Protein AF-0000000065787456 (afdb_homodimer)

Solvent-accessible surface area (backbone atoms only — not comparable to full-atom values): 35125 Å² total; per-residue (Å²): 119,86,38,55,55,49,68,81,55,37,24,44,29,59,50,56,32,54,66,38,69,35,31,20,26,42,33,36,57,48,64,54,69,32,67,54,55,48,67,69,24,33,57,51,35,62,67,38,38,53,44,80,48,91,72,40,25,68,54,75,55,85,57,56,54,42,74,77,42,27,59,56,98,49,17,27,66,43,47,56,30,34,38,41,28,60,48,81,68,70,71,81,63,89,45,67,80,47,63,50,39,37,54,33,64,38,36,51,50,28,41,22,32,26,61,47,56,64,49,67,64,73,43,22,64,60,19,68,59,53,44,56,24,46,21,41,52,10,30,54,25,44,45,45,32,47,74,77,46,64,63,51,44,75,50,44,27,38,50,30,49,30,87,48,58,55,55,76,91,53,61,33,78,73,34,24,82,69,47,93,53,24,22,30,21,66,68,47,49,57,51,49,53,55,51,48,52,53,32,55,73,66,26,40,20,23,8,11,30,37,39,35,37,35,35,57,41,63,55,35,37,41,17,57,55,25,65,12,40,63,19,50,48,42,24,47,53,39,39,39,76,60,36,28,18,34,24,33,39,43,9,57,60,26,9,48,30,35,19,78,78,50,24,37,31,31,38,58,44,96,92,37,83,37,59,77,53,59,50,52,13,20,40,30,53,23,14,20,62,39,45,52,34,34,38,34,37,9,22,35,30,30,47,65,26,57,50,80,40,48,13,29,30,52,70,40,43,70,45,72,46,61,43,81,74,73,58,37,35,37,53,41,57,49,40,30,52,40,51,36,14,44,50,31,36,49,52,41,21,31,51,51,46,37,43,71,75,56,58,52,69,55,28,73,68,82,120,83,39,54,54,48,69,83,55,37,23,43,30,58,49,57,32,57,66,39,69,33,31,19,24,43,33,36,56,48,64,52,70,31,69,56,54,49,68,69,25,33,58,50,35,63,67,38,39,53,44,80,48,91,73,41,24,69,54,76,55,86,56,56,56,40,75,78,41,28,59,58,97,50,17,27,65,42,46,55,31,33,38,38,28,60,48,82,68,70,70,80,64,88,47,69,83,46,61,49,40,36,55,30,63,39,36,50,51,27,41,22,32,27,62,47,56,63,48,66,63,72,44,22,66,58,18,67,59,54,45,57,24,46,21,42,52,11,29,54,26,45,44,45,33,47,74,77,46,65,62,50,43,73,50,44,27,37,49,29,48,30,87,48,58,54,57,75,92,53,60,32,81,75,34,25,83,70,46,94,52,24,23,32,22,66,68,45,50,56,52,48,52,56,52,49,52,52,32,56,74,66,27,40,20,23,8,10,29,37,39,34,36,35,35,56,41,63,55,33,37,40,19,57,54,24,66,12,42,59,19,51,49,41,25,47,53,40,39,39,75,59,36,28,18,35,26,33,38,42,9,58,58,27,9,48,28,35,20,77,79,49,23,37,31,32,38,58,47,98,92,37,83,38,60,77,50,59,51,53,14,20,40,31,51,24,14,20,62,39,45,53,33,34,39,35,38,11,21,36,30,28,47,66,26,56,50,79,40,48,12,29,30,51,68,40,43,69,47,72,47,61,44,80,73,72,57,37,35,36,51,40,56,49,40,29,50,40,51,36,14,46,50,32,37,50,52,39,20,31,50,52,46,36,42,70,75,56,58,53,68,55,29,71,68,79

Radius of gyration: 24.85 Å; Cα contacts (8 Å, |Δi|>4): 1981; chains: 2; bounding box: 71×67×64 Å

Secondary structure (DSSP, 8-state):
--B-EE-SSSEEEEEE-TTSSEEEEEEE-PPTT-B--HHHHHHHHHHHSS-SSTTS--------EEE-SSEETTEE-SSPEEEEEE---------TTTTTBPPTTSTHHHHHHHHS---TTTTGGGSGGGHHHHHHHHHHHHHHHHHH-TT-EEEEEEEEETTEE--GGG--GGGTTSSTT--S-HHHHHHHHHHHHHHHHHT--B-EEEEEEEESPPTT-B-SSBS-HHHHHHHHHHTSTTEEEEEETTGGGGGG-BTTTT---EEEETTEEEES--TTTTEETTEE-SS-EEEEEEEPPPS--SS-EEEEBTT--EEEE---S---S-THHHHHHHHHHHHHHHHHHHHHHHHHHTSS------/--B-EE-SSSEEEEEE-TTSSEEEEEEE-PPTT-B--HHHHHHHHHHHSS-SSTTS--------EEE-SSEETTEE-SSPEEEEEE---------TTTTTBPPTTSTHHHHHHHHS---TTTTGGGSGGGHHHHHHHHHHHHHHHHHH-TT-EEEEEEEEETTEE--GGG--GGGTTSSTT--S-HHHHHHHHHHHHHHHHHT--B-EEEEEEEESPPTT-B-SSBS-HHHHHHHHHHTSTTEEEEEETTGGGGGG-BTTTT---EEEETTEEEES--TTTTEETTEE-SS-EEEEEEEPPPS--SS-EEEEBTT--EEEE---S---S-THHHHHHHHHHHHHHHHHHHHHHHHHHTSS------

Foldseek 3Di:
DVDQWDFDQFIWGKDWWQLDFKIAIKTANQDWPQFDDQVLLQVLLVQQDACPDPQAFNDDFSQRKDWDDQDDPRIGHNGIIIIMGGGDPNPQPCLVQPPFWDQPPDCQVVCCVVPVDFDSRQTIPLHLSRLSNLSSSLSSLVSSCCVLQVQKDKFKFWQDKAPQGADCVQFACVVLVVALRSHRHPVSRVVVVVVSVVCVVVFAAIKTKMKMKMAQQDWFFFDQPPRQLQVQLQVLLCPRRQWDDKAKQLGPVVVVDDCVRQVQDWDADPVGIDTPDPSRQQGDSSIGPNGMRMMMIMGGIDSATQDKDWTATNVGHIDIDHRDGRHNSYSSRSCRSSSRSSSSSSSSSRSVVCCVPPVDDDDDDD/DVDQWDFDQFIWGKDWWQLDFKIAIKTANQDWPQFDDQVLLQVLLVQQDACPDPQAFNDDFSQRKDWDDQDDPRIGHNGIIIIMGGGDPNPQPCLVQPPFWDQPPDCQVVCCVVPVDFDSRQTIPLHLSRLSNLSSSLSSLVSSCCVQQVQKDKFKFWQDKAPQGADCVQFACVVLVVALRSHRHPVSRVVVVVVSVVCVVVFAAIKTKMKMKMAQQAWFFFDQPPRQLQVQLQVLLCPRRQWDDKAKQLGPVVVVDDCVRQVQDWDADPVGIDTPDPSRQQGDSSIGPNGMRMMMIMGGIDSATQDKDWTATNVGHIDIDHRDGRHNSYSSSSCRSSSRSSSSSSSSSRSVVCCVPPVDDDDDDD

Structure (mmCIF, N/CA/C/O backbone):
data_AF-0000000065787456-model_v1
#
loop_
_entity.id
_entity.type
_entity.pdbx_description
1 polymer 'Chorismate synthase'
#
loop_
_atom_site.group_PDB
_atom_site.id
_atom_site.type_symbol
_atom_site.label_atom_id
_atom_site.label_alt_id
_atom_site.label_comp_id
_atom_site.label_asym_id
_atom_site.label_entity_id
_atom_site.label_seq_id
_atom_site.pdbx_PDB_ins_code
_atom_site.Cartn_x
_atom_site.Cartn_y
_atom_site.Cartn_z
_atom_site.occupancy
_atom_site.B_iso_or_equiv
_atom_site.auth_seq_id
_atom_site.auth_comp_id
_atom_site.auth_asym_id
_atom_site.auth_atom_id
_atom_site.pdbx_PDB_model_num
ATOM 1 N N . MET A 1 1 ? -16.906 -0.702 -12.898 1 76.69 1 M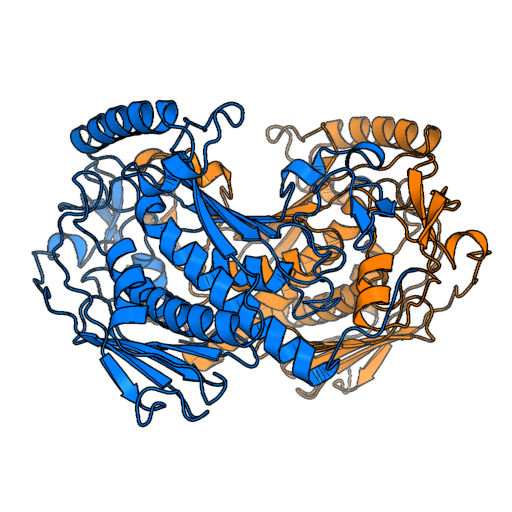ET A N 1
ATOM 2 C CA . MET A 1 1 ? -15.883 -0.342 -11.914 1 76.69 1 MET A CA 1
ATOM 3 C C . MET A 1 1 ? -15.172 0.942 -12.32 1 76.69 1 MET A C 1
ATOM 5 O O . MET A 1 1 ? -14.992 1.21 -13.508 1 76.69 1 MET A O 1
ATOM 9 N N . SER A 1 2 ? -14.859 1.646 -11.32 1 82.31 2 SER A N 1
ATOM 10 C CA . SER A 1 2 ? -14.25 2.934 -11.633 1 82.31 2 SER A CA 1
ATOM 11 C C . SER A 1 2 ? -12.938 2.758 -12.383 1 82.31 2 SER A C 1
ATOM 13 O O . SER A 1 2 ? -12.602 3.553 -13.266 1 82.31 2 SER A O 1
ATOM 15 N N . MET A 1 3 ? -12.156 1.778 -12.016 1 90.88 3 MET A N 1
ATOM 16 C CA . MET A 1 3 ? -10.906 1.421 -12.68 1 90.88 3 MET A CA 1
ATOM 17 C C . MET A 1 3 ? -10.781 -0.092 -12.828 1 90.88 3 MET A C 1
ATOM 19 O O . MET A 1 3 ? -11.234 -0.843 -11.961 1 90.88 3 MET A O 1
ATOM 23 N N . ASN A 1 4 ? -10.156 -0.539 -13.922 1 94.06 4 ASN A N 1
ATOM 24 C CA . ASN A 1 4 ? -10.078 -1.977 -14.156 1 94.06 4 ASN A CA 1
ATOM 25 C C . ASN A 1 4 ? -8.664 -2.404 -14.539 1 94.06 4 ASN A C 1
ATOM 27 O O . ASN A 1 4 ? -8.469 -3.469 -15.133 1 94.06 4 ASN A O 1
ATOM 31 N N . SER A 1 5 ? -7.707 -1.579 -14.312 1 95.88 5 SER A N 1
ATOM 32 C CA . SER A 1 5 ? -6.34 -1.87 -14.727 1 95.88 5 SER A CA 1
ATOM 33 C C . SER A 1 5 ? -5.34 -1.494 -13.633 1 95.88 5 SER A C 1
ATOM 35 O O . SER A 1 5 ? -5.629 -0.651 -12.781 1 95.88 5 SER A O 1
ATOM 37 N N . PHE A 1 6 ? -4.227 -2.125 -13.625 1 96.31 6 PHE A N 1
ATOM 38 C CA . PHE A 1 6 ? -3.061 -1.675 -12.875 1 96.31 6 PHE A CA 1
ATOM 39 C C . PHE A 1 6 ? -1.821 -1.661 -13.766 1 96.31 6 PHE A C 1
ATOM 41 O O . PHE A 1 6 ? -1.797 -2.311 -14.812 1 96.31 6 PHE A O 1
ATOM 48 N N . GLY A 1 7 ? -0.816 -0.875 -13.297 1 96.56 7 GLY A N 1
ATOM 49 C CA . GLY A 1 7 ? 0.403 -0.733 -14.078 1 96.56 7 GLY A CA 1
ATOM 50 C C . GLY A 1 7 ? 0.452 0.553 -14.883 1 96.56 7 GLY A C 1
ATOM 51 O O . GLY A 1 7 ? -0.579 1.193 -15.102 1 96.56 7 GLY A O 1
ATOM 52 N N . HIS A 1 8 ? 1.637 0.949 -15.352 1 96 8 HIS A N 1
ATOM 53 C CA . HIS A 1 8 ? 1.837 2.18 -16.109 1 96 8 HIS A CA 1
ATOM 54 C C . HIS A 1 8 ? 2.086 1.886 -17.578 1 96 8 HIS A C 1
ATOM 56 O O . HIS A 1 8 ? 1.308 2.301 -18.438 1 96 8 HIS A O 1
ATOM 62 N N . LEU A 1 9 ? 3.156 1.175 -17.891 1 96.75 9 LEU A N 1
ATOM 63 C CA . LEU A 1 9 ? 3.475 0.748 -19.25 1 96.75 9 LEU A CA 1
ATOM 64 C C . LEU A 1 9 ? 3.025 -0.69 -19.484 1 96.75 9 LEU A C 1
ATOM 66 O O . LEU A 1 9 ? 2.307 -0.969 -20.453 1 96.75 9 LEU A O 1
ATOM 70 N N . PHE A 1 10 ? 3.543 -1.582 -18.656 1 98.19 10 PHE A N 1
ATOM 71 C CA . PHE A 1 10 ? 2.941 -2.91 -18.625 1 98.19 10 PHE A CA 1
ATOM 72 C C . PHE A 1 10 ? 1.624 -2.891 -17.859 1 98.19 10 PHE A C 1
ATOM 74 O O . PHE A 1 10 ? 1.601 -3.113 -16.641 1 98.19 10 PHE A O 1
ATOM 81 N N . ARG A 1 11 ? 0.573 -2.74 -18.5 1 98.06 11 ARG A N 1
ATOM 82 C CA . ARG A 1 11 ? -0.737 -2.494 -17.906 1 98.06 11 ARG A CA 1
ATOM 83 C C . ARG A 1 11 ? -1.63 -3.727 -18.031 1 98.06 11 ARG A C 1
ATOM 85 O O . ARG A 1 11 ? -1.854 -4.234 -19.125 1 98.06 11 ARG A O 1
ATOM 92 N N . VAL A 1 12 ? -2.141 -4.215 -16.922 1 98.56 12 VAL A N 1
ATOM 93 C CA . VAL A 1 12 ? -2.984 -5.402 -16.875 1 98.56 12 VAL A CA 1
ATOM 94 C C . VAL A 1 12 ? -4.43 -5 -16.578 1 98.56 12 VAL A C 1
ATOM 96 O O . VAL A 1 12 ? -4.711 -4.387 -15.547 1 98.56 12 VAL A O 1
ATOM 99 N N . THR A 1 13 ? -5.32 -5.242 -17.484 1 97.94 13 THR A N 1
ATOM 100 C CA . THR A 1 13 ? -6.758 -5.051 -17.344 1 97.94 13 THR A CA 1
ATOM 101 C C . THR A 1 13 ? -7.469 -6.395 -17.203 1 97.94 13 THR A C 1
ATOM 103 O O . THR A 1 13 ? -7.426 -7.215 -18.125 1 97.94 13 THR A O 1
ATOM 106 N N . THR A 1 14 ? -8.102 -6.66 -16.078 1 97.31 14 THR A N 1
ATOM 107 C CA . THR A 1 14 ? -8.758 -7.949 -15.898 1 97.31 14 THR A CA 1
ATOM 108 C C . THR A 1 14 ? -10.258 -7.836 -16.156 1 97.31 14 THR A C 1
ATOM 110 O O . THR A 1 14 ? -10.812 -6.734 -16.141 1 97.31 14 THR A O 1
ATOM 113 N N . TRP A 1 15 ? -10.859 -8.906 -16.5 1 95.94 15 TRP A N 1
ATOM 114 C CA . TRP A 1 15 ? -12.297 -8.961 -16.781 1 95.94 15 TRP A CA 1
ATOM 115 C C . TRP A 1 15 ? -12.875 -10.32 -16.406 1 95.94 15 TRP A C 1
ATOM 117 O O . TRP A 1 15 ? -12.133 -11.273 -16.188 1 95.94 15 TRP A O 1
ATOM 127 N N . GLY A 1 16 ? -14.195 -10.344 -16.297 1 93.38 16 GLY A N 1
ATOM 128 C CA . GLY A 1 16 ? -14.906 -11.586 -16.031 1 93.38 16 GLY A CA 1
ATOM 129 C C . GLY A 1 16 ? -15.273 -11.758 -14.57 1 93.38 16 GLY A C 1
ATOM 130 O O . GLY A 1 16 ? -14.711 -11.094 -13.695 1 93.38 16 GLY A O 1
ATOM 131 N N . GLU A 1 17 ? -16.219 -12.617 -14.312 1 91.25 17 GLU A N 1
ATOM 132 C CA . GLU A 1 17 ? -16.7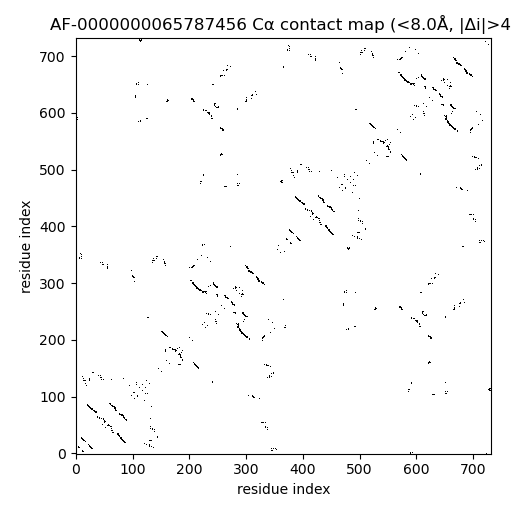5 -12.914 -12.984 1 91.25 17 GLU A CA 1
ATOM 133 C C . GLU A 1 17 ? -16.531 -14.383 -12.625 1 91.25 17 GLU A C 1
ATOM 135 O O . GLU A 1 17 ? -16.359 -15.227 -13.508 1 91.25 17 GLU A O 1
ATOM 140 N N . SER A 1 18 ? -16.562 -14.695 -11.391 1 87.62 18 SER A N 1
ATOM 141 C CA . SER A 1 18 ? -16.281 -16.031 -10.891 1 87.62 18 SER A CA 1
ATOM 142 C C . SER A 1 18 ? -17.203 -17.078 -11.516 1 87.62 18 SER A C 1
ATOM 144 O O . SER A 1 18 ? -16.781 -18.188 -11.836 1 87.62 18 SER A O 1
ATOM 146 N N . HIS A 1 19 ? -18.438 -16.719 -11.641 1 86.56 19 HIS A N 1
ATOM 147 C CA . HIS A 1 19 ? -19.406 -17.672 -12.172 1 86.56 19 HIS A CA 1
ATOM 148 C C . HIS A 1 19 ? -19.875 -17.266 -13.562 1 86.56 19 HIS A C 1
ATOM 150 O O . HIS A 1 19 ? -20.938 -17.672 -14.016 1 86.56 19 HIS A O 1
ATOM 156 N N . GLY A 1 20 ? -19.141 -16.438 -14.195 1 88.69 20 GLY A N 1
ATOM 157 C CA . GLY A 1 20 ? -19.375 -16.141 -15.594 1 88.69 20 GLY A CA 1
ATOM 158 C C . GLY A 1 20 ? -18.828 -17.188 -16.531 1 88.69 20 GLY A C 1
ATOM 159 O O . GLY A 1 20 ? -18.359 -18.234 -16.094 1 88.69 20 GLY A O 1
ATOM 160 N N . THR A 1 21 ? -18.906 -16.891 -17.797 1 91.81 21 THR A N 1
ATOM 161 C CA . THR A 1 21 ? -18.469 -17.844 -18.812 1 91.81 21 THR A CA 1
ATOM 162 C C . THR A 1 21 ? -16.953 -17.984 -18.812 1 91.81 21 THR A C 1
ATOM 164 O O . THR A 1 21 ? -16.438 -19.094 -19 1 91.81 21 THR A O 1
ATOM 167 N N . ALA A 1 22 ? -16.297 -16.906 -18.641 1 95.31 22 ALA A N 1
ATOM 168 C CA . ALA A 1 22 ? -14.844 -16.859 -18.656 1 95.31 22 ALA A CA 1
ATOM 169 C C . ALA A 1 22 ? -14.32 -15.641 -17.906 1 95.31 22 ALA A C 1
ATOM 171 O O . ALA A 1 22 ? -15.102 -14.766 -17.516 1 95.31 22 ALA A O 1
ATOM 172 N N . LEU A 1 23 ? -13.109 -15.664 -17.578 1 96.25 23 LEU A N 1
ATOM 173 C CA . LEU A 1 23 ? -12.383 -14.5 -17.078 1 96.25 23 LEU A CA 1
ATOM 174 C C . LEU A 1 23 ? -11 -14.406 -17.719 1 96.25 23 LEU A C 1
ATOM 176 O O . LEU A 1 23 ? -10.57 -15.328 -18.406 1 96.25 23 LEU A O 1
ATOM 180 N N . GLY A 1 24 ? -10.398 -13.25 -17.578 1 97.56 24 GLY A N 1
ATOM 181 C CA . GLY A 1 24 ? -9.094 -13.109 -18.203 1 97.56 24 GLY A CA 1
ATOM 182 C C . GLY A 1 24 ? -8.469 -11.742 -17.969 1 97.56 24 GLY A C 1
ATOM 183 O O . GLY A 1 24 ? -8.867 -11.023 -17.047 1 97.56 24 GLY A O 1
ATOM 184 N N . ALA A 1 25 ? -7.379 -11.516 -18.688 1 98.5 25 ALA A N 1
ATOM 185 C CA . ALA A 1 25 ? -6.625 -10.266 -18.625 1 98.5 25 ALA A CA 1
ATOM 186 C C . ALA A 1 25 ? -6.242 -9.781 -20.016 1 98.5 25 ALA A C 1
ATOM 188 O O . ALA A 1 25 ? -5.875 -10.586 -20.891 1 98.5 25 ALA A O 1
ATOM 189 N N . THR A 1 26 ? -6.449 -8.516 -20.281 1 98.5 26 THR A N 1
ATOM 190 C CA . THR A 1 26 ? -5.824 -7.816 -21.406 1 98.5 26 THR A CA 1
ATOM 191 C C . THR A 1 26 ? -4.547 -7.109 -20.953 1 98.5 26 THR A C 1
ATOM 193 O O . THR A 1 26 ? -4.582 -6.262 -20.062 1 98.5 26 THR A O 1
ATOM 196 N N . VAL A 1 27 ? -3.455 -7.441 -21.578 1 98.69 27 VAL A N 1
ATOM 197 C CA . VAL A 1 27 ? -2.166 -6.891 -21.172 1 98.69 27 VAL A CA 1
ATOM 198 C C . VAL A 1 27 ? -1.634 -5.969 -22.266 1 98.69 27 VAL A C 1
ATOM 200 O O . VAL A 1 27 ? -1.444 -6.395 -23.406 1 98.69 27 VAL A O 1
ATOM 203 N N . ASP A 1 28 ? -1.411 -4.738 -21.906 1 98.12 28 ASP A N 1
ATOM 204 C CA . ASP A 1 28 ? -0.779 -3.756 -22.781 1 98.12 28 ASP A CA 1
ATOM 205 C C . ASP A 1 28 ? 0.684 -3.543 -22.391 1 98.12 28 ASP A C 1
ATOM 207 O O . ASP A 1 28 ? 1.045 -3.641 -21.219 1 98.12 28 ASP A O 1
ATOM 211 N N . GLY A 1 29 ? 1.495 -3.309 -23.391 1 97.38 29 GLY A N 1
ATOM 212 C CA . GLY A 1 29 ? 2.844 -2.834 -23.125 1 97.38 29 GLY A CA 1
ATOM 213 C C . GLY A 1 29 ? 3.861 -3.953 -23.031 1 97.38 29 GLY A C 1
ATOM 214 O O . GLY A 1 29 ? 5.039 -3.705 -22.766 1 97.38 29 GLY A O 1
ATOM 215 N N . CYS A 1 30 ? 3.4 -5.188 -23.188 1 97.75 30 CYS A N 1
ATOM 216 C CA . CYS A 1 30 ? 4.371 -6.273 -23.25 1 97.75 30 CYS A CA 1
ATOM 217 C C . CYS A 1 30 ? 5.328 -6.094 -24.422 1 97.75 30 CYS A C 1
ATOM 219 O O . CYS A 1 30 ? 4.898 -5.844 -25.547 1 97.75 30 CYS A O 1
ATOM 221 N N . PRO A 1 31 ? 6.586 -6.262 -24.172 1 97.56 31 PRO A N 1
ATOM 222 C CA . PRO A 1 31 ? 7.543 -6.129 -25.281 1 97.56 31 PRO A CA 1
ATOM 223 C C . PRO A 1 31 ? 7.328 -7.168 -26.375 1 97.56 31 PRO A C 1
ATOM 225 O O . PRO A 1 31 ? 6.871 -8.281 -26.094 1 97.56 31 PRO A O 1
ATOM 228 N N . PRO A 1 32 ? 7.637 -6.785 -27.656 1 97.5 32 PRO A N 1
ATOM 229 C CA . PRO A 1 32 ? 7.613 -7.789 -28.719 1 97.5 32 PRO A CA 1
ATOM 230 C C . PRO A 1 32 ? 8.773 -8.781 -28.625 1 97.5 32 PRO A C 1
ATOM 232 O O . PRO A 1 32 ? 9.781 -8.492 -27.969 1 97.5 32 PRO A O 1
ATOM 235 N N . GLY A 1 33 ? 8.586 -9.953 -29.219 1 97.94 33 GLY A N 1
ATOM 236 C CA . GLY A 1 33 ? 9.672 -10.906 -29.344 1 97.94 33 GLY A CA 1
ATOM 237 C C . GLY A 1 33 ? 9.82 -11.805 -28.125 1 97.94 33 GLY A C 1
ATOM 238 O O . GLY A 1 33 ? 10.781 -12.578 -28.047 1 97.94 33 GLY A O 1
ATOM 239 N N . VAL A 1 34 ? 8.945 -11.719 -27.188 1 98 34 VAL A N 1
ATOM 240 C CA . VAL A 1 34 ? 8.969 -12.594 -26.016 1 98 34 VAL A CA 1
ATOM 241 C C . VAL A 1 34 ? 8.398 -13.961 -26.391 1 98 34 VAL A C 1
ATOM 243 O O . VAL A 1 34 ? 7.242 -14.07 -26.812 1 98 34 VAL A O 1
ATOM 246 N N . ALA A 1 35 ? 9.188 -14.992 -26.266 1 97.81 35 ALA A N 1
ATOM 247 C CA . ALA A 1 35 ? 8.695 -16.344 -26.5 1 97.81 35 ALA A CA 1
ATOM 248 C C . ALA A 1 35 ? 7.66 -16.75 -25.453 1 97.81 35 ALA A C 1
ATOM 250 O O . ALA A 1 35 ? 7.93 -16.703 -24.25 1 97.81 35 ALA A O 1
ATOM 251 N N . ILE A 1 36 ? 6.453 -17.141 -25.922 1 97.75 36 ILE A N 1
ATOM 252 C CA . ILE A 1 36 ? 5.383 -17.438 -24.984 1 97.75 36 ILE A CA 1
ATOM 253 C C . ILE A 1 36 ? 4.398 -18.422 -25.625 1 97.75 36 ILE A C 1
ATOM 255 O O . ILE A 1 36 ? 4.176 -18.375 -26.828 1 97.75 36 ILE A O 1
ATOM 259 N N . ASP A 1 37 ? 3.949 -19.328 -24.922 1 97.12 37 ASP A N 1
ATOM 260 C CA . ASP A 1 37 ? 2.824 -20.203 -25.25 1 97.12 37 ASP A CA 1
ATOM 261 C C . ASP A 1 37 ? 1.981 -20.5 -24.016 1 97.12 37 ASP A C 1
ATOM 263 O O . ASP A 1 37 ? 2.305 -20.062 -22.906 1 97.12 37 ASP A O 1
ATOM 267 N N . ALA A 1 38 ? 0.914 -21.141 -24.203 1 97.62 38 ALA A N 1
ATOM 268 C CA . ALA A 1 38 ? -0.019 -21.422 -23.109 1 97.62 38 ALA A CA 1
ATOM 269 C C . ALA A 1 38 ? 0.655 -22.234 -22 1 97.62 38 ALA A C 1
ATOM 271 O O . ALA A 1 38 ? 0.365 -22.031 -20.828 1 97.62 38 ALA A O 1
ATOM 272 N N . GLY A 1 39 ? 1.51 -23.125 -22.375 1 97.5 39 GLY A N 1
ATOM 273 C CA . GLY A 1 39 ? 2.182 -23.984 -21.406 1 97.5 39 GLY A CA 1
ATOM 274 C C . GLY A 1 39 ? 3.035 -23.203 -20.406 1 97.5 39 GLY A C 1
ATOM 275 O O . GLY A 1 39 ? 3.098 -23.547 -19.234 1 97.5 39 GLY A O 1
ATOM 276 N N . LYS A 1 40 ? 3.703 -22.188 -20.859 1 97.06 40 LYS A N 1
ATOM 277 C CA . LYS A 1 40 ? 4.566 -21.359 -20.016 1 97.06 40 LYS A CA 1
ATOM 278 C C . LYS A 1 40 ? 3.756 -20.609 -18.969 1 97.06 40 LYS A C 1
ATOM 280 O O . LYS A 1 40 ? 4.266 -20.281 -17.891 1 97.06 40 LYS A O 1
ATOM 285 N N . ILE A 1 41 ? 2.562 -20.297 -19.312 1 98.12 41 ILE A N 1
ATOM 286 C CA . ILE A 1 41 ? 1.674 -19.609 -18.375 1 98.12 41 ILE A CA 1
ATOM 287 C C . ILE A 1 41 ? 0.957 -20.625 -17.5 1 98.12 41 ILE A C 1
ATOM 289 O O . ILE A 1 41 ? 0.813 -20.406 -16.297 1 98.12 41 ILE A O 1
ATOM 293 N N . GLN A 1 42 ? 0.569 -21.766 -18.094 1 97.44 42 GLN A N 1
ATOM 294 C CA . GLN A 1 42 ? -0.238 -22.781 -17.438 1 97.44 42 GLN A CA 1
ATOM 295 C C . GLN A 1 42 ? 0.448 -23.297 -16.172 1 97.44 42 GLN A C 1
ATOM 297 O O . GLN A 1 42 ? -0.218 -23.609 -15.18 1 97.44 42 GLN A O 1
ATOM 302 N N . HIS A 1 43 ? 1.73 -23.375 -16.266 1 94.88 43 HIS A N 1
ATOM 303 C CA . HIS A 1 43 ? 2.51 -23.828 -15.125 1 94.88 43 HIS A CA 1
ATOM 304 C C . HIS A 1 43 ? 2.197 -23.016 -13.875 1 94.88 43 HIS A C 1
ATOM 306 O O . HIS A 1 43 ? 2.043 -23.562 -12.781 1 94.88 43 HIS A O 1
ATOM 312 N N . TRP A 1 44 ? 2.117 -21.734 -13.938 1 96.94 44 TRP A N 1
ATOM 313 C CA . TRP A 1 44 ? 1.84 -20.844 -12.812 1 96.94 44 TRP A CA 1
ATOM 314 C C . TRP A 1 44 ? 0.383 -20.953 -12.375 1 96.94 44 TRP A C 1
ATOM 316 O O . TRP A 1 44 ? 0.083 -20.922 -11.18 1 96.94 44 TRP A O 1
ATOM 326 N N . LEU A 1 45 ? -0.488 -21.094 -13.336 1 97.5 45 LEU A N 1
ATOM 327 C CA . LEU A 1 45 ? -1.9 -21.281 -13.023 1 97.5 45 LEU A CA 1
ATOM 328 C C . LEU A 1 45 ? -2.123 -22.578 -12.25 1 97.5 45 LEU A C 1
ATOM 330 O O . LEU A 1 45 ? -2.971 -22.625 -11.359 1 97.5 45 LEU A O 1
ATOM 334 N N . ASP A 1 46 ? -1.362 -23.594 -12.609 1 95.62 46 ASP A N 1
ATOM 335 C CA . ASP A 1 46 ? -1.47 -24.891 -11.922 1 95.62 46 ASP A CA 1
ATOM 336 C C . ASP A 1 46 ? -1.06 -24.766 -10.461 1 95.62 46 ASP A C 1
ATOM 338 O O . ASP A 1 46 ? -1.583 -25.484 -9.602 1 95.62 46 ASP A O 1
ATOM 342 N N . LYS A 1 47 ? -0.164 -23.875 -10.188 1 94.44 47 LYS A N 1
ATOM 343 C CA . LYS A 1 47 ? 0.262 -23.641 -8.812 1 94.44 47 LYS A CA 1
ATOM 344 C C . LYS A 1 47 ? -0.828 -22.922 -8.008 1 94.44 47 LYS A C 1
ATOM 346 O O . LYS A 1 47 ? -0.94 -23.125 -6.797 1 94.44 47 LYS A O 1
ATOM 351 N N . ARG A 1 48 ? -1.638 -22.172 -8.633 1 94.5 48 ARG A N 1
ATOM 352 C CA . ARG A 1 48 ? -2.65 -21.359 -7.969 1 94.5 48 ARG A CA 1
ATOM 353 C C . ARG A 1 48 ? -3.961 -22.109 -7.824 1 94.5 48 ARG A C 1
ATOM 355 O O . ARG A 1 48 ? -4.738 -21.859 -6.902 1 94.5 48 ARG A O 1
ATOM 362 N N . LYS A 1 49 ? -4.254 -23 -8.766 1 89.31 49 LYS A N 1
ATOM 363 C CA . LYS A 1 49 ? -5.582 -23.578 -8.898 1 89.31 49 LYS A CA 1
ATOM 364 C C . LYS A 1 49 ? -5.957 -24.391 -7.66 1 89.31 49 LYS A C 1
ATOM 366 O O . LYS A 1 49 ? -5.082 -24.891 -6.953 1 89.31 49 LYS A O 1
ATOM 371 N N . PRO A 1 50 ? -7.195 -24.453 -7.414 1 81.69 50 PRO A N 1
ATOM 372 C CA . PRO A 1 50 ? -7.652 -25.219 -6.258 1 81.69 50 PRO A CA 1
ATOM 373 C C . PRO A 1 50 ? -7.496 -26.734 -6.449 1 81.69 50 PRO A C 1
ATOM 375 O O . PRO A 1 50 ? -7.195 -27.188 -7.555 1 81.69 50 PRO A O 1
ATOM 378 N N . GLY A 1 51 ? -7.594 -27.469 -5.426 1 77.94 51 GLY A N 1
ATOM 379 C CA . GLY A 1 51 ? -7.672 -28.922 -5.469 1 77.94 51 GLY A CA 1
ATOM 380 C C . GLY A 1 51 ? -6.312 -29.594 -5.59 1 77.94 51 GLY A C 1
ATOM 381 O O . GLY A 1 51 ? -6.215 -30.734 -6.059 1 77.94 51 GLY A O 1
ATOM 382 N N . GLN A 1 52 ? -5.297 -28.844 -5.262 1 79.44 52 GLN A N 1
ATOM 383 C CA . GLN A 1 52 ? -3.949 -29.391 -5.395 1 79.44 52 GLN A CA 1
ATOM 384 C C . GLN A 1 52 ? -3.633 -30.359 -4.254 1 79.44 52 GLN A C 1
ATOM 386 O O . GLN A 1 52 ? -2.781 -31.234 -4.395 1 79.44 52 GLN A O 1
ATOM 391 N N . ASN A 1 53 ? -4.246 -30.062 -3.146 1 81.69 53 ASN A N 1
ATOM 392 C CA . ASN A 1 53 ? -4.07 -30.891 -1.955 1 81.69 53 ASN A CA 1
ATOM 393 C C . ASN A 1 53 ? -5.281 -30.797 -1.028 1 81.69 53 ASN A C 1
ATOM 395 O O . ASN A 1 53 ? -6.246 -30.094 -1.326 1 81.69 53 ASN A O 1
ATOM 399 N N . LYS A 1 54 ? -5.281 -31.547 -0.01 1 82.56 54 LYS A N 1
ATOM 400 C CA . LYS A 1 54 ? -6.449 -31.656 0.858 1 82.56 54 LYS A CA 1
ATOM 401 C C . LYS A 1 54 ? -6.633 -30.406 1.693 1 82.56 54 LYS A C 1
ATOM 403 O O . LYS A 1 54 ? -7.621 -30.266 2.416 1 82.56 54 LYS A O 1
ATOM 408 N N . TYR A 1 55 ? -5.719 -29.469 1.62 1 85.75 55 TYR A N 1
ATOM 409 C CA . TYR A 1 55 ? -5.75 -28.312 2.51 1 85.75 55 TYR A CA 1
ATOM 410 C C . TYR A 1 55 ? -6.375 -27.109 1.818 1 85.75 55 TYR A C 1
ATOM 412 O O . TYR A 1 55 ? -6.559 -26.062 2.436 1 85.75 55 TYR A O 1
ATOM 420 N N . THR A 1 56 ? -6.68 -27.25 0.55 1 83.81 56 THR A N 1
ATOM 421 C CA . THR A 1 56 ? -7.371 -26.203 -0.204 1 83.81 56 THR A CA 1
ATOM 422 C C . THR A 1 56 ? -8.727 -26.703 -0.701 1 83.81 56 THR A C 1
ATOM 424 O O . THR A 1 56 ? -9.016 -27.906 -0.616 1 83.81 56 THR A O 1
ATOM 427 N N . THR A 1 57 ? -9.508 -25.75 -1.136 1 76.31 57 THR A N 1
ATOM 428 C CA . THR A 1 57 ? -10.828 -26.125 -1.64 1 76.31 57 THR A CA 1
ATOM 429 C C . THR A 1 57 ? -10.719 -27.219 -2.693 1 76.31 57 THR A C 1
ATOM 431 O O . THR A 1 57 ? -9.758 -27.25 -3.461 1 76.31 57 THR A O 1
ATOM 434 N N . GLN A 1 58 ? -11.703 -28.062 -2.789 1 73.38 58 GLN A N 1
ATOM 435 C CA . GLN A 1 58 ? -11.672 -29.266 -3.617 1 73.38 58 GLN A CA 1
ATOM 436 C C . GLN A 1 58 ? -12.32 -29.016 -4.973 1 73.38 58 GLN A C 1
ATOM 438 O O . GLN A 1 58 ? -12.461 -29.938 -5.781 1 73.38 58 GLN A O 1
ATOM 443 N N . ARG A 1 59 ? -12.656 -27.766 -5.16 1 73.25 59 ARG A N 1
ATOM 444 C CA . ARG A 1 59 ? -13.172 -27.422 -6.48 1 73.25 59 ARG A CA 1
ATOM 445 C C . ARG A 1 59 ? -12.172 -27.797 -7.57 1 73.25 59 ARG A C 1
ATOM 447 O O . ARG A 1 59 ? -10.961 -27.703 -7.371 1 73.25 59 ARG A O 1
ATOM 454 N N . ARG A 1 60 ? -12.75 -28.375 -8.648 1 71.62 60 ARG A N 1
ATOM 455 C CA . ARG A 1 60 ? -11.891 -28.766 -9.758 1 71.62 60 ARG A CA 1
ATOM 456 C C . ARG A 1 60 ? -12.078 -27.844 -10.953 1 71.62 60 ARG A C 1
ATOM 458 O O . ARG A 1 60 ? -13.109 -27.891 -11.625 1 71.62 60 ARG A O 1
ATOM 465 N N . GLU A 1 61 ? -11.203 -26.906 -11 1 78.62 61 GLU A N 1
ATOM 466 C CA . GLU A 1 61 ? -11.117 -26.016 -12.156 1 78.62 61 GLU A CA 1
ATOM 467 C C . GLU A 1 61 ? -9.805 -26.219 -12.914 1 78.62 61 GLU A C 1
ATOM 469 O O . GLU A 1 61 ? -8.727 -26.141 -12.32 1 78.62 61 GLU A O 1
ATOM 474 N N . ALA A 1 62 ? -9.945 -26.516 -14.25 1 81.44 62 ALA A N 1
ATOM 475 C CA . ALA A 1 62 ? -8.734 -26.766 -15.023 1 81.44 62 ALA A CA 1
ATOM 476 C C . ALA A 1 62 ? -7.875 -25.516 -15.141 1 81.44 62 ALA A C 1
ATOM 478 O O . ALA A 1 62 ? -6.645 -25.594 -15.133 1 81.44 62 ALA A O 1
ATOM 479 N N . ASP A 1 63 ? -8.508 -24.344 -15.086 1 91 63 ASP A N 1
ATOM 480 C CA . ASP A 1 63 ? -7.855 -23.062 -15.273 1 91 63 ASP A CA 1
ATOM 481 C C . ASP A 1 63 ? -6.918 -23.094 -16.484 1 91 63 ASP A C 1
ATOM 483 O O . ASP A 1 63 ? -5.75 -22.703 -16.375 1 91 63 ASP A O 1
ATOM 487 N N . GLU A 1 64 ? -7.438 -23.609 -17.562 1 94.88 64 GLU A N 1
ATOM 488 C CA . GLU A 1 64 ? -6.66 -23.641 -18.797 1 94.88 64 GLU A CA 1
ATOM 489 C C . GLU A 1 64 ? -6.625 -22.266 -19.453 1 94.88 64 GLU A C 1
ATOM 491 O O . GLU A 1 64 ? -7.672 -21.688 -19.766 1 94.88 64 GLU A O 1
ATOM 496 N N . VAL A 1 65 ? -5.43 -21.781 -19.75 1 97.88 65 VAL A N 1
ATOM 497 C CA . VAL A 1 65 ? -5.293 -20.438 -20.297 1 97.88 65 VAL A CA 1
ATOM 498 C C . VAL A 1 65 ? -5.223 -20.516 -21.828 1 97.88 65 VAL A C 1
ATOM 500 O O . VAL A 1 65 ? -4.625 -21.438 -22.375 1 97.88 65 VAL A O 1
ATOM 503 N N . LYS A 1 66 ? -5.859 -19.609 -22.5 1 98 66 LYS A N 1
ATOM 504 C CA . LYS A 1 66 ? -5.766 -19.391 -23.938 1 98 66 LYS A CA 1
ATOM 505 C C . LYS A 1 66 ? -5.207 -18 -24.234 1 98 66 LYS A C 1
ATOM 507 O O . LYS A 1 66 ? -5.582 -17.016 -23.594 1 98 66 LYS A O 1
ATOM 512 N N . ILE A 1 67 ? -4.273 -17.969 -25.109 1 98.31 67 ILE A N 1
ATOM 513 C CA . ILE A 1 67 ? -3.793 -16.703 -25.625 1 98.31 67 ILE A CA 1
ATOM 514 C C . ILE A 1 67 ? -4.562 -16.344 -26.906 1 98.31 67 ILE A C 1
ATOM 516 O O . ILE A 1 67 ? -4.457 -17.047 -27.922 1 98.31 67 ILE A O 1
ATOM 520 N N . LEU A 1 68 ? -5.273 -15.242 -26.891 1 98.31 68 LEU A N 1
ATOM 521 C CA . LEU A 1 68 ? -6.219 -14.953 -27.969 1 98.31 68 LEU A CA 1
ATOM 522 C C . LEU A 1 68 ? -5.645 -13.922 -28.938 1 98.31 68 LEU A C 1
ATOM 524 O O . LEU A 1 68 ? -6.152 -13.766 -30.047 1 98.31 68 LEU A O 1
ATOM 528 N N . SER A 1 69 ? -4.645 -13.164 -28.562 1 98.25 69 SER A N 1
ATOM 529 C CA . SER A 1 69 ? -4.047 -12.117 -29.391 1 98.25 69 SER A CA 1
ATOM 530 C C . SER A 1 69 ? -2.629 -11.789 -28.922 1 98.25 69 SER A C 1
ATOM 532 O O . SER A 1 69 ? -2.174 -12.297 -27.906 1 98.25 69 SER A O 1
ATOM 534 N N . GLY A 1 70 ? -1.939 -11.031 -29.688 1 98.12 70 GLY A N 1
ATOM 535 C CA . GLY A 1 70 ? -0.686 -10.414 -29.281 1 98.12 70 GLY A CA 1
ATOM 536 C C . GLY A 1 70 ? 0.521 -11.297 -29.531 1 98.12 70 GLY A C 1
ATOM 537 O O . GLY A 1 70 ? 1.643 -10.945 -29.156 1 98.12 70 GLY A O 1
ATOM 538 N N . THR A 1 71 ? 0.242 -12.484 -30.109 1 97.88 71 THR A N 1
ATOM 539 C CA . THR A 1 71 ? 1.352 -13.375 -30.422 1 97.88 71 THR A CA 1
ATOM 540 C C . THR A 1 71 ? 1.295 -13.82 -31.875 1 97.88 71 THR A C 1
ATOM 542 O O . THR A 1 71 ? 0.222 -13.836 -32.5 1 97.88 71 THR A O 1
ATOM 545 N N . PHE A 1 72 ? 2.406 -14.055 -32.469 1 97.69 72 PHE A N 1
ATOM 546 C CA . PHE A 1 72 ? 2.586 -14.594 -33.812 1 97.69 72 PHE A CA 1
ATOM 547 C C . PHE A 1 72 ? 3.828 -15.477 -33.875 1 97.69 72 PHE A C 1
ATOM 549 O O . PHE A 1 72 ? 4.914 -15.062 -33.5 1 97.69 72 PHE A O 1
ATOM 556 N N . GLU A 1 73 ? 3.623 -16.719 -34.312 1 97.31 73 GLU A N 1
ATOM 557 C CA . GLU A 1 73 ? 4.703 -17.688 -34.438 1 97.31 73 GLU A CA 1
ATOM 558 C C . GLU A 1 73 ? 5.422 -17.906 -33.125 1 97.31 73 GLU A C 1
ATOM 560 O O . GLU A 1 73 ? 6.652 -17.938 -33.062 1 97.31 73 GLU A O 1
ATOM 565 N N . GLY A 1 74 ? 4.691 -17.734 -32.031 1 96.75 74 GLY A N 1
ATOM 566 C CA . GLY A 1 74 ? 5.176 -18.172 -30.734 1 96.75 74 GLY A CA 1
ATOM 567 C C . GLY A 1 74 ? 5.84 -17.062 -29.938 1 96.75 74 GLY A C 1
ATOM 568 O O . GLY A 1 74 ? 6.402 -17.312 -28.875 1 96.75 74 GLY A O 1
ATOM 569 N N . VAL A 1 75 ? 5.754 -15.828 -30.5 1 98.06 75 VAL A N 1
ATOM 570 C CA . VAL A 1 75 ? 6.352 -14.711 -29.781 1 98.06 75 VAL A CA 1
ATOM 571 C C . VAL A 1 75 ? 5.359 -13.555 -29.703 1 98.06 75 VAL A C 1
ATOM 573 O O . VAL A 1 75 ? 4.465 -13.438 -30.547 1 98.06 75 VAL A O 1
ATOM 576 N N . THR A 1 76 ? 5.469 -12.711 -28.703 1 98.25 76 THR A N 1
ATOM 577 C CA . THR A 1 76 ? 4.625 -11.523 -28.594 1 98.25 76 THR A CA 1
ATOM 578 C C . THR A 1 76 ? 4.914 -10.555 -29.75 1 98.25 76 THR A C 1
ATOM 580 O O . THR A 1 76 ? 6.059 -10.414 -30.172 1 98.25 76 THR A O 1
ATOM 583 N N . THR A 1 77 ? 3.957 -9.758 -30.172 1 98.12 77 THR A N 1
ATOM 584 C CA . THR A 1 77 ? 4.082 -8.859 -31.312 1 98.12 77 THR A CA 1
ATOM 585 C C . THR A 1 77 ? 4.281 -7.418 -30.859 1 98.12 77 THR A C 1
ATOM 587 O O . THR A 1 77 ? 4.574 -6.539 -31.672 1 98.12 77 THR A O 1
ATOM 590 N N . GLY A 1 78 ? 4.059 -7.203 -29.594 1 96.75 78 GLY A N 1
ATOM 591 C CA . GLY A 1 78 ? 4.109 -5.84 -29.078 1 96.75 78 GLY A CA 1
ATOM 592 C C . GLY A 1 78 ? 2.744 -5.191 -28.984 1 96.75 78 GLY A C 1
ATOM 593 O O . GLY A 1 78 ? 2.627 -4.051 -28.516 1 96.75 78 GLY A O 1
ATOM 594 N N . THR A 1 79 ? 1.765 -5.883 -29.438 1 96.75 79 THR A N 1
ATOM 595 C CA . THR A 1 79 ? 0.382 -5.43 -29.344 1 96.75 79 THR A CA 1
ATOM 596 C C . THR A 1 79 ? -0.327 -6.086 -28.156 1 96.75 79 THR A C 1
ATOM 598 O O . THR A 1 79 ? 0.232 -6.973 -27.516 1 96.75 79 THR A O 1
ATOM 601 N N . PRO A 1 80 ? -1.456 -5.641 -27.797 1 98 80 PRO A N 1
ATOM 602 C CA . PRO A 1 80 ? -2.141 -6.176 -26.609 1 98 80 PRO A CA 1
ATOM 603 C C . PRO A 1 80 ? -2.262 -7.695 -26.641 1 98 80 PRO A C 1
ATOM 605 O O . PRO A 1 80 ? -2.613 -8.273 -27.672 1 98 80 PRO A O 1
ATOM 608 N N . VAL A 1 81 ? -1.929 -8.32 -25.516 1 98.56 81 VAL A N 1
ATOM 609 C CA . VAL A 1 81 ? -2.074 -9.758 -25.344 1 98.56 81 VAL A CA 1
ATOM 610 C C . VAL A 1 81 ? -3.336 -10.062 -24.547 1 98.56 81 VAL A C 1
ATOM 612 O O . VAL A 1 81 ? -3.49 -9.578 -23.422 1 98.56 81 VAL A O 1
ATOM 615 N N . GLN A 1 82 ? -4.215 -10.812 -25.141 1 98.56 82 GLN A N 1
ATOM 616 C CA . GLN A 1 82 ? -5.438 -11.227 -24.453 1 98.56 82 GLN A CA 1
ATOM 617 C C . GLN A 1 82 ? -5.305 -12.648 -23.906 1 98.56 82 GLN A C 1
ATOM 619 O O . GLN A 1 82 ? -5.031 -13.586 -24.656 1 98.56 82 GLN A O 1
ATOM 624 N N . LEU A 1 83 ? -5.461 -12.758 -22.656 1 98.69 83 LEU A N 1
ATOM 625 C CA . LEU A 1 83 ? -5.449 -14.047 -21.953 1 98.69 83 LEU A CA 1
ATOM 626 C C . LEU A 1 83 ? -6.84 -14.398 -21.438 1 98.69 83 LEU A C 1
ATOM 628 O O . LEU A 1 83 ? -7.496 -13.578 -20.797 1 98.69 83 LEU A O 1
ATOM 632 N N . MET A 1 84 ? -7.262 -15.609 -21.703 1 98.38 84 MET A N 1
ATOM 633 C CA . MET A 1 84 ? -8.609 -16 -21.297 1 98.38 84 MET A CA 1
ATOM 634 C C . MET A 1 84 ? -8.594 -17.359 -20.609 1 98.38 84 MET A C 1
ATOM 636 O O . MET A 1 84 ? -7.855 -18.266 -21.016 1 98.38 84 MET A O 1
ATOM 640 N N . ILE A 1 85 ? -9.312 -17.516 -19.578 1 96.94 85 ILE A N 1
ATOM 641 C CA . ILE A 1 85 ? -9.562 -18.75 -18.859 1 96.94 85 ILE A CA 1
ATOM 642 C C . ILE A 1 85 ? -11.062 -19.016 -18.797 1 96.94 85 ILE A C 1
ATOM 644 O O . ILE A 1 85 ? -11.812 -18.25 -18.203 1 96.94 85 ILE A O 1
ATOM 648 N N . GLU A 1 86 ? -11.508 -20.078 -19.375 1 94.56 86 GLU A N 1
ATOM 649 C CA . GLU A 1 86 ? -12.922 -20.422 -19.344 1 94.56 86 GLU A CA 1
ATOM 650 C C . GLU A 1 86 ? -13.32 -21.016 -17.984 1 94.56 86 GLU A C 1
ATOM 652 O O . GLU A 1 86 ? -12.562 -21.781 -17.391 1 94.56 86 GLU A O 1
ATOM 657 N N . ASN A 1 87 ? -14.477 -20.578 -17.5 1 89.62 87 ASN A N 1
ATOM 658 C CA . ASN A 1 87 ? -15.031 -21.188 -16.297 1 89.62 87 ASN A CA 1
ATOM 659 C C . ASN A 1 87 ? -15.789 -22.469 -16.609 1 89.62 87 ASN A C 1
ATOM 661 O O . ASN A 1 87 ? -16.797 -22.438 -17.312 1 89.62 87 ASN A O 1
ATOM 665 N N . THR A 1 88 ? -15.359 -23.625 -16.172 1 82.31 88 THR A N 1
ATOM 666 C CA . THR A 1 88 ? -15.984 -24.875 -16.562 1 82.31 88 THR A CA 1
ATOM 667 C C . THR A 1 88 ? -16.781 -25.469 -15.406 1 82.31 88 THR A C 1
ATOM 669 O O . THR A 1 88 ? -17.609 -26.375 -15.609 1 82.31 88 THR A O 1
ATOM 672 N N . ASP A 1 89 ? -16.625 -25.219 -14.219 1 70.69 89 ASP A N 1
ATOM 673 C CA . ASP A 1 89 ? -17.359 -25.75 -13.078 1 70.69 89 ASP A CA 1
ATOM 674 C C . ASP A 1 89 ? -18.344 -24.719 -12.531 1 70.69 89 ASP A C 1
ATOM 676 O O . ASP A 1 89 ? -18.109 -24.109 -11.484 1 70.69 89 ASP A O 1
ATOM 680 N N . GLN A 1 90 ? -19.328 -24.406 -13.391 1 60.19 90 GLN A N 1
ATOM 681 C CA . GLN A 1 90 ? -20.281 -23.391 -12.93 1 60.19 90 GLN A CA 1
ATOM 682 C C . GLN A 1 90 ? -21.438 -24.047 -12.172 1 60.19 90 GLN A C 1
ATOM 684 O O . GLN A 1 90 ? -22.5 -24.297 -12.742 1 60.19 90 GLN A O 1
ATOM 689 N N . ARG A 1 91 ? -21.062 -25.016 -11.266 1 57.38 91 ARG A N 1
ATOM 690 C CA . ARG A 1 91 ? -22.219 -25.562 -10.562 1 57.38 91 ARG A CA 1
ATOM 691 C C . ARG A 1 91 ? -22.766 -24.578 -9.547 1 57.38 91 ARG A C 1
ATOM 693 O O . ARG A 1 91 ? -22.031 -24.125 -8.656 1 57.38 91 ARG A O 1
ATOM 700 N N . SER A 1 92 ? -23.734 -23.875 -9.977 1 56.31 92 SER A N 1
ATOM 701 C CA . SER A 1 92 ? -24.438 -22.969 -9.062 1 56.31 92 SER A CA 1
ATOM 702 C C . SER A 1 92 ? -25.078 -23.734 -7.91 1 56.31 92 SER A C 1
ATOM 704 O O . SER A 1 92 ? -26.047 -24.469 -8.109 1 56.31 92 SER A O 1
ATOM 706 N N . LYS A 1 93 ? -24.219 -24.328 -6.984 1 57.5 93 LYS A N 1
ATOM 707 C CA . LYS A 1 93 ? -24.875 -24.906 -5.812 1 57.5 93 LYS A CA 1
ATOM 708 C C . LYS A 1 93 ? -25.844 -23.891 -5.18 1 57.5 93 LYS A C 1
ATOM 710 O O . LYS A 1 93 ? -25.797 -22.703 -5.492 1 57.5 93 LYS A O 1
ATOM 715 N N . ASP A 1 94 ? -26.594 -24.5 -4.262 1 59.19 94 ASP A N 1
ATOM 716 C CA . ASP A 1 94 ? -27.703 -23.906 -3.539 1 59.19 94 ASP A CA 1
ATOM 717 C C . ASP A 1 94 ? -27.234 -22.734 -2.684 1 59.19 94 ASP A C 1
ATOM 719 O O . ASP A 1 94 ? -26.719 -22.922 -1.584 1 59.19 94 ASP A O 1
ATOM 723 N N . TYR A 1 95 ? -26.969 -21.625 -3.441 1 69 95 TYR A N 1
ATOM 724 C CA . TYR A 1 95 ? -26.703 -20.375 -2.725 1 69 95 TYR A CA 1
ATOM 725 C C . TYR A 1 95 ? -28 -19.75 -2.219 1 69 95 TYR A C 1
ATOM 727 O O . TYR A 1 95 ? -28.031 -18.562 -1.864 1 69 95 TYR A O 1
ATOM 735 N N . GLY A 1 96 ? -28.969 -20.578 -2.264 1 69.25 96 GLY A N 1
ATOM 736 C CA . GLY A 1 96 ? -30.281 -20.062 -1.893 1 69.25 96 GLY A CA 1
ATOM 737 C C . GLY A 1 96 ? -30.312 -19.453 -0.504 1 69.25 96 GLY A C 1
ATOM 738 O O . GLY A 1 96 ? -30.922 -18.406 -0.296 1 69.25 96 GLY A O 1
ATOM 739 N N . ASP A 1 97 ? -29.578 -20.031 0.396 1 75.38 97 ASP A N 1
ATOM 740 C CA . ASP A 1 97 ? -29.656 -19.562 1.781 1 75.38 97 ASP A CA 1
ATOM 741 C C . ASP A 1 97 ? -28.938 -18.234 1.96 1 75.38 97 ASP A C 1
ATOM 743 O O . ASP A 1 97 ? -29.25 -17.469 2.869 1 75.38 97 ASP A O 1
ATOM 747 N N . ILE A 1 98 ? -28 -17.938 0.998 1 82.25 98 ILE A N 1
ATOM 748 C CA . ILE A 1 98 ? -27.203 -16.734 1.228 1 82.25 98 ILE A CA 1
ATOM 749 C C . ILE A 1 98 ? -27.641 -15.633 0.277 1 82.25 98 ILE A C 1
ATOM 751 O O . ILE A 1 98 ? -27.234 -14.484 0.416 1 82.25 98 ILE A O 1
ATOM 755 N N . LYS A 1 99 ? -28.5 -15.906 -0.534 1 86.5 99 LYS A N 1
ATOM 756 C CA . LYS A 1 99 ? -28.984 -14.945 -1.529 1 86.5 99 LYS A CA 1
ATOM 757 C C . LYS A 1 99 ? -29.516 -13.68 -0.864 1 86.5 99 LYS A C 1
ATOM 759 O O . LYS A 1 99 ? -29.266 -12.57 -1.348 1 86.5 99 LYS A O 1
ATOM 764 N N . ASP A 1 100 ? -30.156 -13.859 0.274 1 92.12 100 ASP A N 1
ATOM 765 C CA . ASP A 1 100 ? -30.797 -12.711 0.889 1 92.12 100 ASP A CA 1
ATOM 766 C C . ASP A 1 100 ? -30.047 -12.266 2.143 1 92.12 100 ASP A C 1
ATOM 768 O O . ASP A 1 100 ? -30.5 -11.367 2.857 1 92.12 100 ASP A O 1
ATOM 772 N N . LYS A 1 101 ? -28.922 -12.867 2.406 1 94.81 101 LYS A N 1
ATOM 773 C CA . LYS A 1 101 ? -28.156 -12.57 3.605 1 94.81 101 LYS A CA 1
ATOM 774 C C . LYS A 1 101 ? -26.766 -12.039 3.246 1 94.81 101 LYS A C 1
ATOM 776 O O . LYS A 1 101 ? -26.234 -12.359 2.186 1 94.81 101 LYS A O 1
ATOM 781 N N . PHE A 1 102 ? -26.25 -11.234 4.078 1 95.25 102 PHE A N 1
ATOM 782 C CA . PHE A 1 102 ? -24.906 -10.719 3.879 1 95.25 102 PHE A CA 1
ATOM 783 C C . PHE A 1 102 ? -23.906 -11.469 4.742 1 95.25 102 PHE A C 1
ATOM 785 O O . PHE A 1 102 ? -24.078 -11.57 5.961 1 95.25 102 PHE A O 1
ATOM 792 N N . ARG A 1 103 ? -22.953 -12.047 4.145 1 93.75 103 ARG A N 1
ATOM 793 C CA . ARG A 1 103 ? -21.906 -12.719 4.918 1 93.75 103 ARG A CA 1
ATOM 794 C C . ARG A 1 103 ? -21.016 -11.703 5.633 1 93.75 103 ARG A C 1
ATOM 796 O O . ARG A 1 103 ? -20.406 -10.852 4.992 1 93.75 103 ARG A O 1
ATOM 803 N N . PRO A 1 104 ? -20.844 -11.773 7 1 95.31 104 PRO A N 1
ATOM 804 C CA . PRO A 1 104 ? -19.953 -10.859 7.711 1 95.31 104 PRO A CA 1
ATOM 805 C C . PRO A 1 104 ? -18.5 -10.984 7.266 1 95.31 104 PRO A C 1
ATOM 807 O O . PRO A 1 104 ? -17.984 -12.102 7.117 1 95.31 104 PRO A O 1
ATOM 810 N N . GLY A 1 105 ? -17.875 -9.82 7.062 1 94.69 105 GLY A N 1
ATOM 811 C CA . GLY A 1 105 ? -16.484 -9.836 6.633 1 94.69 105 GLY A CA 1
ATOM 812 C C . GLY A 1 105 ? -16.312 -10.008 5.133 1 94.69 105 GLY A C 1
ATOM 813 O O . GLY A 1 105 ? -15.203 -9.93 4.609 1 94.69 105 GLY A O 1
ATOM 814 N N . HIS A 1 106 ? -17.375 -10.305 4.469 1 93.75 106 HIS A N 1
ATOM 815 C CA . HIS A 1 106 ? -17.375 -10.477 3.021 1 93.75 106 HIS A CA 1
ATOM 816 C C . HIS A 1 106 ? -17.812 -9.203 2.309 1 93.75 106 HIS A C 1
ATOM 818 O O . HIS A 1 106 ? -18.422 -8.32 2.918 1 93.75 106 HIS A O 1
ATOM 824 N N . ALA A 1 107 ? -17.516 -9.117 1.045 1 94.44 107 ALA A N 1
ATOM 825 C CA . ALA A 1 107 ? -17.797 -7.934 0.24 1 94.44 107 ALA A CA 1
ATOM 826 C C . ALA A 1 107 ? -19.297 -7.82 -0.061 1 94.44 107 ALA A C 1
ATOM 828 O O . ALA A 1 107 ? -19.75 -6.793 -0.566 1 94.44 107 ALA A O 1
ATOM 829 N N . ASP A 1 108 ? -20.141 -8.742 0.301 1 93.81 108 ASP A N 1
ATOM 830 C CA . ASP A 1 108 ? -21.547 -8.828 -0.078 1 93.81 108 ASP A CA 1
ATOM 831 C C . ASP A 1 108 ? -22.281 -7.516 0.21 1 93.81 108 ASP A C 1
ATOM 833 O O . ASP A 1 108 ? -22.922 -6.949 -0.675 1 93.81 108 ASP A O 1
ATOM 837 N N . ILE A 1 109 ? -22.141 -7.09 1.359 1 96.06 109 ILE A N 1
ATOM 838 C CA . ILE A 1 109 ? -22.969 -5.984 1.815 1 96.06 109 ILE A CA 1
ATOM 839 C C . ILE A 1 109 ? -22.531 -4.688 1.141 1 96.06 109 ILE A C 1
ATOM 841 O O . ILE A 1 109 ? -23.359 -3.887 0.714 1 96.06 109 ILE A O 1
ATOM 845 N N . THR A 1 110 ? -21.234 -4.48 1.043 1 96.75 110 THR A N 1
ATOM 846 C CA . THR A 1 110 ? -20.75 -3.24 0.445 1 96.75 110 THR A CA 1
ATOM 847 C C . THR A 1 110 ? -21.062 -3.205 -1.05 1 96.75 110 THR A C 1
ATOM 849 O O . THR A 1 110 ? -21.406 -2.154 -1.596 1 96.75 110 THR A O 1
ATOM 852 N N . TYR A 1 111 ? -20.953 -4.371 -1.723 1 95.5 111 TYR A N 1
ATOM 853 C CA . TYR A 1 111 ? -21.297 -4.453 -3.137 1 95.5 111 TYR A CA 1
ATOM 854 C C . TYR A 1 111 ? -22.781 -4.121 -3.355 1 95.5 111 TYR A C 1
ATOM 856 O O . TYR A 1 111 ? -23.125 -3.383 -4.281 1 95.5 111 TYR A O 1
ATOM 864 N N . PHE A 1 112 ? -23.625 -4.699 -2.502 1 96.12 112 PHE A N 1
ATOM 865 C CA . PHE A 1 112 ? -25.062 -4.449 -2.621 1 96.12 112 PHE A CA 1
ATOM 866 C C . PHE A 1 112 ? -25.375 -2.98 -2.371 1 96.12 112 PHE A C 1
ATOM 868 O O . PHE A 1 112 ? -26.094 -2.355 -3.148 1 96.12 112 PHE A O 1
ATOM 875 N N . GLN A 1 113 ? -24.797 -2.467 -1.317 1 96.25 113 GLN A N 1
ATOM 876 C CA . GLN A 1 113 ? -25.062 -1.071 -0.984 1 96.25 113 GLN A CA 1
ATOM 877 C C . GLN A 1 113 ? -24.641 -0.145 -2.121 1 96.25 113 GLN A C 1
ATOM 879 O O . GLN A 1 113 ? -25.391 0.754 -2.508 1 96.25 113 GLN A O 1
ATOM 884 N N . LYS A 1 114 ? -23.5 -0.349 -2.654 1 96.44 114 LYS A N 1
ATOM 885 C CA . LYS A 1 114 ? -22.953 0.537 -3.68 1 96.44 114 LYS A CA 1
ATOM 886 C C . LYS A 1 114 ? -23.703 0.368 -5.004 1 96.44 114 LYS A C 1
ATOM 888 O O . LYS A 1 114 ? -24.156 1.349 -5.594 1 96.44 114 LYS A O 1
ATOM 893 N N . TYR A 1 115 ? -23.859 -0.9 -5.461 1 95.62 115 TYR A N 1
ATOM 894 C CA . TYR A 1 115 ? -24.25 -1.142 -6.844 1 95.62 115 TYR A CA 1
ATOM 895 C C . TYR A 1 115 ? -25.719 -1.546 -6.922 1 95.62 115 TYR A C 1
ATOM 897 O O . TYR A 1 115 ? -26.312 -1.535 -8 1 95.62 115 TYR A O 1
ATOM 905 N N . GLY A 1 116 ? -26.312 -1.985 -5.875 1 94.5 116 GLY A N 1
ATOM 906 C CA . GLY A 1 116 ? -27.688 -2.443 -5.867 1 94.5 116 GLY A CA 1
ATOM 907 C C . GLY A 1 116 ? -27.859 -3.842 -6.43 1 94.5 116 GLY A C 1
ATOM 908 O O . GLY A 1 116 ? -28.922 -4.441 -6.309 1 94.5 116 GLY A O 1
ATOM 909 N N . VAL A 1 117 ? -26.844 -4.281 -7.102 1 91.44 117 VAL A N 1
ATOM 910 C CA . VAL A 1 117 ? -26.797 -5.637 -7.637 1 91.44 117 VAL A CA 1
ATOM 911 C C . VAL A 1 117 ? -25.578 -6.367 -7.09 1 91.44 117 VAL A C 1
ATOM 913 O O . VAL A 1 117 ? -24.5 -5.781 -6.957 1 91.44 117 VAL A O 1
ATOM 916 N N . ARG A 1 118 ? -25.812 -7.539 -6.645 1 89.12 118 ARG A N 1
ATOM 917 C CA . ARG A 1 118 ? -24.75 -8.398 -6.105 1 89.12 118 ARG A CA 1
ATOM 918 C C . ARG A 1 118 ? -24.875 -9.82 -6.656 1 89.12 118 ARG A C 1
ATOM 920 O O . ARG A 1 118 ? -25.969 -10.406 -6.641 1 89.12 118 ARG A O 1
ATOM 927 N N . ASP A 1 119 ? -23.781 -10.32 -7.227 1 87.88 119 ASP A N 1
ATOM 928 C CA . ASP A 1 119 ? -23.734 -11.719 -7.633 1 87.88 119 ASP A CA 1
ATOM 929 C C . ASP A 1 119 ? -23.438 -12.625 -6.441 1 87.88 119 ASP A C 1
ATOM 931 O O . ASP A 1 119 ? -22.266 -12.859 -6.105 1 87.88 119 ASP A O 1
ATOM 935 N N . TYR A 1 120 ? -24.469 -13.109 -5.859 1 83.62 120 TYR A N 1
ATOM 936 C CA . TYR A 1 120 ? -24.328 -13.867 -4.621 1 83.62 120 TYR A CA 1
ATOM 937 C C . TYR A 1 120 ? -23.703 -15.227 -4.879 1 83.62 120 TYR A C 1
ATOM 939 O O . TYR A 1 120 ? -23.312 -15.93 -3.941 1 83.62 120 TYR A O 1
ATOM 947 N N . ARG A 1 121 ? -23.656 -15.469 -6.262 1 78.31 121 ARG A N 1
ATOM 948 C CA . ARG A 1 121 ? -23.031 -16.734 -6.625 1 78.31 121 ARG A CA 1
ATOM 949 C C . ARG A 1 121 ? -21.516 -16.641 -6.516 1 78.31 121 ARG A C 1
ATOM 951 O O . ARG A 1 121 ? -20.844 -16.141 -7.426 1 78.31 121 ARG A O 1
ATOM 958 N N . GLY A 1 122 ? -20.891 -16.719 -5.402 1 76.25 122 GLY A N 1
ATOM 959 C CA . GLY A 1 122 ? -19.453 -16.75 -5.238 1 76.25 122 GLY A CA 1
ATOM 960 C C . GLY A 1 122 ? -18.844 -15.359 -5.109 1 76.25 122 GLY A C 1
ATOM 961 O O . GLY A 1 122 ? -17.609 -15.219 -5.055 1 76.25 122 GLY A O 1
ATOM 962 N N . GLY A 1 123 ? -19.547 -14.203 -5.359 1 83.31 123 GLY A N 1
ATOM 963 C CA . GLY A 1 123 ? -19.031 -12.867 -5.109 1 83.31 123 GLY A CA 1
ATOM 964 C C . GLY A 1 123 ? -18.766 -12.086 -6.383 1 83.31 123 GLY A C 1
ATOM 965 O O . GLY A 1 123 ? -18.359 -10.914 -6.328 1 83.31 123 GLY A O 1
ATOM 966 N N . GLY A 1 124 ? -18.953 -12.758 -7.57 1 87.12 124 GLY A N 1
ATOM 967 C CA . GLY A 1 124 ? -18.75 -12.047 -8.828 1 87.12 124 GLY A CA 1
ATOM 968 C C . GLY A 1 124 ? -17.312 -11.57 -9.008 1 87.12 124 GLY A C 1
ATOM 969 O O . GLY A 1 124 ? -16.375 -12.359 -8.914 1 87.12 124 GLY A O 1
ATOM 970 N N . ARG A 1 125 ? -17.234 -10.219 -9.172 1 90.94 125 ARG A N 1
ATOM 971 C CA . ARG A 1 125 ? -15.945 -9.586 -9.43 1 90.94 125 ARG A CA 1
ATOM 972 C C . ARG A 1 125 ? -15.086 -9.562 -8.172 1 90.94 125 ARG A C 1
ATOM 974 O O . ARG A 1 125 ? -13.859 -9.477 -8.25 1 90.94 125 ARG A O 1
ATOM 981 N N . SER A 1 126 ? -15.742 -9.664 -7.031 1 88.62 126 SER A N 1
ATOM 982 C CA . SER A 1 126 ? -15.008 -9.602 -5.77 1 88.62 126 SER A CA 1
ATOM 983 C C . SER A 1 126 ? -14.391 -10.945 -5.422 1 88.62 126 SER A C 1
ATOM 985 O O . SER A 1 126 ? -13.625 -11.055 -4.457 1 88.62 126 SER A O 1
ATOM 987 N N . SER A 1 127 ? -14.672 -11.953 -6.203 1 89.94 127 SER A N 1
ATOM 988 C CA . SER A 1 127 ? -14.156 -13.297 -5.961 1 89.94 127 SER A CA 1
ATOM 989 C C . SER A 1 127 ? -12.656 -13.367 -6.199 1 89.94 127 SER A C 1
ATOM 991 O O . SER A 1 127 ? -12.141 -12.781 -7.156 1 89.94 127 SER A O 1
ATOM 993 N N . ALA A 1 128 ? -12.047 -14.195 -5.348 1 91.25 128 ALA A N 1
ATOM 994 C CA . ALA A 1 128 ? -10.617 -14.414 -5.52 1 91.25 128 ALA A CA 1
ATOM 995 C C . ALA A 1 128 ? -10.328 -15.18 -6.809 1 91.25 128 ALA A C 1
ATOM 997 O O . ALA A 1 128 ? -9.18 -15.281 -7.234 1 91.25 128 ALA A O 1
ATOM 998 N N . ARG A 1 129 ? -11.375 -15.664 -7.473 1 90.56 129 ARG A N 1
ATOM 999 C CA . ARG A 1 129 ? -11.219 -16.297 -8.781 1 90.56 129 ARG A CA 1
ATOM 1000 C C . ARG A 1 129 ? -10.547 -15.352 -9.766 1 90.56 129 ARG A C 1
ATOM 1002 O O . ARG A 1 129 ? -9.789 -15.789 -10.641 1 90.56 129 ARG A O 1
ATOM 1009 N N . GLU A 1 130 ? -10.812 -14.117 -9.555 1 94.06 130 GLU A N 1
ATOM 1010 C CA . GLU A 1 130 ? -10.266 -13.094 -10.43 1 94.06 130 GLU A CA 1
ATOM 1011 C C . GLU A 1 130 ? -8.734 -13.156 -10.477 1 94.06 130 GLU A C 1
ATOM 1013 O O . GLU A 1 130 ? -8.117 -12.781 -11.469 1 94.06 130 GLU A O 1
ATOM 1018 N N . THR A 1 131 ? -8.078 -13.711 -9.445 1 96.56 131 THR A N 1
ATOM 1019 C CA . THR A 1 131 ? -6.621 -13.719 -9.352 1 96.56 131 THR A CA 1
ATOM 1020 C C . THR A 1 131 ? -6.016 -14.68 -10.367 1 96.56 131 THR A C 1
ATOM 1022 O O . THR A 1 131 ? -4.816 -14.609 -10.656 1 96.56 131 THR A O 1
ATOM 1025 N N . ALA A 1 132 ? -6.832 -15.578 -10.898 1 97 132 ALA A N 1
ATOM 1026 C CA . ALA A 1 132 ? -6.34 -16.422 -11.984 1 97 132 ALA A CA 1
ATOM 1027 C C . ALA A 1 132 ? -5.848 -15.57 -13.156 1 97 132 ALA A C 1
ATOM 1029 O O . ALA A 1 132 ? -4.824 -15.883 -13.766 1 97 132 ALA A O 1
ATOM 1030 N N . ALA A 1 133 ? -6.594 -14.531 -13.422 1 97.94 133 ALA A N 1
ATOM 1031 C CA . ALA A 1 133 ? -6.207 -13.617 -14.484 1 97.94 133 ALA A CA 1
ATOM 1032 C C . ALA A 1 133 ? -4.875 -12.938 -14.172 1 97.94 133 ALA A C 1
ATOM 1034 O O . ALA A 1 133 ? -4.035 -12.758 -15.055 1 97.94 133 ALA A O 1
ATOM 1035 N N . ARG A 1 134 ? -4.66 -12.594 -12.938 1 98.25 134 ARG A N 1
ATOM 1036 C CA . ARG A 1 134 ? -3.42 -11.953 -12.516 1 98.25 134 ARG A CA 1
ATOM 1037 C C . ARG A 1 134 ? -2.24 -12.914 -12.648 1 98.25 134 ARG A C 1
ATOM 1039 O O . ARG A 1 134 ? -1.154 -12.508 -13.07 1 98.25 134 ARG A O 1
ATOM 1046 N N . VAL A 1 135 ? -2.49 -14.102 -12.219 1 98.69 135 VAL A N 1
ATOM 1047 C CA . VAL A 1 135 ? -1.439 -15.109 -12.297 1 98.69 135 VAL A CA 1
ATOM 1048 C C . VAL A 1 135 ? -1.062 -15.359 -13.758 1 98.69 135 VAL A C 1
ATOM 1050 O O . VAL A 1 135 ? 0.115 -15.523 -14.078 1 98.69 135 VAL A O 1
ATOM 1053 N N . ALA A 1 136 ? -2.068 -15.359 -14.641 1 98.75 136 ALA A N 1
ATOM 1054 C CA . ALA A 1 136 ? -1.788 -15.484 -16.078 1 98.75 136 ALA A CA 1
ATOM 1055 C C . ALA A 1 136 ? -0.932 -14.32 -16.562 1 98.75 136 ALA A C 1
ATOM 1057 O O . ALA A 1 136 ? 0.082 -14.531 -17.234 1 98.75 136 ALA A O 1
ATOM 1058 N N . ALA A 1 137 ? -1.337 -13.125 -16.234 1 98.81 137 ALA A N 1
ATOM 1059 C CA . ALA A 1 137 ? -0.562 -11.945 -16.609 1 98.81 137 ALA A CA 1
ATOM 1060 C C . ALA A 1 137 ? 0.848 -12.008 -16.031 1 98.81 137 ALA A C 1
ATOM 1062 O O . ALA A 1 137 ? 1.813 -11.609 -16.688 1 98.81 137 ALA A O 1
ATOM 1063 N N . GLY A 1 138 ? 0.967 -12.5 -14.805 1 98.81 138 GLY A N 1
ATOM 1064 C CA . GLY A 1 138 ? 2.264 -12.672 -14.172 1 98.81 138 GLY A CA 1
ATOM 1065 C C . GLY A 1 138 ? 3.164 -13.641 -14.906 1 98.81 138 GLY A C 1
ATOM 1066 O O . GLY A 1 138 ? 4.383 -13.469 -14.93 1 98.81 138 GLY A O 1
ATOM 1067 N N . GLY A 1 139 ? 2.541 -14.719 -15.422 1 98.62 139 GLY A N 1
ATOM 1068 C CA . GLY A 1 139 ? 3.311 -15.641 -16.25 1 98.62 139 GLY A CA 1
ATOM 1069 C C . GLY A 1 139 ? 3.922 -14.984 -17.469 1 98.62 139 GLY A C 1
ATOM 1070 O O . GLY A 1 139 ? 5.09 -15.219 -17.781 1 98.62 139 GLY A O 1
ATOM 1071 N N . LEU A 1 140 ? 3.107 -14.195 -18.156 1 98.69 140 LEU A N 1
ATOM 1072 C CA . LEU A 1 140 ? 3.596 -13.43 -19.297 1 98.69 140 LEU A CA 1
ATOM 1073 C C . LEU A 1 140 ? 4.711 -12.477 -18.859 1 98.69 140 LEU A C 1
ATOM 1075 O O . LEU A 1 140 ? 5.746 -12.391 -19.531 1 98.69 140 LEU A O 1
ATOM 1079 N N . ALA A 1 141 ? 4.52 -11.773 -17.766 1 98.81 141 ALA A N 1
ATOM 1080 C CA . ALA A 1 141 ? 5.508 -10.828 -17.25 1 98.81 141 ALA A CA 1
ATOM 1081 C C . ALA A 1 141 ? 6.84 -11.523 -16.969 1 98.81 141 ALA A C 1
ATOM 1083 O O . ALA A 1 141 ? 7.902 -10.992 -17.297 1 98.81 141 ALA A O 1
ATOM 1084 N N . ARG A 1 142 ? 6.777 -12.719 -16.375 1 98.56 142 ARG A N 1
ATOM 1085 C CA . ARG A 1 142 ? 7.992 -13.453 -16.047 1 98.56 142 ARG A CA 1
ATOM 1086 C C . ARG A 1 142 ? 8.789 -13.789 -17.297 1 98.56 142 ARG A C 1
ATOM 1088 O O . ARG A 1 142 ? 10.023 -13.695 -17.297 1 98.56 142 ARG A O 1
ATOM 1095 N N . GLU A 1 143 ? 8.109 -14.195 -18.328 1 98.25 143 GLU A N 1
ATOM 1096 C CA . GLU A 1 143 ? 8.805 -14.492 -19.578 1 98.25 143 GLU A CA 1
ATOM 1097 C C . GLU A 1 143 ? 9.438 -13.242 -20.172 1 98.25 143 GLU A C 1
ATOM 1099 O O . GLU A 1 143 ? 10.531 -13.297 -20.734 1 98.25 143 GLU A O 1
ATOM 1104 N N . ALA A 1 144 ? 8.719 -12.148 -20.094 1 98.5 144 ALA A N 1
ATOM 1105 C CA . ALA A 1 144 ? 9.273 -10.891 -20.578 1 98.5 144 ALA A CA 1
ATOM 1106 C C . ALA A 1 144 ? 10.492 -10.477 -19.75 1 98.5 144 ALA A C 1
ATOM 1108 O O . ALA A 1 144 ? 11.492 -10.016 -20.312 1 98.5 144 ALA A O 1
ATOM 1109 N N . ILE A 1 145 ? 10.414 -10.609 -18.438 1 98.5 145 ILE A N 1
ATOM 1110 C CA . ILE A 1 145 ? 11.523 -10.273 -17.562 1 98.5 145 ILE A CA 1
ATOM 1111 C C . ILE A 1 145 ? 12.75 -11.109 -17.922 1 98.5 145 ILE A C 1
ATOM 1113 O O . ILE A 1 145 ? 13.867 -10.594 -17.984 1 98.5 145 ILE A O 1
ATOM 1117 N N . LYS A 1 146 ? 12.539 -12.398 -18.156 1 96.94 146 LYS A N 1
ATOM 1118 C CA . LYS A 1 146 ? 13.641 -13.289 -18.531 1 96.94 146 LYS A CA 1
ATOM 1119 C C . LYS A 1 146 ? 14.391 -12.75 -19.75 1 96.94 146 LYS A C 1
ATOM 1121 O O . LYS A 1 146 ? 15.609 -12.898 -19.844 1 96.94 146 LYS A O 1
ATOM 1126 N N . SER A 1 147 ? 13.703 -12.141 -20.594 1 93.75 147 SER A N 1
ATOM 1127 C CA . SER A 1 147 ? 14.289 -11.633 -21.828 1 93.75 147 SER A CA 1
ATOM 1128 C C . SER A 1 147 ? 15.062 -10.344 -21.578 1 93.75 147 SER A C 1
ATOM 1130 O O . SER A 1 147 ? 16.078 -10.086 -22.234 1 93.75 147 SER A O 1
ATOM 1132 N N . ILE A 1 148 ? 14.664 -9.539 -20.641 1 92.75 148 ILE A N 1
ATOM 1133 C CA . ILE A 1 148 ? 15.219 -8.195 -20.469 1 92.75 148 ILE A CA 1
ATOM 1134 C C . ILE A 1 148 ? 16.188 -8.188 -19.281 1 92.75 148 ILE A C 1
ATOM 1136 O O . ILE A 1 148 ? 17.156 -7.418 -19.281 1 92.75 148 ILE A O 1
ATOM 1140 N N . ALA A 1 149 ? 15.898 -8.992 -18.312 1 94 149 ALA A N 1
ATOM 1141 C CA . ALA A 1 149 ? 16.688 -9.086 -17.094 1 94 149 ALA A CA 1
ATOM 1142 C C . ALA A 1 149 ? 16.766 -10.523 -16.594 1 94 149 ALA A C 1
ATOM 1144 O O . ALA A 1 149 ? 16.219 -10.836 -15.531 1 94 149 ALA A O 1
ATOM 1145 N N . PRO A 1 150 ? 17.5 -11.398 -17.219 1 93.62 150 PRO A N 1
ATOM 1146 C CA . PRO A 1 150 ? 17.484 -12.836 -16.953 1 93.62 150 PRO A CA 1
ATOM 1147 C C . PRO A 1 150 ? 17.969 -13.172 -15.539 1 93.62 150 PRO A C 1
ATOM 1149 O O . PRO A 1 150 ? 17.688 -14.258 -15.023 1 93.62 150 PRO A O 1
ATOM 1152 N N . GLY A 1 151 ? 18.484 -12.367 -14.773 1 95.12 151 GLY A N 1
ATOM 1153 C CA . GLY A 1 151 ? 19.016 -12.68 -13.453 1 95.12 151 GLY A CA 1
ATOM 1154 C C . GLY A 1 151 ? 17.984 -12.547 -12.352 1 95.12 151 GLY A C 1
ATOM 1155 O O . GLY A 1 151 ? 18.203 -12.984 -11.219 1 95.12 151 GLY A O 1
ATOM 1156 N N . ILE A 1 152 ? 16.766 -12.141 -12.688 1 98.19 152 ILE A N 1
ATOM 1157 C CA . ILE A 1 152 ? 15.758 -11.891 -11.68 1 98.19 152 ILE A CA 1
ATOM 1158 C C . ILE A 1 152 ? 15 -13.18 -11.367 1 98.19 152 ILE A C 1
ATOM 1160 O O . ILE A 1 152 ? 14.57 -13.891 -12.273 1 98.19 152 ILE A O 1
ATOM 1164 N N . ASP A 1 153 ? 14.93 -13.531 -10.117 1 98.19 153 ASP A N 1
ATOM 1165 C CA . ASP A 1 153 ? 14.18 -14.672 -9.609 1 98.19 153 ASP A CA 1
ATOM 1166 C C . ASP A 1 153 ? 13.172 -14.242 -8.547 1 98.19 153 ASP A C 1
ATOM 1168 O O . ASP A 1 153 ? 13.523 -13.531 -7.602 1 98.19 153 ASP A O 1
ATOM 1172 N N . ILE A 1 154 ? 11.93 -14.633 -8.719 1 98.69 154 ILE A N 1
ATOM 1173 C CA . ILE A 1 154 ? 10.867 -14.266 -7.785 1 98.69 154 ILE A CA 1
ATOM 1174 C C . ILE A 1 154 ? 10.336 -15.523 -7.094 1 98.69 154 ILE A C 1
ATOM 1176 O O . ILE A 1 154 ? 9.961 -16.5 -7.754 1 98.69 154 ILE A O 1
ATOM 1180 N N . LYS A 1 155 ? 10.281 -15.477 -5.762 1 98.69 155 LYS A N 1
ATOM 1181 C CA . LYS A 1 155 ? 9.797 -16.609 -4.977 1 98.69 155 LYS A CA 1
ATOM 1182 C C . LYS A 1 155 ? 8.945 -16.141 -3.803 1 98.69 155 LYS A C 1
ATOM 1184 O O . LYS A 1 155 ? 9.305 -15.195 -3.1 1 98.69 155 LYS A O 1
ATOM 1189 N N . GLY A 1 156 ? 7.812 -16.75 -3.691 1 98.81 156 GLY A N 1
ATOM 1190 C CA . GLY A 1 156 ? 6.941 -16.5 -2.557 1 98.81 156 GLY A CA 1
ATOM 1191 C C . GLY A 1 156 ? 6.82 -17.672 -1.616 1 98.81 156 GLY A C 1
ATOM 1192 O O . GLY A 1 156 ? 7.012 -18.828 -2.027 1 98.81 156 GLY A O 1
ATOM 1193 N N . TYR A 1 157 ? 6.539 -17.438 -0.373 1 98.88 157 TYR A N 1
ATOM 1194 C CA . TYR A 1 157 ? 6.344 -18.484 0.629 1 98.88 157 TYR A CA 1
ATOM 1195 C C . TYR A 1 157 ? 5.555 -17.953 1.819 1 98.88 157 TYR A C 1
ATOM 1197 O O . TYR A 1 157 ? 5.43 -16.734 1.999 1 98.88 157 TYR A O 1
ATOM 1205 N N . MET A 1 158 ? 4.988 -18.844 2.545 1 98.69 158 MET A N 1
ATOM 1206 C CA . MET A 1 158 ? 4.215 -18.469 3.723 1 98.69 158 MET A CA 1
ATOM 1207 C C . MET A 1 158 ? 5.086 -18.484 4.973 1 98.69 158 MET A C 1
ATOM 1209 O O . MET A 1 158 ? 5.891 -19.391 5.168 1 98.69 158 MET A O 1
ATOM 1213 N N . THR A 1 159 ? 4.945 -17.422 5.797 1 98.75 159 THR A N 1
ATOM 1214 C CA . THR A 1 159 ? 5.785 -17.312 6.98 1 98.75 159 THR A CA 1
ATOM 1215 C C . THR A 1 159 ? 4.953 -17.438 8.25 1 98.75 159 THR A C 1
ATOM 1217 O O . THR A 1 159 ? 5.496 -17.547 9.352 1 98.75 159 THR A O 1
ATOM 1220 N N . ARG A 1 160 ? 3.646 -17.438 8.117 1 98.56 160 ARG A N 1
ATOM 1221 C CA . ARG A 1 160 ? 2.768 -17.531 9.273 1 98.56 160 ARG A CA 1
ATOM 1222 C C . ARG A 1 160 ? 1.404 -18.094 8.883 1 98.56 160 ARG A C 1
ATOM 1224 O O . ARG A 1 160 ? 0.878 -17.766 7.816 1 98.56 160 ARG A O 1
ATOM 1231 N N . MET A 1 161 ? 0.817 -18.906 9.742 1 98.31 161 MET A N 1
ATOM 1232 C CA . MET A 1 161 ? -0.578 -19.328 9.727 1 98.31 161 MET A CA 1
ATOM 1233 C C . MET A 1 161 ? -1.199 -19.219 11.109 1 98.31 161 MET A C 1
ATOM 1235 O O . MET A 1 161 ? -0.861 -19.984 12.016 1 98.31 161 MET A O 1
ATOM 1239 N N . GLY A 1 162 ? -2.074 -18.219 11.258 1 97.94 162 GLY A N 1
ATOM 1240 C CA . GLY A 1 162 ? -2.594 -17.953 12.594 1 97.94 162 GLY A CA 1
ATOM 1241 C C . GLY A 1 162 ? -1.513 -17.594 13.594 1 97.94 162 GLY A C 1
ATOM 1242 O O . GLY A 1 162 ? -0.688 -16.719 13.344 1 97.94 162 GLY A O 1
ATOM 1243 N N . ALA A 1 163 ? -1.538 -18.234 14.688 1 96.62 163 ALA A N 1
ATOM 1244 C CA . ALA A 1 163 ? -0.59 -17.953 15.766 1 96.62 163 ALA A CA 1
ATOM 1245 C C . ALA A 1 163 ? 0.758 -18.625 15.492 1 96.62 163 ALA A C 1
ATOM 1247 O O . ALA A 1 163 ? 1.726 -18.391 16.219 1 96.62 163 ALA A O 1
ATOM 1248 N N . HIS A 1 164 ? 0.917 -19.359 14.422 1 97.94 164 HIS A N 1
ATOM 1249 C CA . HIS A 1 164 ? 2.094 -20.203 14.195 1 97.94 164 HIS A CA 1
ATOM 1250 C C . HIS A 1 164 ? 3.014 -19.578 13.148 1 97.94 164 HIS A C 1
ATOM 1252 O O . HIS A 1 164 ? 2.738 -19.641 11.953 1 97.94 164 HIS A O 1
ATOM 1258 N N . GLU A 1 165 ? 4.086 -19.094 13.562 1 98.06 165 GLU A N 1
ATOM 1259 C CA . GLU A 1 165 ? 5.094 -18.5 12.688 1 98.06 165 GLU A CA 1
ATOM 1260 C C . GLU A 1 165 ? 6.242 -19.469 12.422 1 98.06 165 GLU A C 1
ATOM 1262 O O . GLU A 1 165 ? 6.492 -20.375 13.227 1 98.06 165 GLU A O 1
ATOM 1267 N N . ILE A 1 166 ? 6.914 -19.312 11.375 1 98.62 166 I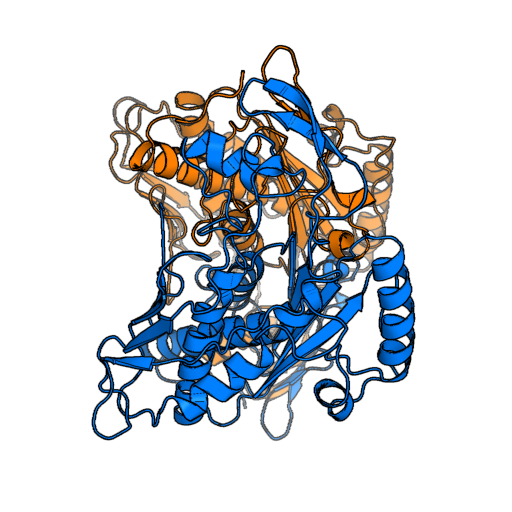LE A N 1
ATOM 1268 C CA . ILE A 1 166 ? 8.07 -20.156 11.086 1 98.62 166 ILE A CA 1
ATOM 1269 C C . ILE A 1 166 ? 9.219 -19.797 12.016 1 98.62 166 ILE A C 1
ATOM 1271 O O . ILE A 1 166 ? 9.242 -18.703 12.594 1 98.62 166 ILE A O 1
ATOM 1275 N N . ASP A 1 167 ? 10.117 -20.734 12.219 1 98.5 167 ASP A N 1
ATOM 1276 C CA . ASP A 1 167 ? 11.438 -20.453 12.766 1 98.5 167 ASP A CA 1
ATOM 1277 C C . ASP A 1 167 ? 12.445 -20.156 11.648 1 98.5 167 ASP A C 1
ATOM 1279 O O . ASP A 1 167 ? 12.867 -21.062 10.938 1 98.5 167 ASP A O 1
ATOM 1283 N N . ARG A 1 168 ? 12.805 -18.953 11.5 1 97.5 168 ARG A N 1
ATOM 1284 C CA . ARG A 1 168 ? 13.648 -18.516 10.383 1 97.5 168 ARG A CA 1
ATOM 1285 C C . ARG A 1 168 ? 15.016 -19.188 10.438 1 97.5 168 ARG A C 1
ATOM 1287 O O . ARG A 1 168 ? 15.734 -19.219 9.438 1 97.5 168 ARG A O 1
ATOM 1294 N N . SER A 1 169 ? 15.422 -19.672 11.586 1 98.19 169 SER A N 1
ATOM 1295 C CA . SER A 1 169 ? 16.688 -20.406 11.68 1 98.19 169 SER A CA 1
ATOM 1296 C C . SER A 1 169 ? 16.609 -21.734 10.922 1 98.19 169 SER A C 1
ATOM 1298 O O . SER A 1 169 ? 17.641 -22.344 10.633 1 98.19 169 SER A O 1
ATOM 1300 N N . ARG A 1 170 ? 15.438 -22.188 10.578 1 98.38 170 ARG A N 1
ATOM 1301 C CA . ARG A 1 170 ? 15.234 -23.438 9.867 1 98.38 170 ARG A CA 1
ATOM 1302 C C . ARG A 1 170 ? 14.914 -23.188 8.391 1 98.38 170 ARG A C 1
ATOM 1304 O O . ARG A 1 170 ? 14.477 -24.094 7.684 1 98.38 170 ARG A O 1
ATOM 1311 N N . PHE A 1 171 ? 15.125 -22.031 7.977 1 98.38 171 PHE A N 1
ATOM 1312 C CA . PHE A 1 171 ? 14.773 -21.609 6.621 1 98.38 171 PHE A CA 1
ATOM 1313 C C . PHE A 1 171 ? 15.516 -22.453 5.59 1 98.38 171 PHE A C 1
ATOM 1315 O O . PHE A 1 171 ? 16.75 -22.516 5.598 1 98.38 171 PHE A O 1
ATOM 1322 N N . ASP A 1 172 ? 14.773 -23.094 4.68 1 98.38 172 ASP A N 1
ATOM 1323 C CA . ASP A 1 172 ? 15.289 -23.891 3.57 1 98.38 172 ASP A CA 1
ATOM 1324 C C . ASP A 1 172 ? 14.5 -23.625 2.291 1 98.38 172 ASP A C 1
ATOM 1326 O O . ASP A 1 172 ? 13.336 -24.016 2.182 1 98.38 172 ASP A O 1
ATOM 1330 N N . TRP A 1 173 ? 15.195 -23.094 1.268 1 97.56 173 TRP A N 1
ATOM 1331 C CA . TRP A 1 173 ? 14.562 -22.719 0.006 1 97.56 173 TRP A CA 1
ATOM 1332 C C . TRP A 1 173 ? 13.945 -23.938 -0.673 1 97.56 173 TRP A C 1
ATOM 1334 O O . TRP A 1 173 ? 12.898 -23.828 -1.322 1 97.56 173 TRP A O 1
ATOM 1344 N N . ASP A 1 174 ? 14.523 -25.047 -0.505 1 97.56 174 ASP A N 1
ATOM 1345 C CA . ASP A 1 174 ? 14.078 -26.25 -1.191 1 97.56 174 ASP A CA 1
ATOM 1346 C C . ASP A 1 174 ? 12.766 -26.766 -0.61 1 97.56 174 ASP A C 1
ATOM 1348 O O . ASP A 1 174 ? 12.023 -27.484 -1.279 1 97.56 174 ASP A O 1
ATOM 1352 N N . GLN A 1 175 ? 12.461 -26.375 0.596 1 97.75 175 GLN A N 1
ATOM 1353 C CA . GLN A 1 175 ? 11.258 -26.844 1.269 1 97.75 175 GLN A CA 1
ATOM 1354 C C . GLN A 1 175 ? 10.016 -26.141 0.73 1 97.75 175 GLN A C 1
ATOM 1356 O O . GLN A 1 175 ? 8.906 -26.672 0.852 1 97.75 175 GLN A O 1
ATOM 1361 N N . ILE A 1 176 ? 10.172 -25 0.144 1 98 176 ILE A N 1
ATOM 1362 C CA . ILE A 1 176 ? 9.055 -24.156 -0.277 1 98 176 ILE A CA 1
ATOM 1363 C C . ILE A 1 176 ? 8.195 -24.922 -1.283 1 98 176 ILE A C 1
ATOM 1365 O O . ILE A 1 176 ? 6.965 -24.906 -1.195 1 98 176 ILE A O 1
ATOM 1369 N N . ASP A 1 177 ? 8.82 -25.672 -2.215 1 95.38 177 ASP A N 1
ATOM 1370 C CA . ASP A 1 177 ? 8.078 -26.406 -3.24 1 95.38 177 ASP A CA 1
ATOM 1371 C C . ASP A 1 177 ? 7.809 -27.844 -2.803 1 95.38 177 ASP A C 1
ATOM 1373 O O . ASP A 1 177 ? 7.18 -28.609 -3.533 1 95.38 177 ASP A O 1
ATOM 1377 N N . ALA A 1 178 ? 8.234 -28.234 -1.595 1 96 178 ALA A N 1
ATOM 1378 C CA . ALA A 1 178 ? 8.203 -29.641 -1.199 1 96 178 ALA A CA 1
ATOM 1379 C C . ALA A 1 178 ? 7.062 -29.906 -0.224 1 96 178 ALA A C 1
ATOM 1381 O O . ALA A 1 178 ? 6.93 -31.016 0.3 1 96 178 ALA A O 1
ATOM 1382 N N . ASN A 1 179 ? 6.273 -28.953 0.106 1 96.12 179 ASN A N 1
ATOM 1383 C CA . ASN A 1 179 ? 5.148 -29.125 1.015 1 96.12 179 ASN A CA 1
ATOM 1384 C C . ASN A 1 179 ? 3.932 -28.328 0.562 1 96.12 179 ASN A C 1
ATOM 1386 O O . ASN A 1 179 ? 4.043 -27.453 -0.299 1 96.12 179 ASN A O 1
ATOM 1390 N N . PRO A 1 180 ? 2.795 -28.562 1.092 1 95.38 180 PRO A N 1
ATOM 1391 C CA . PRO A 1 180 ? 1.562 -27.969 0.577 1 95.38 180 PRO A CA 1
ATOM 1392 C C . PRO A 1 180 ? 1.367 -26.531 1.039 1 95.38 180 PRO A C 1
ATOM 1394 O O . PRO A 1 180 ? 0.382 -25.891 0.668 1 95.38 180 PRO A O 1
ATOM 1397 N N . PHE A 1 181 ? 2.234 -25.938 1.84 1 97.31 181 PHE A N 1
ATOM 1398 C CA . PHE A 1 181 ? 2.006 -24.641 2.441 1 97.31 181 PHE A CA 1
ATOM 1399 C C . PHE A 1 181 ? 3.029 -23.625 1.945 1 97.31 181 PHE A C 1
ATOM 1401 O O . PHE A 1 181 ? 3.092 -22.5 2.445 1 97.31 181 PHE A O 1
ATOM 1408 N N . TRP A 1 182 ? 3.852 -24 0.997 1 97.88 182 TRP A N 1
ATOM 1409 C CA . TRP A 1 182 ? 4.898 -23.141 0.457 1 97.88 182 TRP A CA 1
ATOM 1410 C C . TRP A 1 182 ? 5.816 -22.641 1.567 1 97.88 182 TRP A C 1
ATOM 1412 O O . TRP A 1 182 ? 6.207 -21.469 1.572 1 97.88 182 TRP A O 1
ATOM 1422 N N . THR A 1 183 ? 6.012 -23.328 2.643 1 98.62 183 THR A N 1
ATOM 1423 C CA . THR A 1 183 ? 6.805 -22.781 3.744 1 98.62 183 THR A CA 1
ATOM 1424 C C . THR A 1 183 ? 8.242 -23.297 3.68 1 98.62 183 THR A C 1
ATOM 1426 O O . THR A 1 183 ? 8.484 -24.438 3.299 1 98.62 183 THR A O 1
ATOM 1429 N N . PRO A 1 184 ? 9.18 -22.453 3.953 1 98.75 184 PRO A N 1
ATOM 1430 C CA . PRO A 1 184 ? 10.586 -22.859 3.947 1 98.75 184 PRO A CA 1
ATOM 1431 C C . PRO A 1 184 ? 10.992 -23.625 5.211 1 98.75 184 PRO A C 1
ATOM 1433 O O . PRO A 1 184 ? 12.148 -24.016 5.359 1 98.75 184 PRO A O 1
ATOM 1436 N N . ASP A 1 185 ? 10.102 -23.781 6.176 1 98.69 185 ASP A N 1
ATOM 1437 C CA . ASP A 1 185 ? 10.32 -24.484 7.441 1 98.69 185 ASP A CA 1
ATOM 1438 C C . ASP A 1 185 ? 9.539 -25.781 7.488 1 98.69 185 ASP A C 1
ATOM 1440 O O . ASP A 1 185 ? 8.336 -25.781 7.766 1 98.69 185 ASP A O 1
ATOM 1444 N N . ALA A 1 186 ? 10.227 -26.859 7.352 1 98.12 186 ALA A N 1
ATOM 1445 C CA . ALA A 1 186 ? 9.594 -28.172 7.262 1 98.12 186 ALA A CA 1
ATOM 1446 C C . ALA A 1 186 ? 8.805 -28.484 8.531 1 98.12 186 ALA A C 1
ATOM 1448 O O . ALA A 1 186 ? 7.758 -29.141 8.477 1 98.12 186 ALA A O 1
ATOM 1449 N N . GLN A 1 187 ? 9.344 -28.141 9.664 1 98.31 187 GLN A N 1
ATOM 1450 C CA . GLN A 1 187 ? 8.641 -28.375 10.922 1 98.31 187 GLN A CA 1
ATOM 1451 C C . GLN A 1 187 ? 7.344 -27.578 10.984 1 98.31 187 GLN A C 1
ATOM 1453 O O . GLN A 1 187 ? 6.32 -28.078 11.461 1 98.31 187 GLN A O 1
ATOM 1458 N N . ALA A 1 188 ? 7.41 -26.344 10.562 1 98.38 188 ALA A N 1
ATOM 1459 C CA . ALA A 1 188 ? 6.195 -25.547 10.492 1 98.38 188 ALA A CA 1
ATOM 1460 C C . ALA A 1 188 ? 5.152 -26.203 9.594 1 98.38 188 ALA A C 1
ATOM 1462 O O . ALA A 1 188 ? 3.959 -26.188 9.906 1 98.38 188 ALA A O 1
ATOM 1463 N N . ALA A 1 189 ? 5.594 -26.766 8.453 1 97.88 189 ALA A N 1
ATOM 1464 C CA . ALA A 1 189 ? 4.672 -27.438 7.535 1 97.88 189 ALA A CA 1
ATOM 1465 C C . ALA A 1 189 ? 3.883 -28.531 8.25 1 97.88 189 ALA A C 1
ATOM 1467 O O . ALA A 1 189 ? 2.664 -28.641 8.078 1 97.88 189 ALA A O 1
ATOM 1468 N N . ASP A 1 190 ? 4.559 -29.312 9.047 1 97.62 190 ASP A N 1
ATOM 1469 C CA . ASP A 1 190 ? 3.91 -30.391 9.789 1 97.62 190 ASP A CA 1
ATOM 1470 C C . ASP A 1 190 ? 2.928 -29.828 10.82 1 97.62 190 ASP A C 1
ATOM 1472 O O . ASP A 1 190 ? 1.811 -30.328 10.953 1 97.62 190 ASP A O 1
ATOM 1476 N N . GLU A 1 191 ? 3.369 -28.812 11.492 1 97.88 191 GLU A N 1
ATOM 1477 C CA . GLU A 1 191 ? 2.533 -28.188 12.508 1 97.88 191 GLU A CA 1
ATOM 1478 C C . GLU A 1 191 ? 1.286 -27.562 11.891 1 97.88 191 GLU A C 1
ATOM 1480 O O . GLU A 1 191 ? 0.187 -27.703 12.438 1 97.88 191 GLU A O 1
ATOM 1485 N N . TRP A 1 192 ? 1.478 -26.875 10.773 1 97.94 192 TRP A N 1
ATOM 1486 C CA . TRP A 1 192 ? 0.364 -26.203 10.109 1 97.94 192 TRP A CA 1
ATOM 1487 C C . TRP A 1 192 ? -0.635 -27.234 9.562 1 97.94 192 TRP A C 1
ATOM 1489 O O . TRP A 1 192 ? -1.843 -26.984 9.562 1 97.94 192 TRP A O 1
ATOM 1499 N N . ALA A 1 193 ? -0.148 -28.375 9.055 1 96.81 193 ALA A N 1
ATOM 1500 C CA . ALA A 1 193 ? -1.022 -29.453 8.578 1 96.81 193 ALA A CA 1
ATOM 1501 C C . ALA A 1 193 ? -1.972 -29.922 9.68 1 96.81 193 ALA A C 1
ATOM 1503 O O . ALA A 1 193 ? -3.18 -30.031 9.461 1 96.81 193 ALA A O 1
ATOM 1504 N N . SER A 1 194 ? -1.419 -30.172 10.828 1 96.88 194 SER A N 1
ATOM 1505 C CA . SER A 1 194 ? -2.221 -30.594 11.969 1 96.88 194 SER A CA 1
ATOM 1506 C C . SER A 1 194 ? -3.199 -29.5 12.398 1 96.88 194 SER A C 1
ATOM 1508 O O . SER A 1 194 ? -4.363 -29.797 12.688 1 96.88 194 SER A O 1
ATOM 1510 N N . TYR A 1 195 ? -2.695 -28.328 12.453 1 96.94 195 TYR A N 1
ATOM 1511 C CA . TYR A 1 195 ? -3.508 -27.172 12.844 1 96.94 195 TYR A CA 1
ATOM 1512 C C . TYR A 1 195 ? -4.695 -27 11.906 1 96.94 195 TYR A C 1
ATOM 1514 O O . TYR A 1 195 ? -5.832 -26.844 12.359 1 96.94 195 TYR A O 1
ATOM 1522 N N . LEU A 1 196 ? -4.453 -27.078 10.633 1 94.94 196 LEU A N 1
ATOM 1523 C CA . LEU A 1 196 ? -5.488 -26.875 9.625 1 94.94 196 LEU A CA 1
ATOM 1524 C C . LEU A 1 196 ? -6.508 -28.016 9.656 1 94.94 196 LEU A C 1
ATOM 1526 O O . LEU A 1 196 ? -7.691 -27.797 9.391 1 94.94 196 LEU A O 1
ATOM 1530 N N . ASP A 1 197 ? -6.098 -29.203 9.93 1 94.38 197 ASP A N 1
ATOM 1531 C CA . ASP A 1 197 ? -7.02 -30.328 10.078 1 94.38 197 ASP A CA 1
ATOM 1532 C C . ASP A 1 197 ? -8.031 -30.062 11.195 1 94.38 197 ASP A C 1
ATOM 1534 O O . ASP A 1 197 ? -9.219 -30.359 11.047 1 94.38 197 ASP A O 1
ATOM 1538 N N . GLY A 1 198 ? -7.5 -29.562 12.25 1 93.75 198 GLY A N 1
ATOM 1539 C CA . GLY A 1 198 ? -8.375 -29.188 13.344 1 93.75 198 GLY A CA 1
ATOM 1540 C C . GLY A 1 198 ? -9.375 -28.109 12.969 1 93.75 198 GLY A C 1
ATOM 1541 O O . GLY A 1 198 ? -10.547 -28.172 13.352 1 93.75 198 GLY A O 1
ATOM 1542 N N . LEU A 1 199 ? -8.891 -27.125 12.273 1 92.31 199 LEU A N 1
ATOM 1543 C CA . LEU A 1 199 ? -9.75 -26.016 11.844 1 92.31 199 LEU A CA 1
ATOM 1544 C C . LEU A 1 199 ? -10.836 -26.516 10.898 1 92.31 199 LEU A C 1
ATOM 1546 O O . LEU A 1 199 ? -11.984 -26.078 10.977 1 92.31 199 LEU A O 1
ATOM 1550 N N . ARG A 1 200 ? -10.445 -27.375 10 1 89.56 200 ARG A N 1
ATOM 1551 C CA . ARG A 1 200 ? -11.406 -27.953 9.078 1 89.56 200 ARG A CA 1
ATOM 1552 C C . ARG A 1 200 ? -12.516 -28.688 9.828 1 89.56 200 ARG A C 1
ATOM 1554 O O . ARG A 1 200 ? -13.695 -28.547 9.492 1 89.56 200 ARG A O 1
ATOM 1561 N N . LYS A 1 201 ? -12.195 -29.406 10.812 1 90.88 201 LYS A N 1
ATOM 1562 C CA . LYS A 1 201 ? -13.156 -30.172 11.602 1 90.88 201 LYS A CA 1
ATOM 1563 C C . LYS A 1 201 ? -14.086 -29.25 12.375 1 90.88 201 LYS A C 1
ATOM 1565 O O . LYS A 1 201 ? -15.273 -29.531 12.531 1 90.88 201 LYS A O 1
ATOM 1570 N N . SER A 1 202 ? -13.562 -28.172 12.805 1 91.31 202 SER A N 1
ATOM 1571 C CA . SER A 1 202 ? -14.367 -27.25 13.594 1 91.31 202 SER A CA 1
ATOM 1572 C C . SER A 1 202 ? -15.141 -26.281 12.703 1 91.31 202 SER A C 1
ATOM 1574 O O . SER A 1 202 ? -15.953 -25.5 13.188 1 91.31 202 SER A O 1
ATOM 1576 N N . GLY A 1 203 ? -14.82 -26.297 11.391 1 91.31 203 GLY A N 1
ATOM 1577 C CA . GLY A 1 203 ? -15.531 -25.469 10.438 1 91.31 203 GLY A CA 1
ATOM 1578 C C . GLY A 1 203 ? -15.094 -24.016 10.477 1 91.31 203 GLY A C 1
ATOM 1579 O O . GLY A 1 203 ? -15.875 -23.109 10.148 1 91.31 203 GLY A O 1
ATOM 1580 N N . SER A 1 204 ? -13.891 -23.781 10.945 1 94 204 SER A N 1
ATOM 1581 C CA . SER A 1 204 ? -13.344 -22.422 11.07 1 94 204 SER A CA 1
ATOM 1582 C C . SER A 1 204 ? -12.336 -22.141 9.969 1 94 204 SER A C 1
ATOM 1584 O O . SER A 1 204 ? -12.211 -22.906 9.016 1 94 204 SER A O 1
ATOM 1586 N N . SER A 1 205 ? -11.781 -20.953 9.906 1 96.06 205 SER A N 1
ATOM 1587 C CA . SER A 1 205 ? -10.742 -20.516 8.977 1 96.06 205 SER A CA 1
ATOM 1588 C C . SER A 1 205 ? -9.664 -19.719 9.703 1 96.06 205 SER A C 1
ATOM 1590 O O . SER A 1 205 ? -9.805 -19.406 10.891 1 96.06 205 SER A O 1
ATOM 1592 N N . VAL A 1 206 ? -8.594 -19.453 8.992 1 97.88 206 VAL A N 1
ATOM 1593 C CA . VAL A 1 206 ? -7.48 -18.75 9.625 1 97.88 206 VAL A CA 1
ATOM 1594 C C . VAL A 1 206 ? -6.746 -17.906 8.594 1 97.88 206 VAL A C 1
ATOM 1596 O O . VAL A 1 206 ? -6.828 -18.156 7.395 1 97.88 206 VAL A O 1
ATOM 1599 N N . GLY A 1 207 ? -6.105 -16.828 9.086 1 98.31 207 GLY A N 1
ATOM 1600 C CA . GLY A 1 207 ? -5.305 -15.977 8.227 1 98.31 207 GLY A CA 1
ATOM 1601 C C . GLY A 1 207 ? -3.881 -16.469 8.047 1 98.31 207 GLY A C 1
ATOM 1602 O O . GLY A 1 207 ? -3.523 -17.547 8.547 1 98.31 207 GLY A O 1
ATOM 1603 N N . ALA A 1 208 ? -3.094 -15.648 7.266 1 98.75 208 ALA A N 1
ATOM 1604 C CA . ALA A 1 208 ? -1.719 -16.047 6.957 1 98.75 208 ALA A CA 1
ATOM 1605 C C . ALA A 1 208 ? -0.882 -14.828 6.562 1 98.75 208 ALA A C 1
ATOM 1607 O O . ALA A 1 208 ? -1.426 -13.766 6.234 1 98.75 208 ALA A O 1
ATOM 1608 N N . VAL A 1 209 ? 0.41 -14.977 6.672 1 98.88 209 VAL A N 1
ATOM 1609 C CA . VAL A 1 209 ? 1.345 -13.984 6.141 1 98.88 209 VAL A CA 1
ATOM 1610 C C . VAL A 1 209 ? 2.18 -14.617 5.027 1 98.88 209 VAL A C 1
ATOM 1612 O O . VAL A 1 209 ? 2.723 -15.711 5.191 1 98.88 209 VAL A O 1
ATOM 1615 N N . ILE A 1 210 ? 2.25 -13.969 3.912 1 98.94 210 ILE A N 1
ATOM 1616 C CA . ILE A 1 210 ? 3.053 -14.383 2.768 1 98.94 210 ILE A CA 1
ATOM 1617 C C . ILE A 1 210 ? 4.215 -13.414 2.57 1 98.94 210 ILE A C 1
ATOM 1619 O O . ILE A 1 210 ? 4.039 -12.195 2.68 1 98.94 210 ILE A O 1
ATOM 1623 N N . GLU A 1 211 ? 5.387 -13.906 2.375 1 98.88 211 GLU A N 1
ATOM 1624 C CA . GLU A 1 211 ? 6.57 -13.141 1.989 1 98.88 211 GLU A CA 1
ATOM 1625 C C . GLU A 1 211 ? 6.988 -13.453 0.555 1 98.88 211 GLU A C 1
ATOM 1627 O O . GLU A 1 211 ? 6.984 -14.609 0.142 1 98.88 211 GLU A O 1
ATOM 1632 N N . VAL A 1 212 ? 7.164 -12.484 -0.254 1 98.94 212 VAL A N 1
ATOM 1633 C CA . VAL A 1 212 ? 7.637 -12.625 -1.628 1 98.94 212 VAL A CA 1
ATOM 1634 C C . VAL A 1 212 ? 8.984 -11.922 -1.787 1 98.94 212 VAL A C 1
ATOM 1636 O O . VAL A 1 212 ? 9.133 -10.758 -1.398 1 98.94 212 VAL A O 1
ATOM 1639 N N . VAL A 1 213 ? 9.953 -12.586 -2.361 1 98.88 213 VAL A N 1
ATOM 1640 C CA . VAL A 1 213 ? 11.305 -12.062 -2.527 1 98.88 213 VAL A CA 1
ATOM 1641 C C . VAL A 1 213 ? 11.688 -12.078 -4.004 1 98.88 213 VAL A C 1
ATOM 1643 O O . VAL A 1 213 ? 11.461 -13.07 -4.703 1 98.88 213 VAL A O 1
ATOM 1646 N N . ALA A 1 214 ? 12.133 -11.016 -4.512 1 98.88 214 ALA A N 1
ATOM 1647 C CA . ALA A 1 214 ? 12.766 -10.945 -5.824 1 98.88 214 ALA A CA 1
ATOM 1648 C C . ALA A 1 214 ? 14.281 -10.797 -5.691 1 98.88 214 ALA A C 1
ATOM 1650 O O . ALA A 1 214 ? 14.766 -9.836 -5.094 1 98.88 214 ALA A O 1
ATOM 1651 N N . ARG A 1 215 ? 15.023 -11.695 -6.223 1 98.5 215 ARG A N 1
ATOM 1652 C CA . ARG A 1 215 ? 16.484 -11.68 -6.23 1 98.5 215 ARG A CA 1
ATOM 1653 C C . ARG A 1 215 ? 17.016 -11.297 -7.602 1 98.5 215 ARG A C 1
ATOM 1655 O O . ARG A 1 215 ? 16.375 -11.562 -8.625 1 98.5 215 ARG A O 1
ATOM 1662 N N . GLY A 1 216 ? 18.188 -10.672 -7.543 1 97.88 216 GLY A N 1
ATOM 1663 C CA . GLY A 1 216 ? 18.844 -10.344 -8.797 1 97.88 216 GLY A CA 1
ATOM 1664 C C . GLY A 1 216 ? 18.281 -9.102 -9.461 1 97.88 216 GLY A C 1
ATOM 1665 O O . GLY A 1 216 ? 18.562 -8.828 -10.625 1 97.88 216 GLY A O 1
ATOM 1666 N N . VAL A 1 217 ? 17.422 -8.352 -8.781 1 98.25 217 VAL A N 1
ATOM 1667 C CA . VAL A 1 217 ? 16.891 -7.109 -9.328 1 98.25 217 VAL A CA 1
ATOM 1668 C C . VAL A 1 217 ? 18 -6.062 -9.406 1 98.25 217 VAL A C 1
ATOM 1670 O O . VAL A 1 217 ? 18.688 -5.801 -8.406 1 98.25 217 VAL A O 1
ATOM 1673 N N . PRO A 1 218 ? 18.188 -5.492 -10.547 1 96.62 218 PRO A N 1
ATOM 1674 C CA . PRO A 1 218 ? 19.234 -4.477 -10.648 1 96.62 218 PRO A CA 1
ATOM 1675 C C . PRO A 1 218 ? 18.938 -3.236 -9.812 1 96.62 218 PRO A C 1
ATOM 1677 O O . PRO A 1 218 ? 17.766 -2.908 -9.578 1 96.62 218 PRO A O 1
ATOM 1680 N N . ALA A 1 219 ? 20 -2.549 -9.352 1 96.94 219 ALA A N 1
ATOM 1681 C CA . ALA A 1 219 ? 19.828 -1.245 -8.719 1 96.94 219 ALA A CA 1
ATOM 1682 C C . ALA A 1 219 ? 19.25 -0.229 -9.695 1 96.94 219 ALA A C 1
ATOM 1684 O O . ALA A 1 219 ? 19.516 -0.297 -10.898 1 96.94 219 ALA A O 1
ATOM 1685 N N . GLY A 1 220 ? 18.438 0.654 -9.188 1 97 220 GLY A N 1
ATOM 1686 C CA . GLY A 1 220 ? 18.047 1.797 -10 1 97 220 GLY A CA 1
ATOM 1687 C C . GLY A 1 220 ? 16.594 1.749 -10.438 1 97 220 GLY A C 1
ATOM 1688 O O . GLY A 1 220 ? 16.047 2.744 -10.922 1 97 220 GLY A O 1
ATOM 1689 N N . LEU A 1 221 ? 15.906 0.589 -10.234 1 97.75 221 LEU A N 1
ATOM 1690 C CA . LEU A 1 221 ? 14.508 0.478 -10.625 1 97.75 221 LEU A CA 1
ATOM 1691 C C . LEU A 1 221 ? 13.609 1.224 -9.641 1 97.75 221 LEU A C 1
ATOM 1693 O O . LEU A 1 221 ? 13.773 1.092 -8.422 1 97.75 221 LEU A O 1
ATOM 1697 N N . GLY A 1 222 ? 12.625 1.95 -10.125 1 97.19 222 GLY A N 1
ATOM 1698 C CA . GLY A 1 222 ? 11.711 2.729 -9.305 1 97.19 222 GLY A CA 1
ATOM 1699 C C . GLY A 1 222 ? 11.773 4.215 -9.586 1 97.19 222 GLY A C 1
ATOM 1700 O O . GLY A 1 222 ? 12.25 4.633 -10.648 1 97.19 222 GLY A O 1
ATOM 1701 N N . ALA A 1 223 ? 11.188 5.016 -8.664 1 94.88 223 ALA A N 1
ATOM 1702 C CA . ALA A 1 223 ? 11.133 6.473 -8.766 1 94.88 223 ALA A CA 1
ATOM 1703 C C . ALA A 1 223 ? 10.992 7.113 -7.391 1 94.88 223 ALA A C 1
ATOM 1705 O O . ALA A 1 223 ? 10.617 6.445 -6.422 1 94.88 223 ALA A O 1
ATOM 1706 N N . PRO A 1 224 ? 11.336 8.336 -7.254 1 90 224 PRO A N 1
ATOM 1707 C CA . PRO A 1 224 ? 11.484 8.945 -5.93 1 90 224 PRO A CA 1
ATOM 1708 C C . PRO A 1 224 ? 10.148 9.203 -5.246 1 90 224 PRO A C 1
ATOM 1710 O O . PRO A 1 224 ? 10.055 9.164 -4.016 1 90 224 PRO A O 1
ATOM 1713 N N . ILE A 1 225 ? 9.102 9.641 -5.84 1 89.75 225 ILE A N 1
ATOM 1714 C CA . ILE A 1 225 ? 7.918 10.125 -5.137 1 89.75 225 ILE A CA 1
ATOM 1715 C C . ILE A 1 225 ? 6.688 9.336 -5.59 1 89.75 225 ILE A C 1
ATOM 1717 O O . ILE A 1 225 ? 5.945 8.805 -4.762 1 89.75 225 ILE A O 1
ATOM 1721 N N . TYR A 1 226 ? 6.5 9.375 -6.844 1 91.31 226 TYR A N 1
ATOM 1722 C CA . TYR A 1 226 ? 5.391 8.609 -7.395 1 91.31 226 TYR A CA 1
ATOM 1723 C C . TYR A 1 226 ? 5.895 7.516 -8.336 1 91.31 226 TYR A C 1
ATOM 1725 O O . TYR A 1 226 ? 6.977 7.637 -8.906 1 91.31 226 TYR A O 1
ATOM 1733 N N . ALA A 1 227 ? 5.191 6.449 -8.383 1 92.56 227 ALA A N 1
ATOM 1734 C CA . ALA A 1 227 ? 5.676 5.23 -9.023 1 92.56 227 ALA A CA 1
ATOM 1735 C C . ALA A 1 227 ? 6.941 4.715 -8.344 1 92.56 227 ALA A C 1
ATOM 1737 O O . ALA A 1 227 ? 7.879 4.273 -9.016 1 92.56 227 ALA A O 1
ATOM 1738 N N . LYS A 1 228 ? 6.98 5.016 -6.977 1 97.62 228 LYS A N 1
ATOM 1739 C CA . LYS A 1 228 ? 7.992 4.305 -6.207 1 97.62 228 LYS A CA 1
ATOM 1740 C C . LYS A 1 228 ? 7.832 2.791 -6.348 1 97.62 228 LYS A C 1
ATOM 1742 O O . LYS A 1 228 ? 6.711 2.283 -6.395 1 97.62 228 LYS A O 1
ATOM 1747 N N . LEU A 1 229 ? 8.984 2.15 -6.367 1 98.56 229 LEU A N 1
ATOM 1748 C CA . LEU A 1 229 ? 8.922 0.697 -6.469 1 98.56 229 LEU A CA 1
ATOM 1749 C C . LEU A 1 229 ? 8.156 0.1 -5.289 1 98.56 229 LEU A C 1
ATOM 1751 O O . LEU A 1 229 ? 7.309 -0.772 -5.473 1 98.56 229 LEU A O 1
ATOM 1755 N N . ASP A 1 230 ? 8.438 0.576 -4.047 1 98.5 230 ASP A N 1
ATOM 1756 C CA . ASP A 1 230 ? 7.762 0.049 -2.867 1 98.5 230 ASP A CA 1
ATOM 1757 C C . ASP A 1 230 ? 6.289 0.461 -2.85 1 98.5 230 ASP A C 1
ATOM 1759 O O . ASP A 1 230 ? 5.434 -0.297 -2.391 1 98.5 230 ASP A O 1
ATOM 1763 N N . THR A 1 231 ? 5.922 1.665 -3.375 1 98.31 231 THR A N 1
ATOM 1764 C CA . THR A 1 231 ? 4.527 2.088 -3.451 1 98.31 231 THR A CA 1
ATOM 1765 C C . THR A 1 231 ? 3.74 1.185 -4.398 1 98.31 231 THR A C 1
ATOM 1767 O O . THR A 1 231 ? 2.656 0.712 -4.051 1 98.31 231 THR A O 1
ATOM 1770 N N . ASP A 1 232 ? 4.305 0.938 -5.57 1 98.5 232 ASP A N 1
ATOM 1771 C CA . ASP A 1 232 ? 3.602 0.121 -6.559 1 98.5 232 ASP A CA 1
ATOM 1772 C C . ASP A 1 232 ? 3.506 -1.332 -6.098 1 98.5 232 ASP A C 1
ATOM 1774 O O . ASP A 1 232 ? 2.498 -2 -6.34 1 98.5 232 ASP A O 1
ATOM 1778 N N . LEU A 1 233 ? 4.523 -1.821 -5.434 1 98.88 233 LEU A N 1
ATOM 1779 C CA . LEU A 1 233 ? 4.457 -3.164 -4.867 1 98.88 233 LEU A CA 1
ATOM 1780 C C . LEU A 1 233 ? 3.396 -3.242 -3.777 1 98.88 233 LEU A C 1
ATOM 1782 O O . LEU A 1 233 ? 2.623 -4.203 -3.727 1 98.88 233 LEU A O 1
ATOM 1786 N N . ALA A 1 234 ? 3.371 -2.262 -2.898 1 98.69 234 ALA A N 1
ATOM 1787 C CA . ALA A 1 234 ? 2.381 -2.236 -1.826 1 98.69 234 ALA A CA 1
ATOM 1788 C C . ALA A 1 234 ? 0.963 -2.207 -2.391 1 98.69 234 ALA A C 1
ATOM 1790 O O . ALA A 1 234 ? 0.086 -2.938 -1.922 1 98.69 234 ALA A O 1
ATOM 1791 N N . ALA A 1 235 ? 0.768 -1.356 -3.385 1 98.44 235 ALA A N 1
ATOM 1792 C CA . ALA A 1 235 ? -0.546 -1.272 -4.02 1 98.44 235 ALA A CA 1
ATOM 1793 C C . ALA A 1 235 ? -0.934 -2.604 -4.656 1 98.44 235 ALA A C 1
ATOM 1795 O O . ALA A 1 235 ? -2.068 -3.062 -4.508 1 98.44 235 ALA A O 1
ATOM 1796 N N . ALA A 1 236 ? 0.023 -3.186 -5.344 1 98.5 236 ALA A N 1
ATOM 1797 C CA . ALA A 1 236 ? -0.226 -4.457 -6.02 1 98.5 236 ALA A CA 1
ATOM 1798 C C . ALA A 1 236 ? -0.638 -5.535 -5.023 1 98.5 236 ALA A C 1
ATOM 1800 O O . ALA A 1 236 ? -1.634 -6.234 -5.23 1 98.5 236 ALA A O 1
ATOM 1801 N N . MET A 1 237 ? 0.058 -5.633 -3.908 1 98.81 237 MET A N 1
ATOM 1802 C CA . MET A 1 237 ? -0.248 -6.664 -2.918 1 98.81 237 MET A CA 1
ATOM 1803 C C . MET A 1 237 ? -1.569 -6.367 -2.217 1 98.81 237 MET A C 1
ATOM 1805 O O . MET A 1 237 ? -2.391 -7.266 -2.023 1 98.81 237 MET A O 1
ATOM 1809 N N . MET A 1 238 ? -1.798 -5.109 -1.859 1 98.62 238 MET A N 1
ATOM 1810 C CA . MET A 1 238 ? -3.018 -4.727 -1.157 1 98.62 238 MET A CA 1
ATOM 1811 C C . MET A 1 238 ? -4.246 -4.969 -2.027 1 98.62 238 MET A C 1
ATOM 1813 O O . MET A 1 238 ? -5.344 -5.199 -1.512 1 98.62 238 MET A O 1
ATOM 1817 N N . SER A 1 239 ? -4.059 -4.934 -3.324 1 97.88 239 SER A N 1
ATOM 1818 C CA . SER A 1 239 ? -5.184 -5.109 -4.238 1 97.88 239 SER A CA 1
ATOM 1819 C C . SER A 1 239 ? -5.648 -6.562 -4.266 1 97.88 239 SER A C 1
ATOM 1821 O O . SER A 1 239 ? -6.734 -6.863 -4.766 1 97.88 239 SER A O 1
ATOM 1823 N N . ILE A 1 240 ? -4.82 -7.477 -3.756 1 97.75 240 ILE A N 1
ATOM 1824 C CA . ILE A 1 240 ? -5.223 -8.883 -3.697 1 97.75 240 ILE A CA 1
ATOM 1825 C C . ILE A 1 240 ? -6.363 -9.047 -2.697 1 97.75 240 ILE A C 1
ATOM 1827 O O . ILE A 1 240 ? -6.348 -8.453 -1.621 1 97.75 240 ILE A O 1
ATOM 1831 N N . ASN A 1 241 ? -7.352 -9.828 -3.025 1 95.19 241 ASN A N 1
ATOM 1832 C CA . ASN A 1 241 ? -8.484 -10.07 -2.143 1 95.19 241 ASN A CA 1
ATOM 1833 C C . ASN A 1 241 ? -8.031 -10.531 -0.759 1 95.19 241 ASN A C 1
ATOM 1835 O O . ASN A 1 241 ? -7.117 -11.344 -0.642 1 95.19 241 ASN A O 1
ATOM 1839 N N . ALA A 1 242 ? -8.641 -9.984 0.25 1 96.69 242 ALA A N 1
ATOM 1840 C CA . ALA A 1 242 ? -8.5 -10.422 1.637 1 96.69 242 ALA A CA 1
ATOM 1841 C C . ALA A 1 242 ? -7.223 -9.859 2.262 1 96.69 242 ALA A C 1
ATOM 1843 O O . ALA A 1 242 ? -6.945 -10.102 3.439 1 96.69 242 ALA A O 1
ATOM 1844 N N . VAL A 1 243 ? -6.371 -9.125 1.533 1 98.5 243 VAL A N 1
ATOM 1845 C CA . VAL A 1 243 ? -5.152 -8.562 2.111 1 98.5 243 VAL A CA 1
ATOM 1846 C C . VAL A 1 243 ? -5.496 -7.344 2.963 1 98.5 243 VAL A C 1
ATOM 1848 O O . VAL A 1 243 ? -6.316 -6.512 2.564 1 98.5 243 VAL A O 1
ATOM 1851 N N . LYS A 1 244 ? -4.812 -7.188 4.152 1 98.75 244 LYS A N 1
ATOM 1852 C CA . LYS A 1 244 ? -5.137 -6.109 5.082 1 98.75 244 LYS A CA 1
ATOM 1853 C C . LYS A 1 244 ? -3.875 -5.379 5.539 1 98.75 244 LYS A C 1
ATOM 1855 O O . LYS A 1 244 ? -3.957 -4.355 6.219 1 98.75 244 LYS A O 1
ATOM 1860 N N . GLY A 1 245 ? -2.713 -5.859 5.207 1 98.81 245 GLY A N 1
ATOM 1861 C CA . GLY A 1 245 ? -1.45 -5.223 5.543 1 98.81 245 GLY A CA 1
ATOM 1862 C C . GLY A 1 245 ? -0.336 -5.559 4.566 1 98.81 245 GLY A C 1
ATOM 1863 O O . GLY A 1 245 ? -0.308 -6.652 4.004 1 98.81 245 GLY A O 1
ATOM 1864 N N . VAL A 1 246 ? 0.578 -4.641 4.332 1 98.94 246 VAL A N 1
ATOM 1865 C CA . VAL A 1 246 ? 1.725 -4.836 3.449 1 98.94 246 VAL A CA 1
ATOM 1866 C C . VAL A 1 246 ? 2.975 -4.23 4.086 1 98.94 246 VAL A C 1
ATOM 1868 O O . VAL A 1 246 ? 2.918 -3.15 4.676 1 98.94 246 VAL A O 1
ATOM 1871 N N . GLU A 1 247 ? 4.098 -4.953 3.959 1 98.88 247 GLU A N 1
ATOM 1872 C CA . GLU A 1 247 ? 5.379 -4.543 4.527 1 98.88 247 GLU A CA 1
ATOM 1873 C C . GLU A 1 247 ? 6.496 -4.641 3.49 1 98.88 247 GLU A C 1
ATOM 1875 O O . GLU A 1 247 ? 6.516 -5.562 2.674 1 98.88 247 GLU A O 1
ATOM 1880 N N . ILE A 1 248 ? 7.371 -3.713 3.488 1 98.88 248 ILE A N 1
ATOM 1881 C CA . ILE A 1 248 ? 8.617 -3.736 2.729 1 98.88 248 ILE A CA 1
ATOM 1882 C C . ILE A 1 248 ? 9.805 -3.85 3.686 1 98.88 248 ILE A C 1
ATOM 1884 O O . ILE A 1 248 ? 9.969 -3.018 4.582 1 98.88 248 ILE A O 1
ATOM 1888 N N . GLY A 1 249 ? 10.703 -4.816 3.521 1 98.5 249 GLY A N 1
ATOM 1889 C CA . GLY A 1 249 ? 11.82 -5 4.434 1 98.5 249 GLY A CA 1
ATOM 1890 C C . GLY A 1 249 ? 11.383 -5.188 5.879 1 98.5 249 GLY A C 1
ATOM 1891 O O . GLY A 1 249 ? 10.578 -6.066 6.18 1 98.5 249 GLY A O 1
ATOM 1892 N N . GLU A 1 250 ? 11.75 -4.285 6.762 1 98.06 250 GLU A N 1
ATOM 1893 C CA . GLU A 1 250 ? 11.398 -4.367 8.172 1 98.06 250 GLU A CA 1
ATOM 1894 C C . GLU A 1 250 ? 9.906 -4.117 8.383 1 98.06 250 GLU A C 1
ATOM 1896 O O . GLU A 1 250 ? 9.352 -4.473 9.422 1 98.06 250 GLU A O 1
ATOM 1901 N N . GLY A 1 251 ? 9.328 -3.457 7.387 1 98.38 251 GLY A N 1
ATOM 1902 C CA . GLY A 1 251 ? 7.895 -3.221 7.477 1 98.38 251 GLY A CA 1
ATOM 1903 C C . GLY A 1 251 ? 7.496 -2.422 8.703 1 98.38 251 GLY A C 1
ATOM 1904 O O . GLY A 1 251 ? 8.086 -1.377 8.984 1 98.38 251 GLY A O 1
ATOM 1905 N N . MET A 1 252 ? 6.469 -2.875 9.391 1 98.44 252 MET A N 1
ATOM 1906 C CA . MET A 1 252 ? 5.957 -2.205 10.578 1 98.44 252 MET A CA 1
ATOM 1907 C C . MET A 1 252 ? 7.008 -2.186 11.688 1 98.44 252 MET A C 1
ATOM 1909 O O . MET A 1 252 ? 7.059 -1.249 12.484 1 98.44 252 MET A O 1
ATOM 1913 N N . SER A 1 253 ? 7.91 -3.133 11.695 1 97.94 253 SER A N 1
ATOM 1914 C CA . SER A 1 253 ? 8.93 -3.238 12.734 1 97.94 253 SER A CA 1
ATOM 1915 C C . SER A 1 253 ? 9.969 -2.127 12.602 1 97.94 253 SER A C 1
ATOM 1917 O O . SER A 1 253 ? 10.742 -1.88 13.531 1 97.94 253 SER A O 1
ATOM 1919 N N . ALA A 1 254 ? 10.039 -1.463 11.438 1 98.06 254 ALA A N 1
ATOM 1920 C CA . ALA A 1 254 ? 10.969 -0.344 11.266 1 98.06 254 ALA A CA 1
ATOM 1921 C C . ALA A 1 254 ? 10.711 0.741 12.312 1 98.06 254 ALA A C 1
ATOM 1923 O O . ALA A 1 254 ? 11.633 1.454 12.711 1 98.06 254 ALA A O 1
ATOM 1924 N N . ALA A 1 255 ? 9.484 0.819 12.773 1 97.88 255 ALA A N 1
ATOM 1925 C CA . ALA A 1 255 ? 9.086 1.825 13.758 1 97.88 255 ALA A CA 1
ATOM 1926 C C . ALA A 1 255 ? 9.812 1.616 15.078 1 97.88 255 ALA A C 1
ATOM 1928 O O . ALA A 1 255 ? 9.945 2.549 15.875 1 97.88 255 ALA A O 1
ATOM 1929 N N . MET A 1 256 ? 10.305 0.411 15.336 1 97.56 256 MET A N 1
ATOM 1930 C CA . MET A 1 256 ? 10.898 0.073 16.625 1 97.56 256 MET A CA 1
ATOM 1931 C C . MET A 1 256 ? 12.414 0.25 16.594 1 97.56 256 MET A C 1
ATOM 1933 O O . MET A 1 256 ? 13.078 0.141 17.625 1 97.56 256 MET A O 1
ATOM 1937 N N . LEU A 1 257 ? 12.953 0.528 15.453 1 97.69 257 LEU A N 1
ATOM 1938 C CA . LEU A 1 257 ? 14.406 0.583 15.297 1 97.69 257 LEU A CA 1
ATOM 1939 C C . LEU A 1 257 ? 14.93 1.991 15.562 1 97.69 257 LEU A C 1
ATOM 1941 O O . LEU A 1 257 ? 14.195 2.971 15.391 1 97.69 257 LEU A O 1
ATOM 1945 N N . THR A 1 258 ? 16.188 2.086 16.031 1 97.38 258 THR A N 1
ATOM 1946 C CA . THR A 1 258 ? 16.922 3.348 16.078 1 97.38 258 THR A CA 1
ATOM 1947 C C . THR A 1 258 ? 17.703 3.57 14.797 1 97.38 258 THR A C 1
ATOM 1949 O O . THR A 1 258 ? 17.812 2.664 13.969 1 97.38 258 THR A O 1
ATOM 1952 N N . GLY A 1 259 ? 18.203 4.781 14.664 1 95.69 259 GLY A N 1
ATOM 1953 C CA . GLY A 1 259 ? 18.969 5.109 13.477 1 95.69 259 GLY A CA 1
ATOM 1954 C C . GLY A 1 259 ? 20.141 4.172 13.242 1 95.69 259 GLY A C 1
ATOM 1955 O O . GLY A 1 259 ? 20.391 3.768 12.109 1 95.69 259 GLY A O 1
ATOM 1956 N N . GLU A 1 260 ? 20.797 3.785 14.32 1 95.25 260 GLU A N 1
ATOM 1957 C CA . GLU A 1 260 ? 21.953 2.891 14.203 1 95.25 260 GLU A CA 1
ATOM 1958 C C . GLU A 1 260 ? 21.516 1.496 13.758 1 95.25 260 GLU A C 1
ATOM 1960 O O . GLU A 1 260 ? 22.141 0.895 12.883 1 95.25 260 GLU A O 1
ATOM 1965 N N . LEU A 1 261 ? 20.438 1.081 14.305 1 96.25 261 LEU A N 1
ATOM 1966 C CA . LEU A 1 261 ? 19.984 -0.282 14.055 1 96.25 261 LEU A CA 1
ATOM 1967 C C . LEU A 1 261 ? 19.391 -0.408 12.664 1 96.25 261 LEU A C 1
ATOM 1969 O O . LEU A 1 261 ? 19.312 -1.509 12.109 1 96.25 261 LEU A O 1
ATOM 1973 N N . ASN A 1 262 ? 18.984 0.717 12.047 1 97.12 262 ASN A N 1
ATOM 1974 C CA . ASN A 1 262 ? 18.328 0.708 10.734 1 97.12 262 ASN A CA 1
ATOM 1975 C C . ASN A 1 262 ? 19.312 1.096 9.625 1 97.12 262 ASN A C 1
ATOM 1977 O O . ASN A 1 262 ? 18.922 1.198 8.461 1 97.12 262 ASN A O 1
ATOM 1981 N N . ALA A 1 263 ? 20.656 1.462 9.773 1 92.94 263 ALA A N 1
ATOM 1982 C CA . ALA A 1 263 ? 21.547 2.217 8.898 1 92.94 263 ALA A CA 1
ATOM 1983 C C . ALA A 1 263 ? 22.062 1.346 7.762 1 92.94 263 ALA A C 1
ATOM 1985 O O . ALA A 1 263 ? 22.656 1.853 6.805 1 92.94 263 ALA A O 1
ATOM 1986 N N . ASP A 1 264 ? 21.625 0.126 7.5 1 96.88 264 ASP A N 1
ATOM 1987 C CA . ASP A 1 264 ? 22.125 -0.693 6.398 1 96.88 264 ASP A CA 1
ATOM 1988 C C . ASP A 1 264 ? 23.453 -0.16 5.879 1 96.88 264 ASP A C 1
ATOM 1990 O O . ASP A 1 264 ? 23.547 0.245 4.719 1 96.88 264 ASP A O 1
ATOM 1994 N N . GLU A 1 265 ? 24.516 -0.226 6.562 1 98.31 265 GLU A N 1
ATOM 1995 C CA . GLU A 1 265 ? 25.812 0.335 6.215 1 98.31 265 GLU A CA 1
ATOM 1996 C C . GLU A 1 265 ? 26.328 -0.231 4.891 1 98.31 265 GLU A C 1
ATOM 1998 O O . GLU A 1 265 ? 25.922 -1.324 4.484 1 98.31 265 GLU A O 1
ATOM 2003 N N . ILE A 1 266 ? 27.172 0.542 4.227 1 98.19 266 ILE A N 1
ATOM 2004 C CA . ILE A 1 266 ? 27.594 0.203 2.869 1 98.19 266 ILE A CA 1
ATOM 2005 C C . ILE A 1 266 ? 29.109 0.051 2.816 1 98.19 266 ILE A C 1
ATOM 2007 O O . ILE A 1 266 ? 29.844 0.848 3.408 1 98.19 266 ILE A O 1
ATOM 2011 N N . SER A 1 267 ? 29.656 -0.906 2.232 1 98.19 267 SER A N 1
ATOM 2012 C CA . SER A 1 267 ? 31.047 -1.109 1.873 1 98.19 267 SER A CA 1
ATOM 2013 C C . SER A 1 267 ? 31.203 -1.431 0.389 1 98.19 267 SER A C 1
ATOM 2015 O O . SER A 1 267 ? 30.219 -1.769 -0.279 1 98.19 267 SER A O 1
ATOM 2017 N N . MET A 1 268 ? 32.344 -1.279 -0.101 1 97.25 268 MET A N 1
ATOM 2018 C CA . MET A 1 268 ? 32.562 -1.57 -1.515 1 97.25 268 MET A CA 1
ATOM 2019 C C . MET A 1 268 ? 33 -3.025 -1.713 1 97.25 268 MET A C 1
ATOM 2021 O O . MET A 1 268 ? 33.969 -3.48 -1.126 1 97.25 268 MET A O 1
ATOM 2025 N N . GLY A 1 269 ? 32.188 -3.711 -2.463 1 94.62 269 GLY A N 1
ATOM 2026 C CA . GLY A 1 269 ? 32.562 -5.074 -2.824 1 94.62 269 GLY A CA 1
ATOM 2027 C C . GLY A 1 269 ? 33.219 -5.176 -4.195 1 94.62 269 GLY A C 1
ATOM 2028 O O . GLY A 1 269 ? 33.375 -4.164 -4.879 1 94.62 269 GLY A O 1
ATOM 2029 N N . ARG A 1 270 ? 33.531 -6.344 -4.609 1 91.88 270 ARG A N 1
ATOM 2030 C CA . ARG A 1 270 ? 34.188 -6.594 -5.891 1 91.88 270 ARG A CA 1
ATOM 2031 C C . ARG A 1 270 ? 33.281 -6.172 -7.051 1 91.88 270 ARG A C 1
ATOM 2033 O O . ARG A 1 270 ? 33.781 -5.66 -8.062 1 91.88 270 ARG A O 1
ATOM 2040 N N . ASP A 1 271 ? 31.969 -6.371 -6.887 1 90.62 271 ASP A N 1
ATOM 2041 C CA . ASP A 1 271 ? 31.031 -6.133 -7.984 1 90.62 271 ASP A CA 1
ATOM 2042 C C . ASP A 1 271 ? 30.203 -4.883 -7.73 1 90.62 271 ASP A C 1
ATOM 2044 O O . ASP A 1 271 ? 29.188 -4.656 -8.406 1 90.62 271 ASP A O 1
ATOM 2048 N N . GLY A 1 272 ? 30.625 -4.07 -6.699 1 93.75 272 GLY A N 1
ATOM 2049 C CA . GLY A 1 272 ? 29.875 -2.867 -6.383 1 93.75 272 GLY A CA 1
ATOM 2050 C C . GLY A 1 272 ? 29.531 -2.752 -4.914 1 93.75 272 GLY A C 1
ATOM 2051 O O . GLY A 1 272 ? 30.094 -3.449 -4.074 1 93.75 272 GLY A O 1
ATOM 2052 N N . PRO A 1 273 ? 28.625 -1.853 -4.602 1 96.75 273 PRO A N 1
ATOM 2053 C CA . PRO A 1 273 ? 28.25 -1.633 -3.203 1 96.75 273 PRO A CA 1
ATOM 2054 C C . PRO A 1 273 ? 27.672 -2.883 -2.545 1 96.75 273 PRO A C 1
ATOM 2056 O O . PRO A 1 273 ? 26.922 -3.625 -3.176 1 96.75 273 PRO A O 1
ATOM 2059 N N . GLN A 1 274 ? 28.125 -3.102 -1.338 1 97.38 274 GLN A N 1
ATOM 2060 C CA . GLN A 1 274 ? 27.594 -4.168 -0.489 1 97.38 274 GLN A CA 1
ATOM 2061 C C . GLN A 1 274 ? 27.031 -3.609 0.811 1 97.38 274 GLN A C 1
ATOM 2063 O O . GLN A 1 274 ? 27.641 -2.748 1.445 1 97.38 274 GLN A O 1
ATOM 2068 N N . TYR A 1 275 ? 25.891 -4.066 1.159 1 98 275 TYR A N 1
ATOM 2069 C CA . TYR A 1 275 ? 25.219 -3.57 2.352 1 98 275 TYR A CA 1
ATOM 2070 C C . TYR A 1 275 ? 25.359 -4.555 3.508 1 98 275 TYR A C 1
ATOM 2072 O O . TYR A 1 275 ? 25.328 -5.77 3.305 1 98 275 TYR A O 1
ATOM 2080 N N . SER A 1 276 ? 25.484 -4.059 4.707 1 97.94 276 SER A N 1
ATOM 2081 C CA . SER A 1 276 ? 25.672 -4.879 5.898 1 97.94 276 SER A CA 1
ATOM 2082 C C . SER A 1 276 ? 24.391 -5.605 6.285 1 97.94 276 SER A C 1
ATOM 2084 O O . SER A 1 276 ? 24.438 -6.641 6.953 1 97.94 276 SER A O 1
ATOM 2086 N N . SER A 1 277 ? 23.25 -5.094 5.949 1 98.06 277 SER A N 1
ATOM 2087 C CA . SER A 1 277 ? 21.906 -5.605 6.227 1 98.06 277 SER A CA 1
ATOM 2088 C C . SER A 1 277 ? 20.906 -5.148 5.168 1 98.06 277 SER A C 1
ATOM 2090 O O . SER A 1 277 ? 21.281 -4.492 4.195 1 98.06 277 SER A O 1
ATOM 2092 N N . ASN A 1 278 ? 19.656 -5.562 5.277 1 98.44 278 ASN A N 1
ATOM 2093 C CA . ASN A 1 278 ? 18.609 -5.195 4.328 1 98.44 278 ASN A CA 1
ATOM 2094 C C . ASN A 1 278 ? 17.312 -4.824 5.043 1 98.44 278 ASN A C 1
ATOM 2096 O O . ASN A 1 278 ? 16.25 -5.359 4.723 1 98.44 278 ASN A O 1
ATOM 2100 N N . HIS A 1 279 ? 17.438 -3.924 5.977 1 98.38 279 HIS A N 1
ATOM 2101 C CA . HIS A 1 279 ? 16.266 -3.457 6.699 1 98.38 279 HIS A CA 1
ATOM 2102 C C . HIS A 1 279 ? 15.281 -2.758 5.766 1 98.38 279 HIS A C 1
ATOM 2104 O O . HIS A 1 279 ? 14.078 -2.773 6.004 1 98.38 279 HIS A O 1
ATOM 2110 N N . ALA A 1 280 ? 15.797 -2.207 4.66 1 98.44 280 ALA A N 1
ATOM 2111 C CA . ALA A 1 280 ? 14.992 -1.422 3.732 1 98.44 280 ALA A CA 1
ATOM 2112 C C . ALA A 1 280 ? 14.25 -2.324 2.75 1 98.44 280 ALA A C 1
ATOM 2114 O O . ALA A 1 280 ? 13.406 -1.856 1.979 1 98.44 280 ALA A O 1
ATOM 2115 N N . GLY A 1 281 ? 14.531 -3.588 2.721 1 98.69 281 GLY A N 1
ATOM 2116 C CA . GLY A 1 281 ? 13.867 -4.516 1.816 1 98.69 281 GLY A CA 1
ATOM 2117 C C . GLY A 1 281 ? 14.242 -4.301 0.362 1 98.69 281 GLY A C 1
ATOM 2118 O O . GLY A 1 281 ? 13.414 -4.473 -0.531 1 98.69 281 GLY A O 1
ATOM 2119 N N . GLY A 1 282 ? 15.461 -3.824 0.143 1 98.75 282 GLY A N 1
ATOM 2120 C CA . GLY A 1 282 ? 16 -3.674 -1.201 1 98.75 282 GLY A CA 1
ATOM 2121 C C . GLY A 1 282 ? 15.57 -2.387 -1.877 1 98.75 282 GLY A C 1
ATOM 2122 O O . GLY A 1 282 ? 15.758 -2.219 -3.082 1 98.75 282 GLY A O 1
ATOM 2123 N N . ILE A 1 283 ? 14.891 -1.479 -1.156 1 98.69 283 ILE A N 1
ATOM 2124 C CA . ILE A 1 283 ? 14.375 -0.262 -1.773 1 98.69 283 ILE A CA 1
ATOM 2125 C C . ILE A 1 283 ? 14.688 0.941 -0.887 1 98.69 283 ILE A C 1
ATOM 2127 O O . ILE A 1 283 ? 14.289 0.982 0.279 1 98.69 283 ILE A O 1
ATOM 2131 N N . LEU A 1 284 ? 15.422 1.884 -1.356 1 97.62 284 LEU A N 1
ATOM 2132 C CA . LEU A 1 284 ? 15.711 3.154 -0.699 1 97.62 284 LEU A CA 1
ATOM 2133 C C . LEU A 1 284 ? 15.203 4.324 -1.538 1 97.62 284 LEU A C 1
ATOM 2135 O O . LEU A 1 284 ? 15.531 4.43 -2.723 1 97.62 284 LEU A O 1
ATOM 2139 N N . GLY A 1 285 ? 14.414 5.184 -0.908 1 95.62 285 GLY A N 1
ATOM 2140 C CA . GLY A 1 285 ? 13.875 6.324 -1.631 1 95.62 285 GLY A CA 1
ATOM 2141 C C . GLY A 1 285 ? 12.984 5.926 -2.795 1 95.62 285 GLY A C 1
ATOM 2142 O O . GLY A 1 285 ? 12.93 6.621 -3.811 1 95.62 285 GLY A O 1
ATOM 2143 N N . GLY A 1 286 ? 12.406 4.676 -2.736 1 97.69 286 GLY A N 1
ATOM 2144 C CA . GLY A 1 286 ? 11.516 4.191 -3.779 1 97.69 286 GLY A CA 1
ATOM 2145 C C . GLY A 1 286 ? 12.25 3.514 -4.922 1 97.69 286 GLY A C 1
ATOM 2146 O O . GLY A 1 286 ? 11.633 3.109 -5.91 1 97.69 286 GLY A O 1
ATOM 2147 N N . ILE A 1 287 ? 13.547 3.416 -4.812 1 98.12 287 ILE A N 1
ATOM 2148 C CA . ILE A 1 287 ? 14.391 2.908 -5.895 1 98.12 287 ILE A CA 1
ATOM 2149 C C . ILE A 1 287 ? 15.188 1.703 -5.406 1 98.12 287 ILE A C 1
ATOM 2151 O O . ILE A 1 287 ? 15.695 1.704 -4.281 1 98.12 287 ILE A O 1
ATOM 2155 N N . SER A 1 288 ? 15.289 0.664 -6.211 1 98.56 288 SER A N 1
ATOM 2156 C CA . SER A 1 288 ? 15.953 -0.575 -5.824 1 98.56 288 SER A CA 1
ATOM 2157 C C . SER A 1 288 ? 17.438 -0.347 -5.574 1 98.56 288 SER A C 1
ATOM 2159 O O . SER A 1 288 ? 18.094 0.414 -6.301 1 98.56 288 SER A O 1
ATOM 2161 N N . THR A 1 289 ? 18.047 -1.038 -4.625 1 98 289 THR A N 1
ATOM 2162 C CA . THR A 1 289 ? 19.453 -0.901 -4.227 1 98 289 THR A CA 1
ATOM 2163 C C . THR A 1 289 ? 20.312 -1.958 -4.91 1 98 289 THR A C 1
ATOM 2165 O O . THR A 1 289 ? 21.547 -1.868 -4.898 1 98 289 THR A O 1
ATOM 2168 N N . GLY A 1 290 ? 19.703 -2.959 -5.484 1 97.44 290 GLY A N 1
ATOM 2169 C CA . GLY A 1 290 ? 20.406 -4.137 -5.969 1 97.44 290 GLY A CA 1
ATOM 2170 C C . GLY A 1 290 ? 20.297 -5.32 -5.027 1 97.44 290 GLY A C 1
ATOM 2171 O O . GLY A 1 290 ? 20.609 -6.449 -5.406 1 97.44 290 GLY A O 1
ATOM 2172 N N . GLN A 1 291 ? 19.922 -5.09 -3.777 1 98.19 291 GLN A N 1
ATOM 2173 C CA . GLN A 1 291 ? 19.672 -6.168 -2.83 1 98.19 291 GLN A CA 1
ATOM 2174 C C . GLN A 1 291 ? 18.359 -6.875 -3.143 1 98.19 291 GLN A C 1
ATOM 2176 O O . GLN A 1 291 ? 17.594 -6.434 -4.012 1 98.19 291 GLN A O 1
ATOM 2181 N N . ASP A 1 292 ? 18.078 -7.965 -2.393 1 98.75 292 ASP A N 1
ATOM 2182 C CA . ASP A 1 292 ? 16.797 -8.641 -2.514 1 98.75 292 ASP A CA 1
ATOM 2183 C C . ASP A 1 292 ? 15.648 -7.699 -2.164 1 98.75 292 ASP A C 1
ATOM 2185 O O . ASP A 1 292 ? 15.703 -6.988 -1.16 1 98.75 292 ASP A O 1
ATOM 2189 N N . ILE A 1 293 ? 14.672 -7.641 -3.088 1 98.94 293 ILE A N 1
ATOM 2190 C CA . ILE A 1 293 ? 13.438 -6.941 -2.754 1 98.94 293 ILE A CA 1
ATOM 2191 C C . ILE A 1 293 ? 12.531 -7.859 -1.935 1 98.94 293 ILE A C 1
ATOM 2193 O O . ILE A 1 293 ? 12.219 -8.969 -2.359 1 98.94 293 ILE A O 1
ATOM 2197 N N . VAL A 1 294 ? 12.125 -7.434 -0.729 1 98.94 294 VAL A N 1
ATOM 2198 C CA . VAL A 1 294 ? 11.352 -8.266 0.187 1 98.94 294 VAL A CA 1
ATOM 2199 C C . VAL A 1 294 ? 10.023 -7.582 0.501 1 98.94 294 VAL A C 1
ATOM 2201 O O . VAL A 1 294 ? 10 -6.469 1.035 1 98.94 294 VAL A O 1
ATOM 2204 N N . VAL A 1 295 ? 8.953 -8.219 0.17 1 98.88 295 VAL A N 1
ATOM 2205 C CA . VAL A 1 295 ? 7.602 -7.73 0.427 1 98.88 295 VAL A CA 1
ATOM 2206 C C . VAL A 1 295 ? 6.812 -8.773 1.215 1 98.88 295 VAL A C 1
ATOM 2208 O O . VAL A 1 295 ? 6.922 -9.977 0.946 1 98.88 295 VAL A O 1
ATOM 2211 N N . ARG A 1 296 ? 6.086 -8.359 2.246 1 98.88 296 ARG A N 1
ATOM 2212 C CA . ARG A 1 296 ? 5.18 -9.234 2.982 1 98.88 296 ARG A CA 1
ATOM 2213 C C . ARG A 1 296 ? 3.764 -8.672 2.992 1 98.88 296 ARG A C 1
ATOM 2215 O O . ARG A 1 296 ? 3.574 -7.457 2.967 1 98.88 296 ARG A O 1
ATOM 2222 N N . PHE A 1 297 ? 2.795 -9.531 2.967 1 98.94 297 PHE A N 1
ATOM 2223 C CA . PHE A 1 297 ? 1.417 -9.086 3.123 1 98.94 297 PHE A CA 1
ATOM 2224 C C . PHE A 1 297 ? 0.618 -10.07 3.967 1 98.94 297 PHE A C 1
ATOM 2226 O O . PHE A 1 297 ? 0.942 -11.258 4.012 1 98.94 297 PHE A O 1
ATOM 2233 N N . ALA A 1 298 ? -0.371 -9.594 4.695 1 98.88 298 ALA A N 1
ATOM 2234 C CA . ALA A 1 298 ? -1.24 -10.398 5.551 1 98.88 298 ALA A CA 1
ATOM 2235 C C . ALA A 1 298 ? -2.605 -10.609 4.906 1 98.88 298 ALA A C 1
ATOM 2237 O O . ALA A 1 298 ? -3.227 -9.656 4.426 1 98.88 298 ALA A O 1
ATOM 2238 N N . VAL A 1 299 ? -3.01 -11.828 4.953 1 98.56 299 VAL A N 1
ATOM 2239 C CA . VAL A 1 299 ? -4.316 -12.227 4.441 1 98.56 299 VAL A CA 1
ATOM 2240 C C . VAL A 1 299 ? -5.242 -12.578 5.602 1 98.56 299 VAL A C 1
ATOM 2242 O O . VAL A 1 299 ? -4.883 -13.383 6.469 1 98.56 299 VAL A O 1
ATOM 2245 N N . LYS A 1 300 ? -6.379 -11.977 5.613 1 98.25 300 LYS A N 1
ATOM 2246 C CA . LYS A 1 300 ? -7.348 -12.273 6.664 1 98.25 300 LYS A CA 1
ATOM 2247 C C . LYS A 1 300 ? -7.969 -13.656 6.457 1 98.25 300 LYS A C 1
ATOM 2249 O O . LYS A 1 300 ? -7.898 -14.219 5.363 1 98.25 300 LYS A O 1
ATOM 2254 N N . PRO A 1 301 ? -8.656 -14.234 7.512 1 97.5 301 PRO A N 1
ATOM 2255 C CA . PRO A 1 301 ? -9.312 -15.531 7.344 1 97.5 301 PRO A CA 1
ATOM 2256 C C . PRO A 1 301 ? -10.492 -15.469 6.379 1 97.5 301 PRO A C 1
ATOM 2258 O O . PRO A 1 301 ? -11.07 -14.398 6.16 1 97.5 301 PRO A O 1
ATOM 2261 N N . THR A 1 302 ? -10.719 -16.578 5.852 1 93.19 302 THR A N 1
ATOM 2262 C CA . THR A 1 302 ? -11.914 -16.703 5.023 1 93.19 302 THR A CA 1
ATOM 2263 C C . THR A 1 302 ? -13.164 -16.312 5.809 1 93.19 302 THR A C 1
ATOM 2265 O O . THR A 1 302 ? -13.344 -16.734 6.953 1 93.19 302 THR A O 1
ATOM 2268 N N . SER A 1 303 ? -13.992 -15.547 5.188 1 90.75 303 SER A N 1
ATOM 2269 C CA . SER A 1 303 ? -15.188 -15.047 5.859 1 90.75 303 SER A CA 1
ATOM 2270 C C . SER A 1 303 ? -16.266 -16.109 5.918 1 90.75 303 SER A C 1
ATOM 2272 O O . SER A 1 303 ? -17.062 -16.156 6.863 1 90.75 303 SER A O 1
ATOM 2274 N N . SER A 1 304 ? -16.391 -16.938 4.902 1 87 304 SER A N 1
ATOM 2275 C CA . SER A 1 304 ? -17.391 -18 4.852 1 87 304 SER A CA 1
ATOM 2276 C C . SER A 1 304 ? -16.953 -19.203 5.676 1 87 304 SER A C 1
ATOM 2278 O O . SER A 1 304 ? -16.031 -19.938 5.281 1 87 304 SER A O 1
ATOM 2280 N N . ILE A 1 305 ? -17.625 -19.391 6.77 1 89.19 305 ILE A N 1
ATOM 2281 C CA . ILE A 1 305 ? -17.234 -20.484 7.652 1 89.19 305 ILE A CA 1
ATOM 2282 C C . ILE A 1 305 ? -18.484 -21.266 8.086 1 89.19 305 ILE A C 1
ATOM 2284 O O . ILE A 1 305 ? -19.609 -20.812 7.871 1 89.19 305 ILE A O 1
ATOM 2288 N N . LEU A 1 306 ? -18.25 -22.375 8.727 1 90.25 306 LEU A N 1
ATOM 2289 C CA . LEU A 1 306 ? -19.312 -23.312 9.086 1 90.25 306 LEU A CA 1
ATOM 2290 C C . LEU A 1 306 ? -19.844 -23.016 10.484 1 90.25 306 LEU A C 1
ATOM 2292 O O . LEU A 1 306 ? -20.719 -23.719 10.984 1 90.25 306 LEU A O 1
ATOM 2296 N N . THR A 1 307 ? -19.375 -22.047 11.125 1 89.38 307 THR A N 1
ATOM 2297 C CA . THR A 1 307 ? -19.891 -21.609 12.422 1 89.38 307 THR A CA 1
ATOM 2298 C C . THR A 1 307 ? -20.891 -20.469 12.242 1 89.38 307 THR A C 1
ATOM 2300 O O . THR A 1 307 ? -20.688 -19.578 11.406 1 89.38 307 THR A O 1
ATOM 2303 N N . THR A 1 308 ? -21.922 -20.547 13.031 1 93.12 308 THR A N 1
ATOM 2304 C CA . THR A 1 308 ? -23 -19.578 12.922 1 93.12 308 THR A CA 1
ATOM 2305 C C . THR A 1 308 ? -22.484 -18.172 13.242 1 93.12 308 THR A C 1
ATOM 2307 O O . THR A 1 308 ? -21.734 -17.984 14.195 1 93.12 308 THR A O 1
ATOM 2310 N N . ARG A 1 309 ? -22.906 -17.203 12.359 1 94.19 309 ARG A N 1
ATOM 2311 C CA . ARG A 1 309 ? -22.625 -15.797 12.586 1 94.19 309 ARG A CA 1
ATOM 2312 C C . ARG A 1 309 ? -23.906 -14.961 12.484 1 94.19 309 ARG A C 1
ATOM 2314 O O . ARG A 1 309 ? -24.812 -15.305 11.719 1 94.19 309 ARG A O 1
ATOM 2321 N N . LYS A 1 310 ? -23.953 -13.891 13.25 1 97.31 310 LYS A N 1
ATOM 2322 C CA . LYS A 1 310 ? -25.078 -12.969 13.164 1 97.31 310 LYS A CA 1
ATOM 2323 C C . LYS A 1 310 ? -24.953 -12.055 11.953 1 97.31 310 LYS A C 1
ATOM 2325 O O . LYS A 1 310 ? -23.844 -11.609 11.617 1 97.31 310 LYS A O 1
ATOM 2330 N N . THR A 1 311 ? -26.031 -11.805 11.266 1 97.69 311 THR A N 1
ATOM 2331 C CA . THR A 1 311 ? -26.062 -10.914 10.109 1 97.69 311 THR A CA 1
ATOM 2332 C C . THR A 1 311 ? -27.469 -10.398 9.852 1 97.69 311 THR A C 1
ATOM 2334 O O . THR A 1 311 ? -28.344 -10.484 10.719 1 97.69 311 THR A O 1
ATOM 2337 N N . ILE A 1 312 ? -27.594 -9.703 8.734 1 97.69 312 ILE A N 1
ATOM 2338 C CA . ILE A 1 312 ? -28.891 -9.164 8.359 1 97.69 312 ILE A CA 1
ATOM 2339 C C . ILE A 1 312 ? -29.234 -9.594 6.93 1 97.69 312 ILE A C 1
ATOM 2341 O O . ILE A 1 312 ? -28.344 -9.984 6.164 1 97.69 312 ILE A O 1
ATOM 2345 N N . THR A 1 313 ? -30.484 -9.586 6.645 1 96.5 313 THR A N 1
ATOM 2346 C CA . THR A 1 313 ? -30.969 -9.828 5.285 1 96.5 313 THR A CA 1
ATOM 2347 C C . THR A 1 313 ? -31 -8.531 4.484 1 96.5 313 THR A C 1
ATOM 2349 O O . THR A 1 313 ? -30.828 -7.449 5.047 1 96.5 313 THR A O 1
ATOM 2352 N N . LYS A 1 314 ? -31.234 -8.648 3.219 1 94.88 314 LYS A N 1
ATOM 2353 C CA . LYS A 1 314 ? -31.406 -7.5 2.34 1 94.88 314 LYS A CA 1
ATOM 2354 C C . LYS A 1 314 ? -32.562 -6.613 2.816 1 94.88 314 LYS A C 1
ATOM 2356 O O . LYS A 1 314 ? -32.531 -5.398 2.615 1 94.88 314 LYS A O 1
ATOM 2361 N N . SER A 1 315 ? -33.531 -7.234 3.463 1 95 315 SER A N 1
ATOM 2362 C CA . SER A 1 315 ? -34.719 -6.504 3.941 1 95 315 SER A CA 1
ATOM 2363 C C . SER A 1 315 ? -34.438 -5.867 5.301 1 95 315 SER A C 1
ATOM 2365 O O . SER A 1 315 ? -35.312 -5.18 5.852 1 95 315 SER A O 1
ATOM 2367 N N . GLY A 1 316 ? -33.25 -6.121 5.891 1 95.5 316 GLY A N 1
ATOM 2368 C CA . GLY A 1 316 ? -32.875 -5.469 7.133 1 95.5 316 GLY A CA 1
ATOM 2369 C C . GLY A 1 316 ? -33.281 -6.258 8.367 1 95.5 316 GLY A C 1
ATOM 2370 O O . GLY A 1 316 ? -33.344 -5.707 9.469 1 95.5 316 GLY A O 1
ATOM 2371 N N . GLU A 1 317 ? -33.594 -7.523 8.188 1 96.81 317 GLU A N 1
ATOM 2372 C CA . GLU A 1 317 ? -33.938 -8.367 9.32 1 96.81 317 GLU A CA 1
ATOM 2373 C C . GLU A 1 317 ? -32.719 -9.055 9.906 1 96.81 317 GLU A C 1
ATOM 2375 O O . GLU A 1 317 ? -31.906 -9.625 9.172 1 96.81 317 GLU A O 1
ATOM 2380 N N . ASP A 1 318 ? -32.688 -8.969 11.234 1 97.75 318 ASP A N 1
ATOM 2381 C CA . ASP A 1 318 ? -31.609 -9.719 11.891 1 97.75 318 ASP A CA 1
ATOM 2382 C C . ASP A 1 318 ? -31.766 -11.219 11.641 1 97.75 318 ASP A C 1
ATOM 2384 O O . ASP A 1 318 ? -32.875 -11.75 11.648 1 97.75 318 ASP A O 1
ATOM 2388 N N . THR A 1 319 ? -30.703 -11.852 11.367 1 96.94 319 THR A N 1
ATOM 2389 C CA . THR A 1 319 ? -30.719 -13.289 11.133 1 96.94 319 THR A CA 1
ATOM 2390 C C . THR A 1 319 ? -29.328 -13.891 11.406 1 96.94 319 THR A C 1
ATOM 2392 O O . THR A 1 319 ? -28.469 -13.234 12 1 96.94 319 THR A O 1
ATOM 2395 N N . GLU A 1 320 ? -29.219 -15.156 11.164 1 96 320 GLU A N 1
ATOM 2396 C CA . GLU A 1 320 ? -27.953 -15.875 11.273 1 96 320 GLU A CA 1
ATOM 2397 C C . GLU A 1 320 ? -27.578 -16.531 9.953 1 96 320 GLU A C 1
ATOM 2399 O O . GLU A 1 320 ? -28.438 -16.719 9.078 1 96 320 GLU A O 1
ATOM 2404 N N . ILE A 1 321 ? -26.266 -16.781 9.836 1 92.56 321 ILE A N 1
ATOM 2405 C CA . ILE A 1 321 ? -25.828 -17.375 8.578 1 92.56 321 ILE A CA 1
ATOM 2406 C C . ILE A 1 321 ? -24.766 -18.438 8.852 1 92.56 321 ILE A C 1
ATOM 2408 O O . ILE A 1 321 ? -23.938 -18.266 9.75 1 92.56 321 ILE A O 1
ATOM 2412 N N . ILE A 1 322 ? -24.844 -19.516 8.203 1 89.38 322 ILE A N 1
ATOM 2413 C CA . ILE A 1 322 ? -23.828 -20.547 8.07 1 89.38 322 ILE A CA 1
ATOM 2414 C C . ILE A 1 322 ? -23.531 -20.781 6.594 1 89.38 322 ILE A C 1
ATOM 2416 O O . ILE A 1 322 ? -24.438 -21 5.789 1 89.38 322 ILE A O 1
ATOM 2420 N N . THR A 1 323 ? -22.328 -20.562 6.25 1 82.81 323 THR A N 1
ATOM 2421 C CA . THR A 1 323 ? -21.984 -20.797 4.852 1 82.81 323 THR A CA 1
ATOM 2422 C C . THR A 1 323 ? -21.453 -22.219 4.656 1 82.81 323 THR A C 1
ATOM 2424 O O . THR A 1 323 ? -20.312 -22.516 5.004 1 82.81 323 THR A O 1
ATOM 2427 N N . LYS A 1 324 ? -22.375 -22.953 4.082 1 77.88 324 LYS A N 1
ATOM 2428 C CA . LYS A 1 324 ? -22.047 -24.359 3.842 1 77.88 324 LYS A CA 1
ATOM 2429 C C . LYS A 1 324 ? -21.219 -24.516 2.566 1 77.88 324 LYS A C 1
ATOM 2431 O O . LYS A 1 324 ? -21.266 -23.656 1.68 1 77.88 324 LYS A O 1
ATOM 2436 N N . GLY A 1 325 ? -20.344 -25.438 2.568 1 71.19 325 GLY A N 1
ATOM 2437 C CA . GLY A 1 325 ? -19.547 -25.703 1.373 1 71.19 325 GLY A CA 1
ATOM 2438 C C . GLY A 1 325 ? -18.078 -25.875 1.657 1 71.19 325 GLY A C 1
ATOM 2439 O O . GLY A 1 325 ? -17.656 -25.906 2.816 1 71.19 325 GLY A O 1
ATOM 2440 N N . ARG A 1 326 ? -17.5 -26.047 0.523 1 66.12 326 ARG A N 1
ATOM 2441 C CA . ARG A 1 326 ? -16.078 -26.359 0.592 1 66.12 326 ARG A CA 1
ATOM 2442 C C . ARG A 1 326 ? -15.234 -25.094 0.469 1 66.12 326 ARG A C 1
ATOM 2444 O O . ARG A 1 326 ? -14.656 -24.828 -0.584 1 66.12 326 ARG A O 1
ATOM 2451 N N . HIS A 1 327 ? -15.141 -24.359 1.56 1 79.12 327 HIS A N 1
ATOM 2452 C CA . HIS A 1 327 ? -14.328 -23.141 1.521 1 79.12 327 HIS A CA 1
ATOM 2453 C C . HIS A 1 327 ? -12.922 -23.406 2.049 1 79.12 327 HIS A C 1
ATOM 2455 O O . HIS A 1 327 ? -12.711 -24.344 2.822 1 79.12 327 HIS A O 1
ATOM 2461 N N . ASP A 1 328 ? -12.039 -22.578 1.509 1 85.25 328 ASP A N 1
ATOM 2462 C CA . ASP A 1 328 ? -10.656 -22.688 1.958 1 85.25 328 ASP A CA 1
ATOM 2463 C C . ASP A 1 328 ? -10.523 -22.312 3.432 1 85.25 328 ASP A C 1
ATOM 2465 O O . ASP A 1 328 ? -10.812 -21.172 3.816 1 85.25 328 ASP A O 1
ATOM 2469 N N . PRO A 1 329 ? -10.094 -23.281 4.199 1 91.5 329 PRO A N 1
ATOM 2470 C CA . PRO A 1 329 ? -9.875 -22.906 5.598 1 91.5 329 PRO A CA 1
ATOM 2471 C C . PRO A 1 329 ? -8.789 -21.844 5.758 1 91.5 329 PRO A C 1
ATOM 2473 O O . PRO A 1 329 ? -8.758 -21.141 6.77 1 91.5 329 PRO A O 1
ATOM 2476 N N . CYS A 1 330 ? -7.887 -21.766 4.789 1 95.5 330 CYS A N 1
ATOM 2477 C CA . CYS A 1 330 ? -6.855 -20.75 4.738 1 95.5 330 CYS A CA 1
ATOM 2478 C C . CYS A 1 330 ? -6.605 -20.297 3.303 1 95.5 330 CYS A C 1
ATOM 2480 O O . CYS A 1 330 ? -5.926 -20.984 2.541 1 95.5 330 CYS A O 1
ATOM 2482 N N . VAL A 1 331 ? -7.066 -19.109 2.973 1 93.69 331 VAL A N 1
ATOM 2483 C CA . VAL A 1 331 ? -6.941 -18.625 1.604 1 93.69 331 VAL A CA 1
ATOM 2484 C C . VAL A 1 33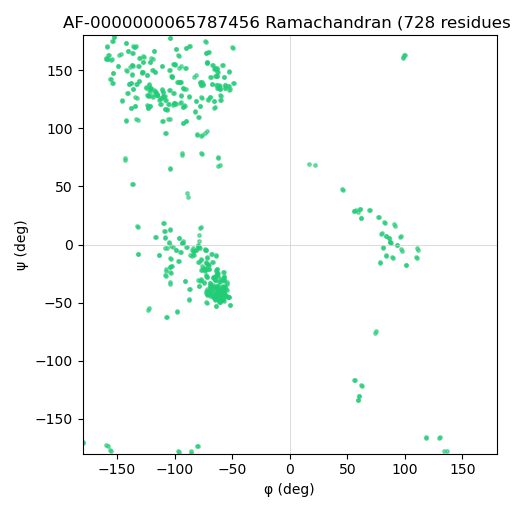1 ? -5.512 -18.156 1.35 1 93.69 331 VAL A C 1
ATOM 2486 O O . VAL A 1 331 ? -5.105 -17.984 0.199 1 93.69 331 VAL A O 1
ATOM 2489 N N . GLY A 1 332 ? -4.723 -18.016 2.414 1 96.25 332 GLY A N 1
ATOM 2490 C CA . GLY A 1 332 ? -3.33 -17.609 2.287 1 96.25 332 GLY A CA 1
ATOM 2491 C C . GLY A 1 332 ? -2.5 -18.578 1.466 1 96.25 332 GLY A C 1
ATOM 2492 O O . GLY A 1 332 ? -1.537 -18.172 0.809 1 96.25 332 GLY A O 1
ATOM 2493 N N . ILE A 1 333 ? -2.844 -19.859 1.472 1 96.69 333 ILE A N 1
ATOM 2494 C CA . ILE A 1 333 ? -2.072 -20.875 0.763 1 96.69 333 ILE A CA 1
ATOM 2495 C C . ILE A 1 333 ? -2.057 -20.562 -0.731 1 96.69 333 ILE A C 1
ATOM 2497 O O . ILE A 1 333 ? -0.988 -20.484 -1.343 1 96.69 333 ILE A O 1
ATOM 2501 N N . ARG A 1 334 ? -3.156 -20.266 -1.316 1 95.5 334 ARG A N 1
ATOM 2502 C CA . ARG A 1 334 ? -3.252 -20.031 -2.754 1 95.5 334 ARG A CA 1
ATOM 2503 C C . ARG A 1 334 ? -2.869 -18.594 -3.105 1 95.5 334 ARG A C 1
ATOM 2505 O O . ARG A 1 334 ? -2.801 -18.234 -4.285 1 95.5 334 ARG A O 1
ATOM 2512 N N . ALA A 1 335 ? -2.633 -17.781 -2.068 1 97.69 335 ALA A N 1
ATOM 2513 C CA . ALA A 1 335 ? -2.236 -16.391 -2.299 1 97.69 335 ALA A CA 1
ATOM 2514 C C . ALA A 1 335 ? -0.755 -16.297 -2.656 1 97.69 335 ALA A C 1
ATOM 2516 O O . ALA A 1 335 ? -0.298 -15.266 -3.166 1 97.69 335 ALA A O 1
ATOM 2517 N N . VAL A 1 336 ? 0.06 -17.312 -2.443 1 98.5 336 VAL A N 1
ATOM 2518 C CA . VAL A 1 336 ? 1.503 -17.281 -2.658 1 98.5 336 VAL A CA 1
ATOM 2519 C C . VAL A 1 336 ? 1.8 -17.062 -4.141 1 98.5 336 VAL A C 1
ATOM 2521 O O . VAL A 1 336 ? 2.453 -16.094 -4.516 1 98.5 336 VAL A O 1
ATOM 2524 N N . PRO A 1 337 ? 1.205 -17.922 -5.055 1 98.19 337 PRO A N 1
ATOM 2525 C CA . PRO A 1 337 ? 1.481 -17.672 -6.469 1 98.19 337 PRO A CA 1
ATOM 2526 C C . PRO A 1 337 ? 0.902 -16.344 -6.957 1 98.19 337 PRO A C 1
ATOM 2528 O O . PRO A 1 337 ? 1.434 -15.742 -7.891 1 98.19 337 PRO A O 1
ATOM 2531 N N . VAL A 1 338 ? -0.194 -15.883 -6.344 1 98.69 338 VAL A N 1
ATOM 2532 C CA . VAL A 1 338 ? -0.782 -14.602 -6.715 1 98.69 338 VAL A CA 1
ATOM 2533 C C . VAL A 1 338 ? 0.19 -13.469 -6.383 1 98.69 338 VAL A C 1
ATOM 2535 O O . VAL A 1 338 ? 0.419 -12.578 -7.207 1 98.69 338 VAL A O 1
ATOM 2538 N N . GLY A 1 339 ? 0.793 -13.5 -5.137 1 98.88 339 GLY A N 1
ATOM 2539 C CA . GLY A 1 339 ? 1.795 -12.516 -4.762 1 98.88 339 GLY A CA 1
ATOM 2540 C C . GLY A 1 339 ? 2.992 -12.5 -5.691 1 98.88 339 GLY A C 1
ATOM 2541 O O . GLY A 1 339 ? 3.484 -11.43 -6.059 1 98.88 339 GLY A O 1
ATOM 2542 N N . GLU A 1 340 ? 3.465 -13.695 -6.09 1 98.88 340 GLU A N 1
ATOM 2543 C CA . GLU A 1 340 ? 4.562 -13.797 -7.051 1 98.88 340 GLU A CA 1
ATOM 2544 C C . GLU A 1 340 ? 4.203 -13.117 -8.367 1 98.88 340 GLU A C 1
ATOM 2546 O O . GLU A 1 340 ? 5.02 -12.398 -8.945 1 98.88 340 GLU A O 1
ATOM 2551 N N . ALA A 1 341 ? 2.998 -13.398 -8.82 1 98.88 341 ALA A N 1
ATOM 2552 C CA . ALA A 1 341 ? 2.535 -12.836 -10.086 1 98.88 341 ALA A CA 1
ATOM 2553 C C . ALA A 1 341 ? 2.494 -11.312 -10.031 1 98.88 341 ALA A C 1
ATOM 2555 O O . ALA A 1 341 ? 2.934 -10.641 -10.961 1 98.88 341 ALA A O 1
ATOM 2556 N N . MET A 1 342 ? 1.948 -10.797 -8.953 1 98.81 342 MET A N 1
ATOM 2557 C CA . MET A 1 342 ? 1.841 -9.352 -8.805 1 98.81 342 MET A CA 1
ATOM 2558 C C . MET A 1 342 ? 3.221 -8.703 -8.781 1 98.81 342 MET A C 1
ATOM 2560 O O . MET A 1 342 ? 3.432 -7.66 -9.406 1 98.81 342 MET A O 1
ATOM 2564 N N . MET A 1 343 ? 4.18 -9.32 -8.078 1 98.94 343 MET A N 1
ATOM 2565 C CA . MET A 1 343 ? 5.539 -8.781 -8.055 1 98.94 343 MET A CA 1
ATOM 2566 C C . MET A 1 343 ? 6.156 -8.805 -9.445 1 98.94 343 MET A C 1
ATOM 2568 O O . MET A 1 343 ? 6.82 -7.848 -9.852 1 98.94 343 MET A O 1
ATOM 2572 N N . ALA A 1 344 ? 5.93 -9.898 -10.156 1 98.88 344 ALA A N 1
ATOM 2573 C CA . ALA A 1 344 ? 6.453 -9.992 -11.516 1 98.88 344 ALA A CA 1
ATOM 2574 C C . ALA A 1 344 ? 5.926 -8.852 -12.383 1 98.88 344 ALA A C 1
ATOM 2576 O O . ALA A 1 344 ? 6.691 -8.211 -13.109 1 98.88 344 ALA A O 1
ATOM 2577 N N . CYS A 1 345 ? 4.637 -8.617 -12.328 1 98.88 345 CYS A N 1
ATOM 2578 C CA . CYS A 1 345 ? 4.023 -7.562 -13.125 1 98.88 345 CYS A CA 1
ATOM 2579 C C . CYS A 1 345 ? 4.609 -6.199 -12.766 1 98.88 345 CYS A C 1
ATOM 2581 O O . CYS A 1 345 ? 4.941 -5.41 -13.656 1 98.88 345 CYS A O 1
ATOM 2583 N N . VAL A 1 346 ? 4.785 -5.922 -11.492 1 98.81 346 VAL A N 1
ATOM 2584 C CA . VAL A 1 346 ? 5.301 -4.633 -11.031 1 98.81 346 VAL A CA 1
ATOM 2585 C C . VAL A 1 346 ? 6.754 -4.473 -11.484 1 98.81 346 VAL A C 1
ATOM 2587 O O . VAL A 1 346 ? 7.145 -3.404 -11.961 1 98.81 346 VAL A O 1
ATOM 2590 N N . LEU A 1 347 ? 7.547 -5.539 -11.305 1 98.81 347 LEU A N 1
ATOM 2591 C CA . LEU A 1 347 ? 8.953 -5.457 -11.672 1 98.81 347 LEU A CA 1
ATOM 2592 C C . LEU A 1 347 ? 9.109 -5.207 -13.172 1 98.81 347 LEU A C 1
ATOM 2594 O O . LEU A 1 347 ? 9.93 -4.387 -13.586 1 98.81 347 LEU A O 1
ATOM 2598 N N . LEU A 1 348 ? 8.344 -5.926 -14 1 98.75 348 LEU A N 1
ATOM 2599 C CA . LEU A 1 348 ? 8.422 -5.684 -15.438 1 98.75 348 LEU A CA 1
ATOM 2600 C C . LEU A 1 348 ? 8.047 -4.242 -15.766 1 98.75 348 LEU A C 1
ATOM 2602 O O . LEU A 1 348 ? 8.711 -3.592 -16.578 1 98.75 348 LEU A O 1
ATOM 2606 N N . ASP A 1 349 ? 6.941 -3.775 -15.18 1 98.56 349 ASP A N 1
ATOM 2607 C CA . ASP A 1 349 ? 6.5 -2.4 -15.391 1 98.56 349 ASP A CA 1
ATOM 2608 C C . ASP A 1 349 ? 7.625 -1.412 -15.094 1 98.56 349 ASP A C 1
ATOM 2610 O O . ASP A 1 349 ? 7.887 -0.504 -15.883 1 98.56 349 ASP A O 1
ATOM 2614 N N . HIS A 1 350 ? 8.336 -1.591 -14.008 1 98.12 350 HIS A N 1
ATOM 2615 C CA . HIS A 1 350 ? 9.383 -0.668 -13.594 1 98.12 350 HIS A CA 1
ATOM 2616 C C . HIS A 1 350 ? 10.633 -0.821 -14.461 1 98.12 350 HIS A C 1
ATOM 2618 O O . HIS A 1 350 ? 11.367 0.147 -14.68 1 98.12 350 HIS A O 1
ATOM 2624 N N . LEU A 1 351 ? 10.898 -2.066 -14.93 1 97.94 351 LEU A N 1
ATOM 2625 C CA . LEU A 1 351 ? 11.969 -2.242 -15.898 1 97.94 351 LEU A CA 1
ATOM 2626 C C . LEU A 1 351 ? 11.711 -1.41 -17.156 1 97.94 351 LEU A C 1
ATOM 2628 O O . LEU A 1 351 ? 12.617 -0.754 -17.672 1 97.94 351 LEU A O 1
ATOM 2632 N N . LEU A 1 352 ? 10.469 -1.427 -17.641 1 97.69 352 LEU A N 1
ATOM 2633 C CA . LEU A 1 352 ? 10.102 -0.682 -18.844 1 97.69 352 LEU A CA 1
ATOM 2634 C C . LEU A 1 352 ? 10.141 0.821 -18.578 1 97.69 352 LEU A C 1
ATOM 2636 O O . LEU A 1 352 ? 10.617 1.589 -19.422 1 97.69 352 LEU A O 1
ATOM 2640 N N . LEU A 1 353 ? 9.594 1.268 -17.422 1 97.25 353 LEU A N 1
ATOM 2641 C CA . LEU A 1 353 ? 9.648 2.678 -17.062 1 97.25 353 LEU A CA 1
ATOM 2642 C C . LEU A 1 353 ? 11.094 3.17 -17 1 97.25 353 LEU A C 1
ATOM 2644 O O . LEU A 1 353 ? 11.398 4.262 -17.484 1 97.25 353 LEU A O 1
ATOM 2648 N N . HIS A 1 354 ? 11.93 2.338 -16.375 1 96.88 354 HIS A N 1
ATOM 2649 C CA . HIS A 1 354 ? 13.344 2.682 -16.266 1 96.88 354 HIS A CA 1
ATOM 2650 C C . HIS A 1 354 ? 13.977 2.82 -17.641 1 96.88 354 HIS A C 1
ATOM 2652 O O . HIS A 1 354 ? 14.688 3.797 -17.922 1 96.88 354 HIS A O 1
ATOM 2658 N N . ARG A 1 355 ? 13.781 1.849 -18.5 1 95.19 355 ARG A N 1
ATOM 2659 C CA . ARG A 1 355 ? 14.289 1.888 -19.859 1 95.19 355 ARG A CA 1
ATOM 2660 C C . ARG A 1 355 ? 13.805 3.133 -20.594 1 95.19 355 ARG A C 1
ATOM 2662 O O . ARG A 1 355 ? 14.555 3.754 -21.344 1 95.19 355 ARG A O 1
ATOM 2669 N N . GLY A 1 356 ? 12.555 3.473 -20.453 1 94.38 356 GLY A N 1
ATOM 2670 C CA . GLY A 1 356 ? 11.969 4.625 -21.109 1 94.38 356 GLY A CA 1
ATOM 2671 C C . GLY A 1 356 ? 12.57 5.941 -20.656 1 94.38 356 GLY A C 1
ATOM 2672 O O . GLY A 1 356 ? 12.906 6.797 -21.484 1 94.38 356 GLY A O 1
ATOM 2673 N N . GLN A 1 357 ? 12.781 6.16 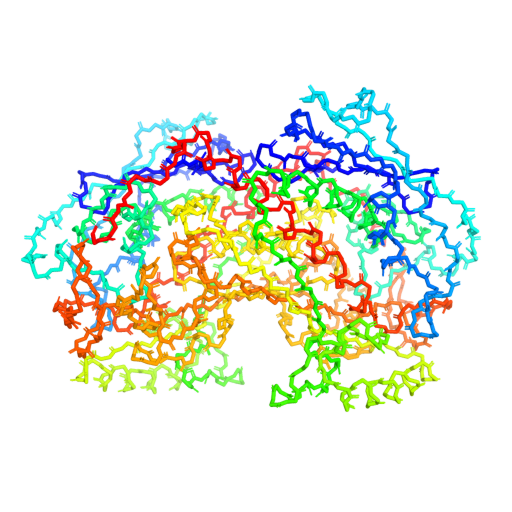-19.422 1 92.25 357 GLN A N 1
ATOM 2674 C CA . GLN A 1 357 ? 13.211 7.449 -18.891 1 92.25 357 GLN A CA 1
ATOM 2675 C C . GLN A 1 357 ? 14.734 7.574 -18.922 1 92.25 357 GLN A C 1
ATOM 2677 O O . GLN A 1 357 ? 15.273 8.602 -19.344 1 92.25 357 GLN A O 1
ATOM 2682 N N . VAL A 1 358 ? 15.383 6.473 -18.422 1 93.06 358 VAL A N 1
ATOM 2683 C CA . VAL A 1 358 ? 16.797 6.578 -18.094 1 93.06 358 VAL A CA 1
ATOM 2684 C C . VAL A 1 358 ? 17.625 5.793 -19.109 1 93.06 358 VAL A C 1
ATOM 2686 O O . VAL A 1 358 ? 18.781 6.129 -19.375 1 93.06 358 VAL A O 1
ATOM 2689 N N . GLY A 1 359 ? 17.031 4.781 -19.719 1 91.88 359 GLY A N 1
ATOM 2690 C CA . GLY A 1 359 ? 17.781 3.861 -20.547 1 91.88 359 GLY A CA 1
ATOM 2691 C C . GLY A 1 359 ? 18.641 2.9 -19.75 1 91.88 359 GLY A C 1
ATOM 2692 O O . GLY A 1 359 ? 18.234 1.77 -19.484 1 91.88 359 GLY A O 1
ATOM 2693 N N . GLN A 1 360 ? 19.719 3.387 -19.25 1 91.69 360 GLN A N 1
ATOM 2694 C CA . GLN A 1 360 ? 20.609 2.672 -18.344 1 91.69 360 GLN A CA 1
ATOM 2695 C C . GLN A 1 360 ? 21.047 3.566 -17.188 1 91.69 360 GLN A C 1
ATOM 2697 O O . GLN A 1 360 ? 21.062 4.793 -17.312 1 91.69 360 GLN A O 1
ATOM 2702 N N . ASN A 1 361 ? 21.344 2.938 -16.156 1 94.19 361 ASN A N 1
ATOM 2703 C CA . ASN A 1 361 ? 21.844 3.693 -15.008 1 94.19 361 ASN A CA 1
ATOM 2704 C C . ASN A 1 361 ? 22.953 4.652 -15.414 1 94.19 361 ASN A C 1
ATOM 2706 O O . ASN A 1 361 ? 23.844 4.297 -16.203 1 94.19 361 ASN A O 1
ATOM 2710 N N . GLN A 1 362 ? 22.859 5.793 -14.828 1 92.75 362 GLN A N 1
ATOM 2711 C CA . GLN A 1 362 ? 23.781 6.836 -15.266 1 92.75 362 GLN A CA 1
ATOM 2712 C C . GLN A 1 362 ? 24.922 7.031 -14.258 1 92.75 362 GLN A C 1
ATOM 2714 O O . GLN A 1 362 ? 25.953 7.598 -14.594 1 92.75 362 GLN A O 1
ATOM 2719 N N . GLY A 1 363 ? 24.594 6.625 -12.984 1 94.06 363 GLY A N 1
ATOM 2720 C CA . GLY A 1 363 ? 25.609 6.801 -11.961 1 94.06 363 GLY A CA 1
ATOM 2721 C C . GLY A 1 363 ? 26.469 5.562 -11.742 1 94.06 363 GLY A C 1
ATOM 2722 O O . GLY A 1 363 ? 25.938 4.461 -11.602 1 94.06 363 GLY A O 1
ATOM 2723 N N . HIS A 1 364 ? 27.797 5.742 -11.789 1 93 364 HIS A N 1
ATOM 2724 C CA . HIS A 1 364 ? 28.734 4.652 -11.555 1 93 364 HIS A CA 1
ATOM 2725 C C . HIS A 1 364 ? 29.562 4.898 -10.289 1 93 364 HIS A C 1
ATOM 2727 O O . HIS A 1 364 ? 30.125 5.98 -10.125 1 93 364 HIS A O 1
ATOM 2733 N N . ILE A 1 365 ? 29.562 3.941 -9.484 1 94.94 365 ILE A N 1
ATOM 2734 C CA . ILE A 1 365 ? 30.344 4.02 -8.258 1 94.94 365 ILE A CA 1
ATOM 2735 C C . ILE A 1 365 ? 31.656 3.242 -8.438 1 94.94 365 ILE A C 1
ATOM 2737 O O . ILE A 1 365 ? 31.641 2.064 -8.797 1 94.94 365 ILE A O 1
ATOM 2741 N N . GLY A 1 366 ? 32.781 3.938 -8.07 1 89.19 366 GLY A N 1
ATOM 2742 C CA . GLY A 1 366 ? 34.125 3.35 -8.273 1 89.19 366 GLY A CA 1
ATOM 2743 C C . GLY A 1 366 ? 34.625 3.486 -9.695 1 89.19 366 GLY A C 1
ATOM 2744 O O . GLY A 1 366 ? 33.844 3.744 -10.617 1 89.19 366 GLY A O 1
ATOM 2745 N N . MET B 1 1 ? 11.266 12.086 -13.57 1 77.12 1 MET B N 1
ATOM 2746 C CA . MET B 1 1 ? 10.602 10.984 -12.867 1 77.12 1 MET B CA 1
ATOM 2747 C C . MET B 1 1 ? 9.578 10.305 -13.781 1 77.12 1 MET B C 1
ATOM 2749 O O . MET B 1 1 ? 8.945 10.961 -14.609 1 77.12 1 MET B O 1
ATOM 2753 N N . SER B 1 2 ? 9.539 9.055 -13.578 1 82.12 2 SER B N 1
ATOM 2754 C CA . SER B 1 2 ? 8.648 8.32 -14.477 1 82.12 2 SER B CA 1
ATOM 2755 C C . SER B 1 2 ? 7.203 8.781 -14.32 1 82.12 2 SER B C 1
ATOM 2757 O O . SER B 1 2 ? 6.457 8.844 -15.297 1 82.12 2 SER B O 1
ATOM 2759 N N . MET B 1 3 ? 6.773 9.055 -13.109 1 90.88 3 MET B N 1
ATOM 2760 C CA . MET B 1 3 ? 5.449 9.578 -12.797 1 90.88 3 MET B CA 1
ATOM 2761 C C . MET B 1 3 ? 5.531 10.68 -11.742 1 90.88 3 MET B C 1
ATOM 2763 O O . MET B 1 3 ? 6.387 10.633 -10.852 1 90.88 3 MET B O 1
ATOM 2767 N N . ASN B 1 4 ? 4.629 11.672 -11.828 1 94.12 4 ASN B N 1
ATOM 2768 C CA . ASN B 1 4 ? 4.695 12.789 -10.898 1 94.12 4 ASN B CA 1
ATOM 2769 C C . ASN B 1 4 ? 3.328 13.086 -10.289 1 94.12 4 ASN B C 1
ATOM 2771 O O . ASN B 1 4 ? 3.107 14.18 -9.75 1 94.12 4 ASN B O 1
ATOM 2775 N N . SER B 1 5 ? 2.414 12.203 -10.414 1 95.88 5 SER B N 1
ATOM 2776 C CA . SER B 1 5 ? 1.054 12.461 -9.953 1 95.88 5 SER B CA 1
ATOM 2777 C C . SER B 1 5 ? 0.479 11.25 -9.219 1 95.88 5 SER B C 1
ATOM 2779 O O . SER B 1 5 ? 0.931 10.125 -9.422 1 95.88 5 SER B O 1
ATOM 2781 N N . PHE B 1 6 ? -0.44 11.469 -8.367 1 96.44 6 PHE B N 1
ATOM 2782 C CA . PHE B 1 6 ? -1.31 10.43 -7.824 1 96.44 6 PHE B CA 1
ATOM 2783 C C . PHE B 1 6 ? -2.771 10.859 -7.898 1 96.44 6 PHE B C 1
ATOM 2785 O O . PHE B 1 6 ? -3.072 12.047 -8.039 1 96.44 6 PHE B O 1
ATOM 2792 N N . GLY B 1 7 ? -3.641 9.82 -7.812 1 96.56 7 GLY B N 1
ATOM 2793 C CA . GLY B 1 7 ? -5.066 10.078 -7.918 1 96.56 7 GLY B CA 1
ATOM 2794 C C . GLY B 1 7 ? -5.629 9.789 -9.297 1 96.56 7 GLY B C 1
ATOM 2795 O O . GLY B 1 7 ? -4.875 9.688 -10.266 1 96.56 7 GLY B O 1
ATOM 2796 N N . HIS B 1 8 ? -6.949 9.664 -9.414 1 96 8 HIS B N 1
ATOM 2797 C CA . HIS B 1 8 ? -7.621 9.352 -10.672 1 96 8 HIS B CA 1
ATOM 2798 C C . HIS B 1 8 ? -8.344 10.57 -11.234 1 96 8 HIS B C 1
ATOM 2800 O O . HIS B 1 8 ? -8.016 11.039 -12.32 1 96 8 HIS B O 1
ATOM 2806 N N . LEU B 1 9 ? -9.312 11.086 -10.508 1 96.69 9 LEU B N 1
ATOM 2807 C CA . LEU B 1 9 ? -10.031 12.297 -10.883 1 96.69 9 LEU B CA 1
ATOM 2808 C C . LEU B 1 9 ? -9.469 13.516 -10.156 1 96.69 9 LEU B C 1
ATOM 2810 O O . LEU B 1 9 ? -9.125 14.516 -10.781 1 96.69 9 LEU B O 1
ATOM 2814 N N . PHE B 1 10 ? -9.484 13.422 -8.836 1 98.19 10 PHE B N 1
ATOM 2815 C CA . PHE B 1 10 ? -8.703 14.398 -8.078 1 98.19 10 PHE B CA 1
ATOM 2816 C C . PHE B 1 10 ? -7.223 14.055 -8.125 1 98.19 10 PHE B C 1
ATOM 2818 O O . PHE B 1 10 ? -6.715 13.344 -7.258 1 98.19 10 PHE B O 1
ATOM 2825 N N . ARG B 1 11 ? -6.531 14.586 -9.008 1 98.06 11 ARG B N 1
ATOM 2826 C CA . ARG B 1 11 ? -5.156 14.211 -9.32 1 98.06 11 ARG B CA 1
ATOM 2827 C C . ARG B 1 11 ? -4.176 15.273 -8.836 1 98.06 11 ARG B C 1
ATOM 2829 O O . ARG B 1 11 ? -4.289 16.453 -9.203 1 98.06 11 ARG B O 1
ATOM 2836 N N . VAL B 1 12 ? -3.215 14.898 -8.023 1 98.56 12 VAL B N 1
ATOM 2837 C CA . VAL B 1 12 ? -2.227 15.812 -7.449 1 98.56 12 VAL B CA 1
ATOM 2838 C C . VAL B 1 12 ? -0.866 15.57 -8.094 1 98.56 12 VAL B C 1
ATOM 2840 O O . VAL B 1 12 ? -0.327 14.461 -8.031 1 98.56 12 VAL B O 1
ATOM 2843 N N . THR B 1 13 ? -0.351 16.531 -8.781 1 98 13 THR B N 1
ATOM 2844 C CA . THR B 1 13 ? 0.987 16.531 -9.367 1 98 13 THR B CA 1
ATOM 2845 C C . THR B 1 13 ? 1.912 17.453 -8.578 1 98 13 THR B C 1
ATOM 2847 O O . THR B 1 13 ? 1.672 18.672 -8.508 1 98 13 THR B O 1
ATOM 2850 N N . THR B 1 14 ? 2.945 16.922 -7.961 1 97.31 14 THR B N 1
ATOM 2851 C CA . THR B 1 14 ? 3.832 17.781 -7.172 1 97.31 14 THR B CA 1
ATOM 2852 C C . THR B 1 14 ? 5.09 18.125 -7.961 1 97.31 14 THR B C 1
ATOM 2854 O O . THR B 1 14 ? 5.426 17.453 -8.938 1 97.31 14 THR B O 1
ATOM 2857 N N . TRP B 1 15 ? 5.691 19.219 -7.633 1 95.88 15 TRP B N 1
ATOM 2858 C CA . TRP B 1 15 ? 6.902 19.703 -8.289 1 95.88 15 TRP B CA 1
ATOM 2859 C C . TRP B 1 15 ? 7.801 20.438 -7.309 1 95.88 15 TRP B C 1
ATOM 2861 O O . TRP B 1 15 ? 7.367 20.797 -6.211 1 95.88 15 TRP B O 1
ATOM 2871 N N . GLY B 1 16 ? 9.055 20.609 -7.723 1 93.31 16 GLY B N 1
ATOM 2872 C CA . GLY B 1 16 ? 10.008 21.375 -6.938 1 93.31 16 GLY B CA 1
ATOM 2873 C C . GLY B 1 16 ? 10.914 20.5 -6.09 1 93.31 16 GLY B C 1
ATOM 2874 O O . GLY B 1 16 ? 10.617 19.328 -5.852 1 93.31 16 GLY B O 1
ATOM 2875 N N . GLU B 1 17 ? 12.016 21.062 -5.652 1 91.19 17 GLU B N 1
ATOM 2876 C CA . GLU B 1 17 ? 13.031 20.391 -4.84 1 91.19 17 GLU B CA 1
ATOM 2877 C C . GLU B 1 17 ? 13.211 21.094 -3.496 1 91.19 17 GLU B C 1
ATOM 2879 O O . GLU B 1 17 ? 12.875 22.266 -3.352 1 91.19 17 GLU B O 1
ATOM 2884 N N . SER B 1 18 ? 13.758 20.422 -2.562 1 87.44 18 SER B N 1
ATOM 2885 C CA . SER B 1 18 ? 13.906 20.922 -1.199 1 87.44 18 SER B CA 1
ATOM 2886 C C . SER B 1 18 ? 14.703 22.219 -1.166 1 87.44 18 SER B C 1
ATOM 2888 O O . SER B 1 18 ? 14.391 23.125 -0.401 1 87.44 18 SER B O 1
ATOM 2890 N N . HIS B 1 19 ? 15.727 22.266 -1.955 1 86.38 19 HIS B N 1
ATOM 2891 C CA . HIS B 1 19 ? 16.578 23.438 -1.945 1 86.38 19 HIS B CA 1
ATOM 2892 C C . HIS B 1 19 ? 16.422 24.25 -3.23 1 86.38 19 HIS B C 1
ATOM 2894 O O . HIS B 1 19 ? 17.312 25.031 -3.596 1 86.38 19 HIS B O 1
ATOM 2900 N N . GLY B 1 20 ? 15.375 24.031 -3.92 1 88.62 20 GLY B N 1
ATOM 2901 C CA . GLY B 1 20 ? 15.031 24.875 -5.055 1 88.62 20 GLY B CA 1
ATOM 2902 C C . GLY B 1 20 ? 14.352 26.172 -4.648 1 88.62 20 GLY B C 1
ATOM 2903 O O . GLY B 1 20 ? 14.266 26.484 -3.459 1 88.62 20 GLY B O 1
ATOM 2904 N N . THR B 1 21 ? 13.914 26.891 -5.637 1 91.75 21 THR B N 1
ATOM 2905 C CA . THR B 1 21 ? 13.297 28.188 -5.398 1 91.75 21 THR B CA 1
ATOM 2906 C C . THR B 1 21 ? 11.938 28.031 -4.719 1 91.75 21 THR B C 1
ATOM 2908 O O . THR B 1 21 ? 11.578 28.828 -3.844 1 91.75 21 THR B O 1
ATOM 2911 N N . ALA B 1 22 ? 11.219 27.062 -5.148 1 95.25 22 ALA B N 1
ATOM 2912 C CA . ALA B 1 22 ? 9.875 26.797 -4.645 1 95.25 22 ALA B CA 1
ATOM 2913 C C . ALA B 1 22 ? 9.469 25.344 -4.891 1 95.25 22 ALA B C 1
ATOM 2915 O O . ALA B 1 22 ? 10.172 24.609 -5.59 1 95.25 22 ALA B O 1
ATOM 2916 N N . LEU B 1 23 ? 8.492 24.922 -4.227 1 96.25 23 LEU B N 1
ATOM 2917 C CA . LEU B 1 23 ? 7.816 23.672 -4.496 1 96.25 23 LEU B CA 1
ATOM 2918 C C . LEU B 1 23 ? 6.305 23.828 -4.426 1 96.25 23 LEU B C 1
ATOM 2920 O O . LEU B 1 23 ? 5.809 24.875 -4.016 1 96.25 23 LEU B O 1
ATOM 2924 N N . GLY B 1 24 ? 5.609 22.844 -4.949 1 97.56 24 GLY B N 1
ATOM 2925 C CA . GLY B 1 24 ? 4.16 22.969 -4.934 1 97.56 24 GLY B CA 1
ATOM 2926 C C . GLY B 1 24 ? 3.449 21.781 -5.547 1 97.56 24 GLY B C 1
ATOM 2927 O O . GLY B 1 24 ? 4.031 20.703 -5.672 1 97.56 24 GLY B O 1
ATOM 2928 N N . ALA B 1 25 ? 2.139 21.969 -5.734 1 98.5 25 ALA B N 1
ATOM 2929 C CA . ALA B 1 25 ? 1.266 20.953 -6.316 1 98.5 25 ALA B CA 1
ATOM 2930 C C . ALA B 1 25 ? 0.323 21.578 -7.348 1 98.5 25 ALA B C 1
ATOM 2932 O O . ALA B 1 25 ? -0.196 22.672 -7.145 1 98.5 25 ALA B O 1
ATOM 2933 N N . THR B 1 26 ? 0.201 20.938 -8.492 1 98.56 26 THR B N 1
ATOM 2934 C CA . THR B 1 26 ? -0.9 21.172 -9.422 1 98.56 26 THR B CA 1
ATOM 2935 C C . THR B 1 26 ? -2.02 20.156 -9.195 1 98.56 26 THR B C 1
ATOM 2937 O O . THR B 1 26 ? -1.8 18.953 -9.289 1 98.56 26 THR B O 1
ATOM 2940 N N . VAL B 1 27 ? -3.191 20.641 -8.914 1 98.69 27 VAL B N 1
ATOM 2941 C CA . VAL B 1 27 ? -4.312 19.766 -8.602 1 98.69 27 VAL B CA 1
ATOM 2942 C C . VAL B 1 27 ? -5.355 19.844 -9.719 1 98.69 27 VAL B C 1
ATOM 2944 O O . VAL B 1 27 ? -5.883 20.922 -10.008 1 98.69 27 VAL B O 1
ATOM 2947 N N . ASP B 1 28 ? -5.629 18.719 -10.305 1 98.12 28 ASP B N 1
ATOM 2948 C CA . ASP B 1 28 ? -6.691 18.578 -11.297 1 98.12 28 ASP B CA 1
ATOM 2949 C C . ASP B 1 28 ? -7.926 17.922 -10.688 1 98.12 28 ASP B C 1
ATOM 2951 O O . ASP B 1 28 ? -7.809 17.078 -9.789 1 98.12 28 ASP B O 1
ATOM 2955 N N . GLY B 1 29 ? -9.078 18.344 -11.148 1 97.38 29 GLY B N 1
ATOM 2956 C CA . GLY B 1 29 ? -10.289 17.609 -10.836 1 97.38 29 GLY B CA 1
ATOM 2957 C C . GLY B 1 29 ? -11 18.125 -9.602 1 97.38 29 GLY B C 1
ATOM 2958 O O . GLY B 1 29 ? -12.016 17.562 -9.188 1 97.38 29 GLY B O 1
ATOM 2959 N N . CYS B 1 30 ? -10.43 19.141 -8.977 1 97.75 30 CYS B N 1
ATOM 2960 C CA . CYS B 1 30 ? -11.148 19.75 -7.863 1 97.75 30 CYS B CA 1
ATOM 2961 C C . CYS B 1 30 ? -12.492 20.312 -8.328 1 97.75 30 CYS B C 1
ATOM 2963 O O . CYS B 1 30 ? -12.562 21.016 -9.328 1 97.75 30 CYS B O 1
ATOM 2965 N N . PRO B 1 31 ? -13.523 20.047 -7.598 1 97.5 31 PRO B N 1
ATOM 2966 C CA . PRO B 1 31 ? -14.828 20.594 -7.988 1 97.5 31 PRO B CA 1
ATOM 2967 C C . PRO B 1 31 ? -14.859 22.125 -7.969 1 97.5 31 PRO B C 1
ATOM 2969 O O . PRO B 1 31 ? -14.156 22.75 -7.172 1 97.5 31 PRO B O 1
ATOM 2972 N N . PRO B 1 32 ? -15.68 22.719 -8.883 1 97.5 32 PRO B N 1
ATOM 2973 C CA . PRO B 1 32 ? -15.883 24.172 -8.797 1 97.5 32 PRO B CA 1
ATOM 2974 C C . PRO B 1 32 ? -16.75 24.578 -7.605 1 97.5 32 PRO B C 1
ATOM 2976 O O . PRO B 1 32 ? -17.469 23.75 -7.055 1 97.5 32 PRO B O 1
ATOM 2979 N N . GLY B 1 33 ? -16.609 25.812 -7.176 1 97.94 33 GLY B N 1
ATOM 2980 C CA . GLY B 1 33 ? -17.484 26.375 -6.168 1 97.94 33 GLY B CA 1
ATOM 2981 C C . GLY B 1 33 ? -17.031 26.094 -4.75 1 97.94 33 GLY B C 1
ATOM 2982 O O . GLY B 1 33 ? -17.734 26.391 -3.787 1 97.94 33 GLY B O 1
ATOM 2983 N N . VAL B 1 34 ? -15.891 25.5 -4.582 1 98 34 VAL B N 1
ATOM 2984 C CA . VAL B 1 34 ? -15.336 25.25 -3.256 1 98 34 VAL B CA 1
ATOM 2985 C C . VAL B 1 34 ? -14.719 26.531 -2.701 1 98 34 VAL B C 1
ATOM 2987 O O . VAL B 1 34 ? -13.805 27.109 -3.301 1 98 34 VAL B O 1
ATOM 2990 N N . ALA B 1 35 ? -15.219 27.016 -1.594 1 97.81 35 ALA B N 1
ATOM 2991 C CA . ALA B 1 35 ? -14.633 28.188 -0.941 1 97.81 35 ALA B CA 1
ATOM 2992 C C . ALA B 1 35 ? -13.227 27.875 -0.422 1 97.81 35 ALA B C 1
ATOM 2994 O O . ALA B 1 35 ? -13.039 26.938 0.356 1 97.81 35 ALA B O 1
ATOM 2995 N N . ILE B 1 36 ? -12.234 28.672 -0.87 1 97.75 36 ILE B N 1
ATOM 2996 C CA . ILE B 1 36 ? -10.859 28.375 -0.491 1 97.75 36 ILE B CA 1
ATOM 2997 C C . ILE B 1 36 ? -10.031 29.656 -0.525 1 97.75 36 ILE B C 1
ATOM 2999 O O . ILE B 1 36 ? -10.273 30.547 -1.351 1 97.75 36 ILE B O 1
ATOM 3003 N N . ASP B 1 37 ? -9.203 29.844 0.382 1 97.12 37 ASP B N 1
ATOM 3004 C CA . ASP B 1 37 ? -8.156 30.859 0.391 1 97.12 37 ASP B CA 1
ATOM 3005 C C . ASP B 1 37 ? -6.875 30.328 1.031 1 97.12 37 ASP B C 1
ATOM 3007 O O . ASP B 1 37 ? -6.836 29.172 1.483 1 97.12 37 ASP B O 1
ATOM 3011 N N . ALA B 1 38 ? -5.859 31.062 0.994 1 97.62 38 ALA B N 1
ATOM 3012 C CA . ALA B 1 38 ? -4.559 30.625 1.491 1 97.62 38 ALA B CA 1
ATOM 3013 C C . ALA B 1 38 ? -4.633 30.25 2.971 1 97.62 38 ALA B C 1
ATOM 3015 O O . ALA B 1 38 ? -3.967 29.312 3.418 1 97.62 38 ALA B O 1
ATOM 3016 N N . GLY B 1 39 ? -5.398 30.984 3.725 1 97.5 39 GLY B N 1
ATOM 3017 C CA . GLY B 1 39 ? -5.516 30.75 5.152 1 97.5 39 GLY B CA 1
ATOM 3018 C C . GLY B 1 39 ? -6.066 29.375 5.488 1 97.5 39 GLY B C 1
ATOM 3019 O O . GLY B 1 39 ? -5.633 28.75 6.453 1 97.5 39 GLY B O 1
ATOM 3020 N N . LYS B 1 40 ? -7.012 28.891 4.738 1 97 40 LYS B N 1
ATOM 3021 C CA . LYS B 1 40 ? -7.637 27.594 4.957 1 97 40 LYS B CA 1
ATOM 3022 C C . LYS B 1 40 ? -6.637 26.453 4.727 1 97 40 LYS B C 1
ATOM 3024 O O . LYS B 1 40 ? -6.777 25.375 5.293 1 97 40 LYS B O 1
ATOM 3029 N N . ILE B 1 41 ? -5.703 26.688 3.879 1 98.12 41 ILE B N 1
ATOM 3030 C CA . ILE B 1 41 ? -4.664 25.703 3.6 1 98.12 41 ILE B CA 1
ATOM 3031 C C . ILE B 1 41 ? -3.514 25.859 4.59 1 98.12 41 ILE B C 1
ATOM 3033 O O . ILE B 1 41 ? -2.975 24.875 5.094 1 98.12 41 ILE B O 1
ATOM 3037 N N . GLN B 1 42 ? -3.193 27.141 4.922 1 97.44 42 GLN B N 1
ATOM 3038 C CA . GLN B 1 42 ? -2.035 27.484 5.738 1 97.44 42 GLN B CA 1
ATOM 3039 C C . GLN B 1 42 ? -2.1 26.797 7.102 1 97.44 42 GLN B C 1
ATOM 3041 O O . GLN B 1 42 ? -1.069 26.406 7.656 1 97.44 42 GLN B O 1
ATOM 3046 N N . HIS B 1 43 ? -3.283 26.703 7.598 1 94.75 43 HIS B N 1
ATOM 3047 C CA . HIS B 1 43 ? -3.473 26.078 8.898 1 94.75 43 HIS B CA 1
ATOM 3048 C C . HIS B 1 43 ? -2.883 24.672 8.922 1 94.75 43 HIS B C 1
ATOM 3050 O O . HIS B 1 43 ? -2.244 24.281 9.898 1 94.75 43 HIS B O 1
ATOM 3056 N N . TRP B 1 44 ? -3.059 23.875 7.934 1 96.94 44 TRP B N 1
ATOM 3057 C CA . TRP B 1 44 ? -2.543 22.516 7.844 1 96.94 44 TRP B CA 1
ATOM 3058 C C . TRP B 1 44 ? -1.032 22.516 7.645 1 96.94 44 TRP B C 1
ATOM 3060 O O . TRP B 1 44 ? -0.325 21.672 8.203 1 96.94 44 TRP B O 1
ATOM 3070 N N . LEU B 1 45 ? -0.57 23.438 6.84 1 97.56 45 LEU B N 1
ATOM 3071 C CA . LEU B 1 45 ? 0.868 23.562 6.629 1 97.56 45 LEU B CA 1
ATOM 3072 C C . LEU B 1 45 ? 1.577 23.922 7.934 1 97.56 45 LEU B C 1
ATOM 3074 O O . LEU B 1 45 ? 2.691 23.453 8.188 1 97.56 45 LEU B O 1
ATOM 3078 N N . ASP B 1 46 ? 0.924 24.734 8.75 1 95.69 46 ASP B N 1
ATOM 3079 C CA . ASP B 1 46 ? 1.493 25.141 10.039 1 95.69 46 ASP B CA 1
ATOM 3080 C C . ASP B 1 46 ? 1.644 23.938 10.969 1 95.69 46 ASP B C 1
ATOM 3082 O O . ASP B 1 46 ? 2.561 23.891 11.789 1 95.69 46 ASP B O 1
ATOM 3086 N N . LYS B 1 47 ? 0.774 22.984 10.82 1 94.5 47 LYS B N 1
ATOM 3087 C CA . LYS B 1 47 ? 0.857 21.766 11.617 1 94.5 47 LYS B CA 1
ATOM 3088 C C . LYS B 1 47 ? 2.025 20.891 11.172 1 94.5 47 LYS B C 1
ATOM 3090 O O . LYS B 1 47 ? 2.607 20.172 11.984 1 94.5 47 LYS B O 1
ATOM 3095 N N . ARG B 1 48 ? 2.408 20.969 9.961 1 94.56 48 ARG B N 1
ATOM 3096 C CA . ARG B 1 48 ? 3.438 20.109 9.383 1 94.56 48 ARG B CA 1
ATOM 3097 C C . ARG B 1 48 ? 4.82 20.734 9.523 1 94.56 48 ARG B C 1
ATOM 3099 O O . ARG B 1 48 ? 5.828 20.016 9.586 1 94.56 48 ARG B O 1
ATOM 3106 N N . LYS B 1 49 ? 4.895 22.047 9.508 1 89.5 49 LYS B N 1
ATOM 3107 C CA . LYS B 1 49 ? 6.156 22.766 9.352 1 89.5 49 LYS B CA 1
ATOM 3108 C C . LYS B 1 49 ? 7.102 22.484 10.516 1 89.5 49 LYS B C 1
ATOM 3110 O O . LYS B 1 49 ? 6.652 22.156 11.617 1 89.5 49 LYS B O 1
ATOM 3115 N N . PRO B 1 50 ? 8.32 22.547 10.25 1 82.06 50 PRO B N 1
ATOM 3116 C CA . PRO B 1 50 ? 9.305 22.312 11.312 1 82.06 50 PRO B CA 1
ATOM 3117 C C . PRO B 1 50 ? 9.344 23.438 12.344 1 82.06 50 PRO B C 1
ATOM 3119 O O . PRO B 1 50 ? 8.734 24.5 12.133 1 82.06 50 PRO B O 1
ATOM 3122 N N . GLY B 1 51 ? 9.938 23.219 13.445 1 78.25 51 GLY B N 1
ATOM 3123 C CA . GLY B 1 51 ? 10.242 24.234 14.438 1 78.25 51 GLY B CA 1
ATOM 3124 C C . GLY B 1 51 ? 9.07 24.547 15.344 1 78.25 51 GLY B C 1
ATOM 3125 O O . GLY B 1 51 ? 9 25.641 15.922 1 78.25 51 GLY B O 1
ATOM 3126 N N . GLN B 1 52 ? 8.133 23.641 15.383 1 79.69 52 GLN B N 1
ATOM 3127 C CA . GLN B 1 52 ? 6.941 23.891 16.188 1 79.69 52 GLN B CA 1
ATOM 3128 C C . GLN B 1 52 ? 7.234 23.672 17.672 1 79.69 52 GLN B C 1
ATOM 3130 O O . GLN B 1 52 ? 6.559 24.234 18.531 1 79.69 52 GLN B O 1
ATOM 3135 N N . ASN B 1 53 ? 8.164 22.781 17.891 1 81.81 53 ASN B N 1
ATOM 3136 C CA . ASN B 1 53 ? 8.578 22.453 19.25 1 81.81 53 ASN B CA 1
ATOM 3137 C C . ASN B 1 53 ? 10.016 21.922 19.297 1 81.81 53 ASN B C 1
ATOM 3139 O O . ASN B 1 53 ? 10.672 21.828 18.25 1 81.81 53 ASN B O 1
ATOM 3143 N N . LYS B 1 54 ? 10.508 21.688 20.438 1 82.56 54 LYS B N 1
ATOM 3144 C CA . LYS B 1 54 ? 11.914 21.328 20.594 1 82.56 54 LYS B CA 1
ATOM 3145 C C . LYS B 1 54 ? 12.18 19.906 20.109 1 82.56 54 LYS B C 1
ATOM 3147 O O . LYS B 1 54 ? 13.328 19.453 20.062 1 82.56 54 LYS B O 1
ATOM 3152 N N . TYR B 1 55 ? 11.148 19.188 19.734 1 85.81 55 TYR B N 1
ATOM 3153 C CA . TYR B 1 55 ? 11.305 17.766 19.422 1 85.81 55 TYR B CA 1
ATOM 3154 C C . TYR B 1 55 ? 11.414 17.562 17.906 1 85.81 55 TYR B C 1
ATOM 3156 O O . TYR B 1 55 ? 11.633 16.438 17.438 1 85.81 55 TYR B O 1
ATOM 3164 N N . THR B 1 56 ? 11.258 18.609 17.156 1 84 56 THR B N 1
ATOM 3165 C CA . THR B 1 56 ? 11.43 18.562 15.703 1 84 56 THR B CA 1
ATOM 3166 C C . THR B 1 56 ? 12.57 19.484 15.273 1 84 56 THR B C 1
ATOM 3168 O O . THR B 1 56 ? 13.078 20.266 16.078 1 84 56 THR B O 1
ATOM 3171 N N . THR B 1 57 ? 12.969 19.297 14.047 1 76.94 57 THR B N 1
ATOM 3172 C CA . THR B 1 57 ? 14.047 20.109 13.523 1 76.94 57 THR B CA 1
ATOM 3173 C C . THR B 1 57 ? 13.75 21.594 13.727 1 76.94 57 THR B C 1
ATOM 3175 O O . THR B 1 57 ? 12.586 22.016 13.656 1 76.94 57 THR B O 1
ATOM 3178 N N . GLN B 1 58 ? 14.75 22.391 13.922 1 73.81 58 GLN B N 1
ATOM 3179 C CA . GLN B 1 58 ? 14.617 23.797 14.312 1 73.81 58 GLN B CA 1
ATOM 3180 C C . GLN B 1 58 ? 14.68 24.703 13.086 1 73.81 58 GLN B C 1
ATOM 3182 O O . GLN B 1 58 ? 14.656 25.938 13.227 1 73.81 58 GLN B O 1
ATOM 3187 N N . ARG B 1 59 ? 14.711 24.062 11.953 1 73.69 59 ARG B N 1
ATOM 3188 C CA . ARG B 1 59 ? 14.633 24.859 10.742 1 73.69 59 ARG B CA 1
ATOM 3189 C C . ARG B 1 59 ? 13.383 25.734 10.734 1 73.69 59 ARG B C 1
ATOM 3191 O O . ARG B 1 59 ? 12.328 25.328 11.227 1 73.69 59 ARG B O 1
ATOM 3198 N N . ARG B 1 60 ? 13.609 27 10.297 1 72.19 60 ARG B N 1
ATOM 3199 C CA . ARG B 1 60 ? 12.484 27.922 10.25 1 72.19 60 ARG B CA 1
ATOM 3200 C C . ARG B 1 60 ? 12.055 28.203 8.812 1 72.19 60 ARG B C 1
ATOM 3202 O O . ARG B 1 60 ? 12.758 28.875 8.07 1 72.19 60 ARG B O 1
ATOM 3209 N N . GLU B 1 61 ? 11.07 27.453 8.43 1 78.88 61 GLU B N 1
ATOM 3210 C CA . GLU B 1 61 ? 10.406 27.672 7.148 1 78.88 61 GLU B CA 1
ATOM 3211 C C . GLU B 1 61 ? 8.969 28.141 7.344 1 78.88 61 GLU B C 1
ATOM 3213 O O . GLU B 1 61 ? 8.188 27.484 8.039 1 78.88 61 GLU B O 1
ATOM 3218 N N . ALA B 1 62 ? 8.656 29.328 6.695 1 81.44 62 ALA B N 1
ATOM 3219 C CA . ALA B 1 62 ? 7.309 29.844 6.875 1 81.44 62 ALA B CA 1
ATOM 3220 C C . ALA B 1 62 ? 6.273 28.938 6.227 1 81.44 62 ALA B C 1
ATOM 3222 O O . ALA B 1 62 ? 5.164 28.781 6.742 1 81.44 62 ALA B O 1
ATOM 3223 N N . ASP B 1 63 ? 6.664 28.219 5.176 1 91.06 63 ASP B N 1
ATOM 3224 C CA . ASP B 1 63 ? 5.777 27.375 4.379 1 91.06 63 ASP B CA 1
ATOM 3225 C C . ASP B 1 63 ? 4.48 28.109 4.039 1 91.06 63 ASP B C 1
ATOM 3227 O O . ASP B 1 63 ? 3.389 27.578 4.266 1 91.06 63 ASP B O 1
ATOM 3231 N N . GLU B 1 64 ? 4.652 29.328 3.588 1 94.88 64 GLU B N 1
ATOM 3232 C CA . GLU B 1 64 ? 3.486 30.109 3.172 1 94.88 64 GLU B CA 1
ATOM 3233 C C . GLU B 1 64 ? 2.977 29.656 1.808 1 94.88 64 GLU B C 1
ATOM 3235 O O . GLU B 1 64 ? 3.721 29.672 0.825 1 94.88 64 GLU B O 1
ATOM 3240 N N . VAL B 1 65 ? 1.696 29.328 1.739 1 97.88 65 VAL B N 1
ATOM 3241 C CA . VAL B 1 65 ? 1.138 28.797 0.5 1 97.88 65 VAL B CA 1
ATOM 3242 C C . VAL B 1 65 ? 0.528 29.938 -0.32 1 97.88 65 VAL B C 1
ATOM 3244 O O . VAL B 1 65 ? -0.069 30.859 0.236 1 97.88 65 VAL B O 1
ATOM 3247 N N . LYS B 1 66 ? 0.71 29.922 -1.599 1 98 66 LYS B N 1
ATOM 3248 C CA . LYS B 1 66 ? 0.054 30.781 -2.576 1 98 66 LYS B CA 1
ATOM 3249 C C . LYS B 1 66 ? -0.802 29.969 -3.543 1 98 66 LYS B C 1
ATOM 3251 O O . LYS B 1 66 ? -0.389 28.906 -3.996 1 98 66 LYS B O 1
ATOM 3256 N N . ILE B 1 67 ? -1.984 30.422 -3.729 1 98.31 67 ILE B N 1
ATOM 3257 C CA . ILE B 1 67 ? -2.832 29.859 -4.777 1 98.31 67 ILE B CA 1
ATOM 3258 C C . ILE B 1 67 ? -2.658 30.672 -6.062 1 98.31 67 ILE B C 1
ATOM 3260 O O . ILE B 1 67 ? -3.008 31.844 -6.121 1 98.31 67 ILE B O 1
ATOM 3264 N N . LEU B 1 68 ? -2.184 30.047 -7.113 1 98.31 68 LEU B N 1
ATOM 3265 C CA . LEU B 1 68 ? -1.765 30.781 -8.305 1 98.31 68 LEU B CA 1
ATOM 3266 C C . LEU B 1 68 ? -2.814 30.672 -9.406 1 98.31 68 LEU B C 1
ATOM 3268 O O . LEU B 1 68 ? -2.791 31.453 -10.359 1 98.31 68 LEU B O 1
ATOM 3272 N N . SER B 1 69 ? -3.719 29.719 -9.367 1 98.25 69 SER B N 1
ATOM 3273 C CA . SER B 1 69 ? -4.742 29.516 -10.383 1 98.25 69 SER B CA 1
ATOM 3274 C C . SER B 1 69 ? -5.922 28.719 -9.82 1 98.25 69 SER B C 1
ATOM 3276 O O . SER B 1 69 ? -5.883 28.266 -8.68 1 98.25 69 SER B O 1
ATOM 3278 N N . GLY B 1 70 ? -6.965 28.641 -10.57 1 98.19 70 GLY B N 1
ATOM 3279 C CA . GLY B 1 70 ? -8.07 27.734 -10.312 1 98.19 70 GLY B CA 1
ATOM 3280 C C . GLY B 1 70 ? -9.117 28.297 -9.383 1 98.19 70 GLY B C 1
ATOM 3281 O O . GLY B 1 70 ? -10.062 27.609 -9.008 1 98.19 70 GLY B O 1
ATOM 3282 N N . THR B 1 71 ? -8.883 29.562 -8.969 1 97.88 71 THR B N 1
ATOM 3283 C CA . THR B 1 71 ? -9.867 30.203 -8.102 1 97.88 71 THR B CA 1
ATOM 3284 C C . THR B 1 71 ? -10.281 31.562 -8.672 1 97.88 71 THR B C 1
ATOM 3286 O O . THR B 1 71 ? -9.523 32.188 -9.414 1 97.88 71 THR B O 1
ATOM 3289 N N . PHE B 1 72 ? -11.477 31.969 -8.445 1 97.69 72 PHE B N 1
ATOM 3290 C CA . PHE B 1 72 ? -12.047 33.281 -8.781 1 97.69 72 PHE B CA 1
ATOM 3291 C C . PHE B 1 72 ? -13.055 33.719 -7.727 1 97.69 72 PHE B C 1
ATOM 3293 O O . PHE B 1 72 ? -13.969 32.969 -7.383 1 97.69 72 PHE B O 1
ATOM 3300 N N . GLU B 1 73 ? -12.828 34.875 -7.164 1 97.31 73 GLU B N 1
ATOM 3301 C CA . GLU B 1 73 ? -13.703 35.438 -6.148 1 97.31 73 GLU B CA 1
ATOM 3302 C C . GLU B 1 73 ? -13.828 34.531 -4.941 1 97.31 73 GLU B C 1
ATOM 3304 O O . GLU B 1 73 ? -14.93 34.312 -4.434 1 97.31 73 GLU B O 1
ATOM 3309 N N . GLY B 1 74 ? -12.797 33.75 -4.707 1 96.75 74 GLY B N 1
ATOM 3310 C CA . GLY B 1 74 ? -12.68 33.031 -3.449 1 96.75 74 GLY B CA 1
ATOM 3311 C C . GLY B 1 74 ? -13.18 31.609 -3.531 1 96.75 74 GLY B C 1
ATOM 3312 O O . GLY B 1 74 ? -13.25 30.922 -2.516 1 96.75 74 GLY B O 1
ATOM 3313 N N . VAL B 1 75 ? -13.508 31.188 -4.773 1 98 75 VAL B N 1
ATOM 3314 C CA . VAL B 1 75 ? -13.969 29.812 -4.926 1 98 75 VAL B CA 1
ATOM 3315 C C . VAL B 1 75 ? -13.234 29.141 -6.078 1 98 75 VAL B C 1
ATOM 3317 O O . VAL B 1 75 ? -12.742 29.812 -6.988 1 98 75 VAL B O 1
ATOM 3320 N N . THR B 1 76 ? -13.102 27.844 -6.055 1 98.31 76 THR B N 1
ATOM 3321 C CA . THR B 1 76 ? -12.492 27.109 -7.152 1 98.31 76 THR B CA 1
ATOM 3322 C C . THR B 1 76 ? -13.336 27.219 -8.414 1 98.31 76 THR B C 1
ATOM 3324 O O . THR B 1 76 ? -14.57 27.25 -8.344 1 98.31 76 THR B O 1
ATOM 3327 N N . THR B 1 77 ? -12.758 27.141 -9.602 1 98.12 77 THR B N 1
ATOM 3328 C CA . THR B 1 77 ? -13.445 27.344 -10.867 1 98.12 77 THR B CA 1
ATOM 3329 C C . THR B 1 77 ? -13.695 26 -11.562 1 98.12 77 THR B C 1
ATOM 3331 O O . THR B 1 77 ? -14.406 25.938 -12.562 1 98.12 77 THR B O 1
ATOM 3334 N N . GLY B 1 78 ? -13.055 24.969 -11.047 1 96.75 78 GLY B N 1
ATOM 3335 C CA . GLY B 1 78 ? -13.141 23.688 -11.703 1 96.75 78 GLY B CA 1
ATOM 3336 C C . GLY B 1 78 ? -11.961 23.391 -12.609 1 96.75 78 GLY B C 1
ATOM 3337 O O . GLY B 1 78 ? -11.867 22.312 -13.195 1 96.75 78 GLY B O 1
ATOM 3338 N N . THR B 1 79 ? -11.117 24.359 -12.75 1 96.75 79 THR B N 1
ATOM 3339 C CA . THR B 1 79 ? -9.891 24.219 -13.531 1 96.75 79 THR B CA 1
ATOM 3340 C C . THR B 1 79 ? -8.695 23.938 -12.625 1 96.75 79 THR B C 1
ATOM 3342 O O . THR B 1 79 ? -8.82 23.969 -11.398 1 96.75 79 THR B O 1
ATOM 3345 N N . PRO B 1 80 ? -7.605 23.562 -13.141 1 97.94 80 PRO B N 1
ATOM 3346 C CA . PRO B 1 80 ? -6.453 23.188 -12.312 1 97.94 80 PRO B CA 1
ATOM 3347 C C . PRO B 1 80 ? -6.105 24.266 -11.273 1 97.94 80 PRO B C 1
ATOM 3349 O O . PRO B 1 80 ? -6.07 25.453 -11.602 1 97.94 80 PRO B O 1
ATOM 3352 N N . VAL B 1 81 ? -5.891 23.812 -10.047 1 98.62 81 VAL B N 1
ATOM 3353 C CA . VAL B 1 81 ? -5.457 24.688 -8.961 1 98.62 81 VAL B CA 1
ATOM 3354 C C . VAL B 1 81 ? -3.957 24.531 -8.727 1 98.62 81 VAL B C 1
ATOM 3356 O O . VAL B 1 81 ? -3.482 23.422 -8.469 1 98.62 81 VAL B O 1
ATOM 3359 N N . GLN B 1 82 ? -3.244 25.594 -8.867 1 98.56 82 GLN B N 1
ATOM 3360 C CA . GLN B 1 82 ? -1.808 25.594 -8.625 1 98.56 82 GLN B CA 1
ATOM 3361 C C . GLN B 1 82 ? -1.487 26.141 -7.234 1 98.56 82 GLN B C 1
ATOM 3363 O O . GLN B 1 82 ? -1.859 27.266 -6.906 1 98.56 82 GLN B O 1
ATOM 3368 N N . LEU B 1 83 ? -0.858 25.344 -6.473 1 98.62 83 LEU B N 1
ATOM 3369 C CA . LEU B 1 83 ? -0.402 25.703 -5.137 1 98.62 83 LEU B CA 1
ATOM 3370 C C . LEU B 1 83 ? 1.119 25.812 -5.09 1 98.62 83 LEU B C 1
ATOM 3372 O O . LEU B 1 83 ? 1.819 24.891 -5.535 1 98.62 83 LEU B O 1
ATOM 3376 N N . MET B 1 84 ? 1.607 26.875 -4.535 1 98.38 84 MET B N 1
ATOM 3377 C CA . MET B 1 84 ? 3.053 27.078 -4.512 1 98.38 84 MET B CA 1
ATOM 3378 C C . MET B 1 84 ? 3.523 27.5 -3.123 1 98.38 84 MET B C 1
ATOM 3380 O O . MET B 1 84 ? 2.848 28.266 -2.441 1 98.38 84 MET B O 1
ATOM 3384 N N . ILE B 1 85 ? 4.59 26.984 -2.676 1 96.88 85 ILE B N 1
ATOM 3385 C CA . ILE B 1 85 ? 5.293 27.344 -1.451 1 96.88 85 ILE B CA 1
ATOM 3386 C C . ILE B 1 85 ? 6.734 27.734 -1.78 1 96.88 85 ILE B C 1
ATOM 3388 O O . ILE B 1 85 ? 7.512 26.906 -2.262 1 96.88 85 ILE B O 1
ATOM 3392 N N . GLU B 1 86 ? 7.098 28.938 -1.518 1 94.56 86 GLU B N 1
ATOM 3393 C CA . GLU B 1 86 ? 8.461 29.391 -1.78 1 94.56 86 GLU B CA 1
ATOM 3394 C C . GLU B 1 86 ? 9.43 28.875 -0.715 1 94.56 86 GLU B C 1
ATOM 3396 O O . GLU B 1 86 ? 9.094 28.844 0.47 1 94.56 86 GLU B O 1
ATOM 3401 N N . ASN B 1 87 ? 10.586 28.422 -1.177 1 89.56 87 ASN B N 1
ATOM 3402 C CA . ASN B 1 87 ? 11.641 28.062 -0.24 1 89.56 87 ASN B CA 1
ATOM 3403 C C . ASN B 1 87 ? 12.438 29.281 0.213 1 89.56 87 ASN B C 1
ATOM 3405 O O . ASN B 1 87 ? 13.086 29.938 -0.601 1 89.56 87 ASN B O 1
ATOM 3409 N N . THR B 1 88 ? 12.406 29.672 1.469 1 82.25 88 THR B N 1
ATOM 3410 C CA . THR B 1 88 ? 13.047 30.906 1.917 1 82.25 88 THR B CA 1
ATOM 3411 C C . THR B 1 88 ? 14.305 30.594 2.725 1 82.25 88 THR B C 1
ATOM 3413 O O . THR B 1 88 ? 15.141 31.484 2.941 1 82.25 88 THR B O 1
ATOM 3416 N N . ASP B 1 89 ? 14.555 29.531 3.316 1 70.5 89 ASP B N 1
ATOM 3417 C CA . ASP B 1 89 ? 15.742 29.188 4.094 1 70.5 89 ASP B CA 1
ATOM 3418 C C . ASP B 1 89 ? 16.656 28.266 3.307 1 70.5 89 ASP B C 1
ATOM 3420 O O . ASP B 1 89 ? 16.703 27.062 3.568 1 70.5 89 ASP B O 1
ATOM 3424 N N . GLN B 1 90 ? 17.203 28.812 2.215 1 60.25 90 GLN B N 1
ATOM 3425 C CA . GLN B 1 90 ? 18.062 27.969 1.406 1 60.25 90 GLN B CA 1
ATOM 3426 C C . GLN B 1 90 ? 19.5 28.031 1.894 1 60.25 90 GLN B C 1
ATOM 3428 O O . GLN B 1 90 ? 20.328 28.734 1.315 1 60.25 90 GLN B O 1
ATOM 3433 N N . ARG B 1 91 ? 19.656 28.031 3.279 1 57.28 91 ARG B N 1
ATOM 3434 C CA . ARG B 1 91 ? 21.062 28.078 3.654 1 57.28 91 ARG B CA 1
ATOM 3435 C C . ARG B 1 91 ? 21.766 26.75 3.359 1 57.28 91 ARG B C 1
ATOM 3437 O O . ARG B 1 91 ? 21.328 25.703 3.838 1 57.28 91 ARG B O 1
ATOM 3444 N N . SER B 1 92 ? 22.406 26.719 2.256 1 56.25 92 SER B N 1
ATOM 3445 C CA . SER B 1 92 ? 23.219 25.562 1.888 1 56.25 92 SER B CA 1
ATOM 3446 C C . SER B 1 92 ? 24.359 25.359 2.883 1 56.25 92 SER B C 1
ATOM 3448 O O . SER B 1 92 ? 25.297 26.141 2.928 1 56.25 92 SER B O 1
ATOM 3450 N N . LYS B 1 93 ? 24.016 24.969 4.184 1 57.28 93 LYS B N 1
ATOM 3451 C CA . LYS B 1 93 ? 25.141 24.625 5.043 1 57.28 93 LYS B CA 1
ATOM 3452 C C . LYS B 1 93 ? 26.094 23.656 4.34 1 57.28 93 LYS B C 1
ATOM 3454 O O . LYS B 1 93 ? 25.75 23.078 3.311 1 57.28 93 LYS B O 1
ATOM 3459 N N . ASP B 1 94 ? 27.219 23.547 5.035 1 59 94 ASP B N 1
ATOM 3460 C CA . ASP B 1 94 ? 28.406 22.812 4.617 1 59 94 ASP B CA 1
ATOM 3461 C C . ASP B 1 94 ? 28.109 21.328 4.449 1 59 94 ASP B C 1
ATOM 3463 O O . ASP B 1 94 ? 28.078 20.578 5.426 1 59 94 ASP B O 1
ATOM 3467 N N . TYR B 1 95 ? 27.375 21.078 3.301 1 68.56 95 TYR B N 1
ATOM 3468 C CA . TYR B 1 95 ? 27.188 19.672 2.932 1 68.56 95 TYR B CA 1
ATOM 3469 C C . TYR B 1 95 ? 28.453 19.109 2.299 1 68.56 95 TYR B C 1
ATOM 3471 O O . TYR B 1 95 ? 28.422 18.062 1.648 1 68.56 95 TYR B O 1
ATOM 3479 N N . GLY B 1 96 ? 29.469 19.875 2.512 1 69 96 GLY B N 1
ATOM 3480 C CA . GLY B 1 96 ? 30.719 19.484 1.875 1 69 96 GLY B CA 1
ATOM 3481 C C . GLY B 1 96 ? 31.156 18.078 2.244 1 69 96 GLY B C 1
ATOM 3482 O O . GLY B 1 96 ? 31.609 17.328 1.385 1 69 96 GLY B O 1
ATOM 3483 N N . ASP B 1 97 ? 30.938 17.688 3.445 1 75.56 97 ASP B N 1
ATOM 3484 C CA . ASP B 1 97 ? 31.438 16.406 3.91 1 75.56 97 ASP B CA 1
ATOM 3485 C C . ASP B 1 97 ? 30.625 15.25 3.326 1 75.56 97 ASP B C 1
ATOM 3487 O O . ASP B 1 97 ? 31.125 14.125 3.209 1 75.56 97 ASP B O 1
ATOM 3491 N N . ILE B 1 98 ?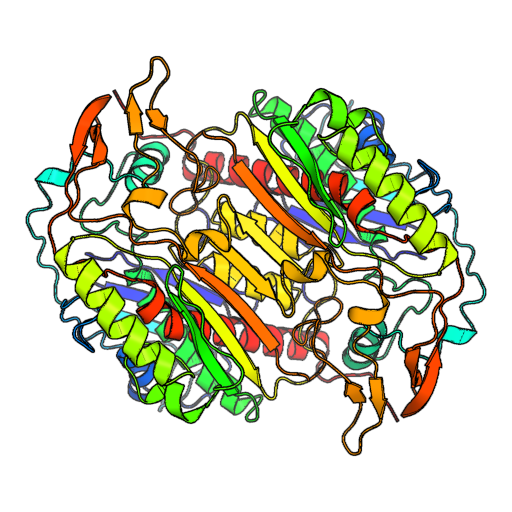 29.375 15.586 2.871 1 82.12 98 ILE B N 1
ATOM 3492 C CA . ILE B 1 98 ? 28.531 14.469 2.443 1 82.12 98 ILE B CA 1
ATOM 3493 C C . ILE B 1 98 ? 28.391 14.477 0.922 1 82.12 98 ILE B C 1
ATOM 3495 O O . ILE B 1 98 ? 27.859 13.539 0.334 1 82.12 98 ILE B O 1
ATOM 3499 N N . LYS B 1 99 ? 28.922 15.391 0.318 1 86.5 99 LYS B N 1
ATOM 3500 C CA . LYS B 1 99 ? 28.812 15.539 -1.131 1 86.5 99 LYS B CA 1
ATOM 3501 C C . LYS B 1 99 ? 29.328 14.297 -1.849 1 86.5 99 LYS B C 1
ATOM 3503 O O . LYS B 1 99 ? 28.75 13.859 -2.838 1 86.5 99 LYS B O 1
ATOM 3508 N N . ASP B 1 100 ? 30.375 13.703 -1.292 1 92.12 100 ASP B N 1
ATOM 3509 C CA . ASP B 1 100 ? 30.984 12.586 -2.002 1 92.12 100 ASP B CA 1
ATOM 3510 C C . ASP B 1 100 ? 30.688 11.258 -1.307 1 92.12 100 ASP B C 1
ATOM 3512 O O . ASP B 1 100 ? 31.203 10.219 -1.7 1 92.12 100 ASP B O 1
ATOM 3516 N N . LYS B 1 101 ? 29.859 11.289 -0.294 1 94.81 101 LYS B N 1
ATOM 3517 C CA . LYS B 1 101 ? 29.531 10.094 0.485 1 94.81 101 LYS B CA 1
ATOM 3518 C C . LYS B 1 101 ? 28.047 9.766 0.401 1 94.81 101 LYS B C 1
ATOM 3520 O O . LYS B 1 101 ? 27.219 10.656 0.203 1 94.81 101 LYS B O 1
ATOM 3525 N N . PHE B 1 102 ? 27.75 8.539 0.502 1 95.25 102 PHE B N 1
ATOM 3526 C CA . PHE B 1 102 ? 26.359 8.109 0.508 1 95.25 102 PHE B CA 1
ATOM 3527 C C . PHE B 1 102 ? 25.891 7.824 1.929 1 95.25 102 PHE B C 1
ATOM 3529 O O . PHE B 1 102 ? 26.5 7.039 2.65 1 95.25 102 PHE B O 1
ATOM 3536 N N . ARG B 1 103 ? 24.891 8.492 2.348 1 93.75 103 ARG B N 1
ATOM 3537 C CA . ARG B 1 103 ? 24.344 8.211 3.67 1 93.75 103 ARG B CA 1
ATOM 3538 C C . ARG B 1 103 ? 23.625 6.871 3.691 1 93.75 103 ARG B C 1
ATOM 3540 O O . ARG B 1 103 ? 22.688 6.652 2.932 1 93.75 103 ARG B O 1
ATOM 3547 N N . PRO B 1 104 ? 23.984 5.91 4.617 1 95.25 104 PRO B N 1
ATOM 3548 C CA . PRO B 1 104 ? 23.281 4.633 4.715 1 95.25 104 PRO B CA 1
ATOM 3549 C C . PRO B 1 104 ? 21.812 4.797 5.078 1 95.25 104 PRO B C 1
ATOM 3551 O O . PRO B 1 104 ? 21.469 5.57 5.98 1 95.25 104 PRO B O 1
ATOM 3554 N N . GLY B 1 105 ? 20.953 4.059 4.348 1 94.56 105 GLY B N 1
ATOM 3555 C CA . GLY B 1 105 ? 19.531 4.145 4.613 1 94.56 105 GLY B CA 1
ATOM 3556 C C . GLY B 1 105 ? 18.859 5.316 3.912 1 94.56 105 GLY B C 1
ATOM 3557 O O . GLY B 1 105 ? 17.641 5.457 3.959 1 94.56 105 GLY B O 1
ATOM 3558 N N . HIS B 1 106 ? 19.641 6.16 3.34 1 93.69 106 HIS B N 1
ATOM 3559 C CA . HIS B 1 106 ? 19.125 7.32 2.619 1 93.69 106 HIS B CA 1
ATOM 3560 C C . HIS B 1 106 ? 19.047 7.047 1.12 1 93.69 106 HIS B C 1
ATOM 3562 O O . HIS B 1 106 ? 19.688 6.121 0.621 1 93.69 106 HIS B O 1
ATOM 3568 N N . ALA B 1 107 ? 18.297 7.848 0.415 1 94.38 107 ALA B N 1
ATOM 3569 C CA . ALA B 1 107 ? 18.062 7.672 -1.016 1 94.38 107 ALA B CA 1
ATOM 3570 C C . ALA B 1 107 ? 19.297 8.062 -1.827 1 94.38 107 ALA B C 1
ATOM 3572 O O . ALA B 1 107 ? 19.359 7.82 -3.035 1 94.38 107 ALA B O 1
ATOM 3573 N N . ASP B 1 108 ? 20.359 8.562 -1.255 1 93.75 108 ASP B N 1
ATOM 3574 C CA . ASP B 1 108 ? 21.531 9.125 -1.938 1 93.75 108 ASP B CA 1
ATOM 3575 C C . ASP B 1 108 ? 22.078 8.156 -2.98 1 93.75 108 ASP B C 1
ATOM 3577 O O . ASP B 1 108 ? 22.25 8.516 -4.145 1 93.75 108 ASP B O 1
ATOM 3581 N N . ILE B 1 109 ? 22.297 7.02 -2.557 1 96 109 ILE B N 1
ATOM 3582 C CA . ILE B 1 109 ? 23.047 6.086 -3.391 1 96 109 ILE B CA 1
ATOM 3583 C C . ILE B 1 109 ? 22.172 5.625 -4.555 1 96 109 ILE B C 1
ATOM 3585 O O . ILE B 1 109 ? 22.641 5.531 -5.691 1 96 109 ILE B O 1
ATOM 3589 N N . THR B 1 110 ? 20.922 5.344 -4.285 1 96.75 110 THR B N 1
ATOM 3590 C CA . THR B 1 110 ? 20.047 4.855 -5.348 1 96.75 110 THR B CA 1
ATOM 3591 C C . THR B 1 110 ? 19.766 5.957 -6.363 1 96.75 110 THR B C 1
ATOM 3593 O O . THR B 1 110 ? 19.703 5.699 -7.566 1 96.75 110 THR B O 1
ATOM 3596 N N . TYR B 1 111 ? 19.625 7.211 -5.879 1 95.5 111 TYR B N 1
ATOM 3597 C CA . TYR B 1 111 ? 19.438 8.344 -6.777 1 95.5 111 TYR B CA 1
ATOM 3598 C C . TYR B 1 111 ? 20.641 8.523 -7.691 1 95.5 111 TYR B C 1
ATOM 3600 O O . TYR B 1 111 ? 20.484 8.75 -8.898 1 95.5 111 TYR B O 1
ATOM 3608 N N . PHE B 1 112 ? 21.828 8.43 -7.094 1 96 112 PHE B N 1
ATOM 3609 C CA . PHE B 1 112 ? 23.047 8.594 -7.871 1 96 112 PHE B CA 1
ATOM 3610 C C . PHE B 1 112 ? 23.188 7.473 -8.898 1 96 112 PHE B C 1
ATOM 3612 O O . PHE B 1 112 ? 23.453 7.73 -10.07 1 96 112 PHE B O 1
ATOM 3619 N N . GLN B 1 113 ? 22.953 6.27 -8.438 1 96.25 113 GLN B N 1
ATOM 3620 C CA . GLN B 1 113 ? 23.078 5.137 -9.344 1 96.25 113 GLN B CA 1
ATOM 3621 C C . GLN B 1 113 ? 22.125 5.258 -10.523 1 96.25 113 GLN B C 1
ATOM 3623 O O . GLN B 1 113 ? 22.516 5.055 -11.672 1 96.25 113 GLN B O 1
ATOM 3628 N N . LYS B 1 114 ? 20.922 5.602 -10.273 1 96.44 114 LYS B N 1
ATOM 3629 C CA . LYS B 1 114 ? 19.906 5.652 -11.312 1 96.44 114 LYS B CA 1
ATOM 3630 C C . LYS B 1 114 ? 20.125 6.84 -12.242 1 96.44 114 LYS B C 1
ATOM 3632 O O . LYS B 1 114 ? 20.172 6.68 -13.469 1 96.44 114 LYS B O 1
ATOM 3637 N N . TYR B 1 115 ? 20.312 8.047 -11.648 1 95.62 115 TYR B N 1
ATOM 3638 C CA . TYR B 1 115 ? 20.219 9.273 -12.438 1 95.62 115 TYR B CA 1
ATOM 3639 C C . TYR B 1 115 ? 21.594 9.844 -12.734 1 95.62 115 TYR B C 1
ATOM 3641 O O . TYR B 1 115 ? 21.734 10.719 -13.594 1 95.62 115 TYR B O 1
ATOM 3649 N N . GLY B 1 116 ? 22.594 9.484 -12.016 1 94.5 116 GLY B N 1
ATOM 3650 C CA . GLY B 1 116 ? 23.922 10.016 -12.195 1 94.5 116 GLY B CA 1
ATOM 3651 C C . GLY B 1 116 ? 24.109 11.391 -11.586 1 94.5 116 GLY B C 1
ATOM 3652 O O . GLY B 1 116 ? 25.234 11.883 -11.469 1 94.5 116 GLY B O 1
ATOM 3653 N N . VAL B 1 117 ? 23.016 12.008 -11.305 1 91.44 117 VAL B N 1
ATOM 3654 C CA . VAL B 1 117 ? 23 13.305 -10.633 1 91.44 117 VAL B CA 1
ATOM 3655 C C . VAL B 1 117 ? 22.203 13.211 -9.336 1 91.44 117 VAL B C 1
ATOM 3657 O O . VAL B 1 117 ? 21.172 12.539 -9.281 1 91.44 117 VAL B O 1
ATOM 3660 N N . ARG B 1 118 ? 22.781 13.695 -8.312 1 89.06 118 ARG B N 1
ATOM 3661 C CA . ARG B 1 118 ? 22.172 13.719 -6.988 1 89.06 118 ARG B CA 1
ATOM 3662 C C . ARG B 1 118 ? 22.312 15.086 -6.336 1 89.06 118 ARG B C 1
ATOM 3664 O O . ARG B 1 118 ? 23.406 15.648 -6.305 1 89.06 118 ARG B O 1
ATOM 3671 N N . ASP B 1 119 ? 21.188 15.656 -5.902 1 87.75 119 ASP B N 1
ATOM 3672 C CA . ASP B 1 119 ? 21.234 16.875 -5.113 1 87.75 119 ASP B CA 1
ATOM 3673 C C . ASP B 1 119 ? 21.547 16.578 -3.65 1 87.75 119 ASP B C 1
ATOM 3675 O O . ASP B 1 119 ? 20.656 16.297 -2.861 1 87.75 119 ASP B O 1
ATOM 3679 N N . TYR B 1 120 ? 22.797 16.672 -3.344 1 83.25 120 TYR B N 1
ATOM 3680 C CA . TYR B 1 120 ? 23.25 16.266 -2.018 1 83.25 120 TYR B CA 1
ATOM 3681 C C . TYR B 1 120 ? 22.797 17.266 -0.959 1 83.25 120 TYR B C 1
ATOM 3683 O O . TYR B 1 120 ? 22.906 16.984 0.241 1 83.25 120 TYR B O 1
ATOM 3691 N N . ARG B 1 121 ? 22.297 18.422 -1.58 1 78 121 ARG B N 1
ATOM 3692 C CA . ARG B 1 121 ? 21.797 19.422 -0.653 1 78 121 ARG B CA 1
ATOM 3693 C C . ARG B 1 121 ? 20.422 19.031 -0.104 1 78 121 ARG B C 1
ATOM 3695 O O . ARG B 1 121 ? 19.406 19.266 -0.754 1 78 121 ARG B O 1
ATOM 3702 N N . GLY B 1 122 ? 20.281 18.156 0.829 1 76.19 122 GLY B N 1
ATOM 3703 C CA . GLY B 1 122 ? 19.016 17.828 1.469 1 76.19 122 GLY B CA 1
ATOM 3704 C C . GLY B 1 122 ? 18.266 16.703 0.77 1 76.19 122 GLY B C 1
ATOM 3705 O O . GLY B 1 122 ? 17.156 16.359 1.146 1 76.19 122 GLY B O 1
ATOM 3706 N N . GLY B 1 123 ? 18.625 16.219 -0.472 1 83 123 GLY B N 1
ATOM 3707 C CA . GLY B 1 123 ? 18.031 15.055 -1.104 1 83 123 GLY B CA 1
ATOM 3708 C C . GLY B 1 123 ? 17.188 15.398 -2.309 1 83 123 GLY B C 1
ATOM 3709 O O . GLY B 1 123 ? 16.641 14.508 -2.969 1 83 123 GLY B O 1
ATOM 3710 N N . GLY B 1 124 ? 17.047 16.734 -2.607 1 87 124 GLY B N 1
ATOM 3711 C CA . GLY B 1 124 ? 16.266 17.141 -3.775 1 87 124 GLY B CA 1
ATOM 3712 C C . GLY B 1 124 ? 14.812 16.719 -3.699 1 87 124 GLY B C 1
ATOM 3713 O O . GLY B 1 124 ? 14.125 17.031 -2.729 1 87 124 GLY B O 1
ATOM 3714 N N . ARG B 1 125 ? 14.445 15.906 -4.734 1 90.75 125 ARG B N 1
ATOM 3715 C CA . ARG B 1 125 ? 13.062 15.445 -4.863 1 90.75 125 ARG B CA 1
ATOM 3716 C C . ARG B 1 125 ? 12.742 14.383 -3.822 1 90.75 125 ARG B C 1
ATOM 3718 O O . ARG B 1 125 ? 11.57 14.188 -3.475 1 90.75 125 ARG B O 1
ATOM 3725 N N . SER B 1 126 ? 13.766 13.734 -3.328 1 88.44 126 SER B N 1
ATOM 3726 C CA . SER B 1 126 ? 13.547 12.664 -2.363 1 88.44 126 SER B CA 1
ATOM 3727 C C . SER B 1 126 ? 13.344 13.219 -0.957 1 88.44 126 SER B C 1
ATOM 3729 O O . SER B 1 126 ? 13.023 12.469 -0.031 1 88.44 126 SER B O 1
ATOM 3731 N N . SER B 1 127 ? 13.492 14.508 -0.797 1 89.94 127 SER B N 1
ATOM 3732 C CA . SER B 1 127 ? 13.344 15.156 0.501 1 89.94 127 SER B CA 1
ATOM 3733 C C . SER B 1 127 ? 11.898 15.117 0.974 1 89.94 127 SER B C 1
ATOM 3735 O O . SER B 1 127 ? 10.977 15.328 0.183 1 89.94 127 SER B O 1
ATOM 3737 N N . ALA B 1 128 ? 11.789 14.961 2.293 1 91.19 128 ALA B N 1
ATOM 3738 C CA . ALA B 1 128 ? 10.453 14.992 2.889 1 91.19 128 ALA B CA 1
ATOM 3739 C C . ALA B 1 128 ? 9.844 16.391 2.787 1 91.19 128 ALA B C 1
ATOM 3741 O O . ALA B 1 128 ? 8.648 16.578 3.037 1 91.19 128 ALA B O 1
ATOM 3742 N N . ARG B 1 129 ? 10.641 17.359 2.357 1 90.56 129 ARG B N 1
ATOM 3743 C CA . ARG B 1 129 ? 10.117 18.703 2.113 1 90.56 129 ARG B CA 1
ATOM 3744 C C . ARG B 1 129 ? 8.977 18.672 1.103 1 90.56 129 ARG B C 1
ATOM 3746 O O . ARG B 1 129 ? 8.039 19.469 1.188 1 90.56 129 ARG B O 1
ATOM 3753 N N . GLU B 1 130 ? 9.086 17.734 0.238 1 94 130 GLU B N 1
ATOM 3754 C CA . GLU B 1 130 ? 8.086 17.594 -0.812 1 94 130 GLU B CA 1
ATOM 3755 C C . GLU B 1 130 ? 6.688 17.406 -0.222 1 94 130 GLU B C 1
ATOM 3757 O O . GLU B 1 130 ? 5.691 17.766 -0.849 1 94 130 GLU B O 1
ATOM 3762 N N . THR B 1 131 ? 6.562 16.922 1.024 1 96.56 131 THR B N 1
ATOM 3763 C CA . THR B 1 131 ? 5.266 16.609 1.621 1 96.56 131 THR B CA 1
ATOM 3764 C C . THR B 1 131 ? 4.496 17.891 1.935 1 96.56 131 THR B C 1
ATOM 3766 O O . THR B 1 131 ? 3.285 17.859 2.162 1 96.56 131 THR B O 1
ATOM 3769 N N . ALA B 1 132 ? 5.199 19.031 1.979 1 97 132 ALA B N 1
ATOM 3770 C CA . ALA B 1 132 ? 4.488 20.297 2.123 1 97 132 ALA B CA 1
ATOM 3771 C C . ALA B 1 132 ? 3.467 20.484 1.005 1 97 132 ALA B C 1
ATOM 3773 O O . ALA B 1 132 ? 2.357 20.969 1.244 1 97 132 ALA B O 1
ATOM 3774 N N . ALA B 1 133 ? 3.877 20.094 -0.18 1 97.94 133 ALA B N 1
ATOM 3775 C CA . ALA B 1 133 ? 2.973 20.172 -1.325 1 97.94 133 ALA B CA 1
ATOM 3776 C C . ALA B 1 133 ? 1.759 19.281 -1.132 1 97.94 133 ALA B C 1
ATOM 3778 O O . ALA B 1 133 ? 0.635 19.656 -1.472 1 97.94 133 ALA B O 1
ATOM 3779 N N . ARG B 1 134 ? 1.962 18.109 -0.578 1 98.25 134 ARG B N 1
ATOM 3780 C CA . ARG B 1 134 ? 0.875 17.172 -0.325 1 98.25 134 ARG B CA 1
ATOM 3781 C C . ARG B 1 134 ? -0.091 17.719 0.72 1 98.25 134 ARG B C 1
ATOM 3783 O O . ARG B 1 134 ? -1.308 17.578 0.584 1 98.25 134 ARG B O 1
ATOM 3790 N N . VAL B 1 135 ? 0.498 18.266 1.739 1 98.69 135 VAL B N 1
ATOM 3791 C CA . VAL B 1 135 ? -0.321 18.828 2.809 1 98.69 135 VAL B CA 1
ATOM 3792 C C . VAL B 1 135 ? -1.163 19.969 2.264 1 98.69 135 VAL B C 1
ATOM 3794 O O . VAL B 1 135 ? -2.332 20.125 2.629 1 98.69 135 VAL B O 1
ATOM 3797 N N . ALA B 1 136 ? -0.567 20.781 1.366 1 98.75 136 ALA B N 1
ATOM 3798 C CA . ALA B 1 136 ? -1.329 21.844 0.721 1 98.75 136 ALA B CA 1
ATOM 3799 C C . ALA B 1 136 ? -2.49 21.281 -0.09 1 98.75 136 ALA B C 1
ATOM 3801 O O . ALA B 1 136 ? -3.629 21.734 0.042 1 98.75 136 ALA B O 1
ATOM 3802 N N . ALA B 1 137 ? -2.203 20.297 -0.898 1 98.81 137 ALA B N 1
ATOM 3803 C CA . ALA B 1 137 ? -3.248 19.641 -1.683 1 98.81 137 ALA B CA 1
ATOM 3804 C C . ALA B 1 137 ? -4.312 19.031 -0.777 1 98.81 137 ALA B C 1
ATOM 3806 O O . ALA B 1 137 ? -5.504 19.078 -1.095 1 98.81 137 ALA B O 1
ATOM 3807 N N . GLY B 1 138 ? -3.885 18.453 0.338 1 98.81 138 GLY B N 1
ATOM 3808 C CA . GLY B 1 138 ? -4.805 17.891 1.314 1 98.81 138 GLY B CA 1
ATOM 3809 C C . GLY B 1 138 ? -5.742 18.938 1.912 1 98.81 138 GLY B C 1
ATOM 3810 O O . GLY B 1 138 ? -6.895 18.625 2.221 1 98.81 138 GLY B O 1
ATOM 3811 N N . GLY B 1 139 ? -5.18 20.141 2.156 1 98.62 139 GLY B N 1
ATOM 3812 C CA . GLY B 1 139 ? -6.035 21.219 2.617 1 98.62 139 GLY B CA 1
ATOM 3813 C C . GLY B 1 139 ? -7.156 21.547 1.648 1 98.62 139 GLY B C 1
ATOM 3814 O O . GLY B 1 139 ? -8.305 21.75 2.059 1 98.62 139 GLY B O 1
ATOM 3815 N N . LEU B 1 140 ? -6.805 21.656 0.378 1 98.69 140 LEU B N 1
ATOM 3816 C CA . LEU B 1 140 ? -7.801 21.859 -0.667 1 98.69 140 LEU B CA 1
ATOM 3817 C C . LEU B 1 140 ? -8.82 20.734 -0.686 1 98.69 140 LEU B C 1
ATOM 3819 O O . LEU B 1 140 ? -10.023 20.969 -0.763 1 98.69 140 LEU B O 1
ATOM 3823 N N . ALA B 1 141 ? -8.352 19.5 -0.617 1 98.81 141 ALA B N 1
ATOM 3824 C CA . ALA B 1 141 ? -9.227 18.328 -0.625 1 98.81 141 ALA B CA 1
ATOM 3825 C C . ALA B 1 141 ? -10.227 18.375 0.526 1 98.81 141 ALA B C 1
ATOM 3827 O O . ALA B 1 141 ? -11.406 18.078 0.344 1 98.81 141 ALA B O 1
ATOM 3828 N N . ARG B 1 142 ? -9.742 18.766 1.716 1 98.56 142 ARG B N 1
ATOM 3829 C CA . ARG B 1 142 ? -10.609 18.828 2.891 1 98.56 142 ARG B CA 1
ATOM 3830 C C . ARG B 1 142 ? -11.742 19.812 2.688 1 98.56 142 ARG B C 1
ATOM 3832 O O . ARG B 1 142 ? -12.883 19.547 3.074 1 98.56 142 ARG B O 1
ATOM 3839 N N . GLU B 1 143 ? -11.438 20.953 2.121 1 98.25 143 GLU B N 1
ATOM 3840 C CA . GLU B 1 143 ? -12.484 21.922 1.858 1 98.25 143 GLU B CA 1
ATOM 3841 C C . GLU B 1 143 ? -13.492 21.406 0.84 1 98.25 143 GLU B C 1
ATOM 3843 O O . GLU B 1 143 ? -14.688 21.656 0.959 1 98.25 143 GLU B O 1
ATOM 3848 N N . ALA B 1 144 ? -12.984 20.734 -0.163 1 98.5 144 ALA B N 1
ATOM 3849 C CA . ALA B 1 144 ? -13.883 20.125 -1.15 1 98.5 144 ALA B CA 1
ATOM 3850 C C . ALA B 1 144 ? -14.766 19.062 -0.511 1 98.5 144 ALA B C 1
ATOM 3852 O O . ALA B 1 144 ? -15.961 18.984 -0.808 1 98.5 144 ALA B O 1
ATOM 3853 N N . ILE B 1 145 ? -14.188 18.219 0.327 1 98.5 145 ILE B N 1
ATOM 3854 C CA . ILE B 1 145 ? -14.93 17.172 1.016 1 98.5 145 ILE B CA 1
ATOM 3855 C C . ILE B 1 145 ? -16.047 17.797 1.847 1 98.5 145 ILE B C 1
ATOM 3857 O O . ILE B 1 145 ? -17.172 17.297 1.851 1 98.5 145 ILE B O 1
ATOM 3861 N N . LYS B 1 146 ? -15.734 18.875 2.562 1 96.94 146 LYS B N 1
ATOM 3862 C CA . LYS B 1 146 ? -16.719 19.547 3.385 1 96.94 146 LYS B CA 1
ATOM 3863 C C . LYS B 1 146 ? -17.953 19.938 2.561 1 96.94 146 LYS B C 1
ATOM 3865 O O . LYS B 1 146 ? -19.078 19.906 3.064 1 96.94 146 LYS B O 1
ATOM 3870 N N . SER B 1 147 ? -17.75 20.234 1.367 1 93.62 147 SER B N 1
ATOM 3871 C CA . SER B 1 147 ? -18.828 20.688 0.493 1 93.62 147 SER B CA 1
ATOM 3872 C C . SER B 1 147 ? -19.656 19.5 -0.003 1 93.62 147 SER B C 1
ATOM 3874 O O . SER B 1 147 ? -20.859 19.641 -0.205 1 93.62 147 SER B O 1
ATOM 3876 N N . ILE B 1 148 ? -19.078 18.344 -0.164 1 92.75 148 ILE B N 1
ATOM 3877 C CA . ILE B 1 148 ? -19.734 17.234 -0.82 1 92.75 148 ILE B CA 1
ATOM 3878 C C . ILE B 1 148 ? -20.188 16.219 0.225 1 92.75 148 ILE B C 1
ATOM 3880 O O . ILE B 1 148 ? -21.188 15.516 0.035 1 92.75 148 ILE B O 1
ATOM 3884 N N . ALA B 1 149 ? -19.422 16.094 1.266 1 94.06 149 ALA B N 1
ATOM 3885 C CA . ALA B 1 149 ? -19.688 15.148 2.344 1 94.06 149 ALA B CA 1
ATOM 3886 C C . ALA B 1 149 ? -19.312 15.742 3.699 1 94.06 149 ALA B C 1
ATOM 3888 O O . ALA B 1 149 ? -18.375 15.281 4.352 1 94.06 149 ALA B O 1
ATOM 3889 N N . PRO B 1 150 ? -20.078 16.656 4.23 1 93.56 150 PRO B N 1
ATOM 3890 C CA . PRO B 1 150 ? -19.719 17.438 5.418 1 93.56 150 PRO B CA 1
ATOM 3891 C C . PRO B 1 150 ? -19.578 16.578 6.672 1 93.56 150 PRO B C 1
ATOM 3893 O O . PRO B 1 150 ? -18.953 17 7.648 1 93.56 150 PRO B O 1
ATOM 3896 N N . GLY B 1 151 ? -19.906 15.391 6.742 1 95.12 151 GLY B N 1
ATOM 3897 C CA . GLY B 1 151 ? -19.844 14.562 7.938 1 95.12 151 GLY B CA 1
ATOM 3898 C C . GLY B 1 151 ? -18.516 13.867 8.109 1 95.12 151 GLY B C 1
ATOM 3899 O O . GLY B 1 151 ? -18.234 13.312 9.172 1 95.12 151 GLY B O 1
ATOM 3900 N N . ILE B 1 152 ? -17.609 14.047 7.172 1 98.19 152 ILE B N 1
ATOM 3901 C CA . ILE B 1 152 ? -16.344 13.32 7.207 1 98.19 152 ILE B CA 1
ATOM 3902 C C . ILE B 1 152 ? -15.336 14.094 8.047 1 98.19 152 ILE B C 1
ATOM 3904 O O . ILE B 1 152 ? -15.164 15.297 7.867 1 98.19 152 ILE B O 1
ATOM 3908 N N . ASP B 1 153 ? -14.75 13.438 9 1 98.19 153 ASP B N 1
ATOM 3909 C CA . ASP B 1 153 ? -13.68 13.977 9.844 1 98.19 153 ASP B CA 1
ATOM 3910 C C . ASP B 1 153 ? -12.438 13.086 9.789 1 98.19 153 ASP B C 1
ATOM 3912 O O . ASP B 1 153 ? -12.531 11.875 9.969 1 98.19 153 ASP B O 1
ATOM 3916 N N . ILE B 1 154 ? -11.297 13.68 9.516 1 98.69 154 ILE B N 1
ATOM 3917 C CA . ILE B 1 154 ? -10.047 12.945 9.406 1 98.69 154 ILE B CA 1
ATOM 3918 C C . ILE B 1 154 ? -9.094 13.375 10.523 1 98.69 154 ILE B C 1
ATOM 3920 O O . ILE B 1 154 ? -8.844 14.57 10.695 1 98.69 154 ILE B O 1
ATOM 3924 N N . LYS B 1 155 ? -8.555 12.391 11.25 1 98.69 155 LYS B N 1
ATOM 3925 C CA . LYS B 1 155 ? -7.637 12.68 12.344 1 98.69 155 LYS B CA 1
ATOM 3926 C C . LYS B 1 155 ? -6.5 11.664 12.391 1 98.69 155 LYS B C 1
ATOM 3928 O O . LYS B 1 155 ? -6.73 10.461 12.266 1 98.69 155 LYS B O 1
ATOM 3933 N N . GLY B 1 156 ? -5.328 12.172 12.469 1 98.81 156 GLY B N 1
ATOM 3934 C CA . GLY B 1 156 ? -4.152 11.336 12.633 1 98.81 156 GLY B CA 1
ATOM 3935 C C . GLY B 1 156 ? -3.496 11.477 13.992 1 98.81 156 GLY B C 1
ATOM 3936 O O . GLY B 1 156 ? -3.627 12.516 14.648 1 98.81 156 GLY B O 1
ATOM 3937 N N . TYR B 1 157 ? -2.809 10.469 14.453 1 98.88 157 TYR B N 1
ATOM 3938 C CA . TYR B 1 157 ? -2.086 10.484 15.719 1 98.88 157 TYR B CA 1
ATOM 3939 C C . TYR B 1 157 ? -1.014 9.398 15.75 1 98.88 157 TYR B C 1
ATOM 3941 O O . TYR B 1 157 ? -1.034 8.477 14.938 1 98.88 157 TYR B O 1
ATOM 3949 N N . MET B 1 158 ? -0.087 9.562 16.609 1 98.69 158 MET B N 1
ATOM 3950 C CA . MET B 1 158 ? 0.993 8.594 16.75 1 98.69 158 MET B CA 1
ATOM 3951 C C . MET B 1 158 ? 0.651 7.547 17.812 1 98.69 158 MET B C 1
ATOM 3953 O O . MET B 1 158 ? 0.137 7.883 18.875 1 98.69 158 MET B O 1
ATOM 3957 N N . THR B 1 159 ? 0.915 6.27 17.469 1 98.75 159 THR B N 1
ATOM 3958 C CA . THR B 1 159 ? 0.566 5.203 18.406 1 98.75 159 THR B CA 1
ATOM 3959 C C . THR B 1 159 ? 1.821 4.52 18.938 1 98.75 159 THR B C 1
ATOM 3961 O O . THR B 1 159 ? 1.746 3.705 19.859 1 98.75 159 THR B O 1
ATOM 3964 N N . ARG B 1 160 ? 2.957 4.828 18.375 1 98.56 160 ARG B N 1
ATOM 3965 C CA . ARG B 1 160 ? 4.207 4.211 18.797 1 98.56 160 ARG B CA 1
ATOM 3966 C C . ARG B 1 160 ? 5.402 5.098 18.469 1 98.56 160 ARG B C 1
ATOM 3968 O O . ARG B 1 160 ? 5.434 5.734 17.406 1 98.56 160 ARG B O 1
ATOM 3975 N N . MET B 1 161 ? 6.387 5.133 19.344 1 98.31 161 MET B N 1
ATOM 3976 C CA . MET B 1 161 ? 7.727 5.668 19.125 1 98.31 161 MET B CA 1
ATOM 3977 C C . MET B 1 161 ? 8.789 4.695 19.609 1 98.31 161 MET B C 1
ATOM 3979 O O . MET B 1 161 ? 8.945 4.504 20.828 1 98.31 161 MET B O 1
ATOM 3983 N N . GLY B 1 162 ? 9.477 4.062 18.656 1 97.94 162 GLY B N 1
ATOM 3984 C CA . GLY B 1 162 ? 10.406 3.014 19.062 1 97.94 162 GLY B CA 1
ATOM 3985 C C . GLY B 1 162 ? 9.727 1.874 19.797 1 97.94 162 GLY B C 1
ATOM 3986 O O . GLY B 1 162 ? 8.734 1.322 19.328 1 97.94 162 GLY B O 1
ATOM 3987 N N . ALA B 1 163 ? 10.266 1.531 20.891 1 96.62 163 ALA B N 1
ATOM 3988 C CA . ALA B 1 163 ? 9.75 0.411 21.672 1 96.62 163 ALA B CA 1
ATOM 3989 C C . ALA B 1 163 ? 8.531 0.828 22.484 1 96.62 163 ALA B C 1
ATOM 3991 O O . ALA B 1 163 ? 7.875 -0.011 23.109 1 96.62 163 ALA B O 1
ATOM 3992 N N . HIS B 1 164 ? 8.117 2.066 22.469 1 97.94 164 HIS B N 1
ATOM 3993 C CA . HIS B 1 164 ? 7.098 2.592 23.359 1 97.94 164 HIS B CA 1
ATOM 3994 C C . HIS B 1 164 ? 5.766 2.766 22.641 1 97.94 164 HIS B C 1
ATOM 3996 O O . HIS B 1 164 ? 5.582 3.73 21.891 1 97.94 164 HIS B O 1
ATOM 4002 N N . GLU B 1 165 ? 4.863 1.97 22.938 1 98.12 165 GLU B N 1
ATOM 4003 C CA . GLU B 1 165 ? 3.521 2.018 22.359 1 98.12 165 GLU B CA 1
ATOM 4004 C C . GLU B 1 165 ? 2.533 2.664 23.328 1 98.12 165 GLU B C 1
ATOM 4006 O O . GLU B 1 165 ? 2.748 2.654 24.547 1 98.12 165 GLU B O 1
ATOM 4011 N N . ILE B 1 166 ? 1.498 3.203 22.844 1 98.62 166 ILE B N 1
ATOM 4012 C CA . ILE B 1 166 ? 0.475 3.787 23.703 1 98.62 166 ILE B CA 1
ATOM 4013 C C . ILE B 1 166 ? -0.293 2.678 24.422 1 98.62 166 ILE B C 1
ATOM 4015 O O . ILE B 1 166 ? -0.272 1.523 23.984 1 98.62 166 ILE B O 1
ATOM 4019 N N . ASP B 1 167 ? -0.878 3.02 25.547 1 98.5 167 ASP B N 1
ATOM 4020 C CA . ASP B 1 167 ? -1.934 2.219 26.156 1 98.5 167 ASP B CA 1
ATOM 4021 C C . ASP B 1 167 ? -3.311 2.652 25.656 1 98.5 167 ASP B C 1
ATOM 4023 O O . ASP B 1 167 ? -3.812 3.709 26.047 1 98.5 167 ASP B O 1
ATOM 4027 N N . ARG B 1 168 ? -3.908 1.872 24.828 1 97.5 168 ARG B N 1
ATOM 4028 C CA . ARG B 1 168 ? -5.156 2.248 24.172 1 97.5 168 ARG B CA 1
ATOM 4029 C C . ARG B 1 168 ? -6.277 2.438 25.203 1 97.5 168 ARG B C 1
ATOM 4031 O O . ARG B 1 168 ? -7.297 3.059 24.906 1 97.5 168 ARG B O 1
ATOM 4038 N N . SER B 1 169 ? -6.145 1.867 26.375 1 98.19 169 SER B N 1
ATOM 4039 C CA . SER B 1 169 ? -7.141 2.08 27.422 1 98.19 169 SER B CA 1
ATOM 4040 C C . SER B 1 169 ? -7.141 3.527 27.906 1 98.19 169 SER B C 1
ATOM 4042 O O . SER B 1 169 ? -8.086 3.975 28.547 1 98.19 169 SER B O 1
ATOM 4044 N N . ARG B 1 170 ? -6.125 4.285 27.594 1 98.31 170 ARG B N 1
ATOM 4045 C CA . ARG B 1 170 ? -5.992 5.68 28 1 98.31 170 ARG B CA 1
ATOM 4046 C C . ARG B 1 170 ? -6.289 6.617 26.844 1 98.31 170 ARG B C 1
ATOM 4048 O O . ARG B 1 170 ? -6.008 7.816 26.906 1 98.31 170 ARG B O 1
ATOM 4055 N N . PHE B 1 171 ? -6.824 6.098 25.828 1 98.38 171 PHE B N 1
ATOM 4056 C CA . PHE B 1 171 ? -7.07 6.855 24.594 1 98.38 171 PHE B CA 1
ATOM 4057 C C . PHE B 1 171 ? -7.992 8.039 24.875 1 98.38 171 PHE B C 1
ATOM 4059 O O . PHE B 1 171 ? -9.109 7.859 25.375 1 98.38 171 PHE B O 1
ATOM 4066 N N . ASP B 1 172 ? -7.539 9.258 24.531 1 98.38 172 ASP B N 1
ATOM 4067 C CA . ASP B 1 172 ? -8.289 10.508 24.641 1 98.38 172 ASP B CA 1
ATOM 4068 C C . ASP B 1 172 ? -8.086 11.383 23.406 1 98.38 172 ASP B C 1
ATOM 4070 O O . ASP B 1 172 ? -6.996 11.922 23.188 1 98.38 172 ASP B O 1
ATOM 4074 N N . TRP B 1 173 ? -9.18 11.641 22.672 1 97.5 173 TRP B N 1
ATOM 4075 C CA . TRP B 1 173 ? -9.133 12.406 21.422 1 97.5 173 TRP B CA 1
ATOM 4076 C C . TRP B 1 173 ? -8.609 13.82 21.672 1 97.5 173 TRP B C 1
ATOM 4078 O O . TRP B 1 173 ? -7.914 14.391 20.828 1 97.5 173 TRP B O 1
ATOM 4088 N N . ASP B 1 174 ? -8.891 14.352 22.797 1 97.5 174 ASP B N 1
ATOM 4089 C CA . ASP B 1 174 ? -8.539 15.734 23.109 1 97.5 174 ASP B CA 1
ATOM 4090 C C . ASP B 1 174 ? -7.039 15.883 23.328 1 97.5 174 ASP B C 1
ATOM 4092 O O . ASP B 1 174 ? -6.488 16.984 23.203 1 97.5 174 ASP B O 1
ATOM 4096 N N . GLN B 1 175 ? -6.379 14.797 23.641 1 97.81 175 GLN B N 1
ATOM 4097 C CA . GLN B 1 175 ? -4.949 14.836 23.938 1 97.81 175 GLN B CA 1
ATOM 4098 C C . GLN B 1 175 ? -4.129 14.961 22.656 1 97.81 175 GLN B C 1
ATOM 4100 O O . GLN B 1 175 ? -2.979 15.406 22.688 1 97.81 175 GLN B O 1
ATOM 4105 N N . ILE B 1 176 ? -4.684 14.578 21.531 1 97.94 176 ILE B N 1
ATOM 4106 C CA . ILE B 1 176 ? -3.955 14.508 20.281 1 97.94 176 ILE B CA 1
ATOM 4107 C C . ILE B 1 176 ? -3.41 15.883 19.906 1 97.94 176 ILE B C 1
ATOM 4109 O O . ILE B 1 176 ? -2.256 16.016 19.5 1 97.94 176 ILE B O 1
ATOM 4113 N N . ASP B 1 177 ? -4.199 16.969 20.125 1 95.31 177 ASP B N 1
ATOM 4114 C CA . ASP B 1 177 ? -3.775 18.312 19.781 1 95.31 177 ASP B CA 1
ATOM 4115 C C . ASP B 1 177 ? -3.127 19.016 20.969 1 95.31 177 ASP B C 1
ATOM 4117 O O . ASP B 1 177 ? -2.695 20.172 20.859 1 95.31 177 ASP B O 1
ATOM 4121 N N . ALA B 1 178 ? -3.002 18.344 22.125 1 96 178 ALA B N 1
ATOM 4122 C CA . ALA B 1 178 ? -2.592 19 23.359 1 96 178 ALA B CA 1
ATOM 4123 C C . ALA B 1 178 ? -1.143 18.672 23.703 1 96 178 ALA B C 1
ATOM 4125 O O . ALA B 1 178 ? -0.646 19.078 24.766 1 96 178 ALA B O 1
ATOM 4126 N N . ASN B 1 179 ? -0.457 17.922 22.922 1 96.12 179 ASN B N 1
ATOM 4127 C CA . ASN B 1 179 ? 0.938 17.578 23.156 1 96.12 179 ASN B CA 1
ATOM 4128 C C . ASN B 1 179 ? 1.75 17.562 21.875 1 96.12 179 ASN B C 1
ATOM 4130 O O . ASN B 1 179 ? 1.183 17.578 20.781 1 96.12 179 ASN B O 1
ATOM 4134 N N . PRO B 1 180 ? 3.018 17.531 21.938 1 95.38 180 PRO B N 1
ATOM 4135 C CA . PRO B 1 180 ? 3.855 17.703 20.75 1 95.38 180 PRO B CA 1
ATOM 4136 C C . PRO B 1 180 ? 3.963 16.438 19.922 1 95.38 180 PRO B C 1
ATOM 4138 O O . PRO B 1 180 ? 4.625 16.422 18.875 1 95.38 180 PRO B O 1
ATOM 4141 N N . PHE B 1 181 ? 3.357 15.32 20.281 1 97.31 181 PHE B N 1
ATOM 4142 C CA . PHE B 1 181 ? 3.57 14.047 19.609 1 97.31 181 PHE B CA 1
ATOM 4143 C C . PHE B 1 181 ? 2.277 13.547 18.969 1 97.31 181 PHE B C 1
ATOM 4145 O O . PHE B 1 181 ? 2.215 12.422 18.484 1 97.31 181 PHE B O 1
ATOM 4152 N N . TRP B 1 182 ? 1.238 14.352 19 1 97.88 182 TRP B N 1
ATOM 4153 C CA . TRP B 1 182 ? -0.063 13.984 18.453 1 97.88 182 TRP B CA 1
ATOM 4154 C C . TRP B 1 182 ? -0.572 12.688 19.078 1 97.88 182 TRP B C 1
ATOM 4156 O O . TRP B 1 182 ? -1.126 11.828 18.391 1 97.88 182 TRP B O 1
ATOM 4166 N N . THR B 1 183 ? -0.242 12.344 20.266 1 98.62 183 THR B N 1
ATOM 4167 C CA . THR B 1 183 ? -0.647 11.055 20.812 1 98.62 183 THR B CA 1
ATOM 4168 C C . THR B 1 183 ? -1.899 11.203 21.672 1 98.62 183 THR B C 1
ATOM 4170 O O . THR B 1 183 ? -2.068 12.211 22.375 1 98.62 183 THR B O 1
ATOM 4173 N N . PRO B 1 184 ? -2.795 10.273 21.578 1 98.75 184 PRO B N 1
ATOM 4174 C CA . PRO B 1 184 ? -4.016 10.32 22.391 1 98.75 184 PRO B CA 1
ATOM 4175 C C . PRO B 1 184 ? -3.791 9.852 23.828 1 98.75 184 PRO B C 1
ATOM 4177 O O . PRO B 1 184 ? -4.734 9.797 24.625 1 98.75 184 PRO B O 1
ATOM 4180 N N . ASP B 1 185 ? -2.602 9.43 24.188 1 98.69 185 ASP B N 1
ATOM 4181 C CA . ASP B 1 185 ? -2.215 8.953 25.516 1 98.69 185 ASP B CA 1
ATOM 4182 C C . ASP B 1 185 ? -1.259 9.93 26.188 1 98.69 185 ASP B C 1
ATOM 4184 O O . ASP B 1 185 ? -0.058 9.93 25.906 1 98.69 185 ASP B O 1
ATOM 4188 N N . ALA B 1 186 ? -1.753 10.641 27.141 1 98.12 186 ALA B N 1
ATOM 4189 C CA . ALA B 1 186 ? -0.985 11.703 27.797 1 98.12 186 ALA B CA 1
ATOM 4190 C C . ALA B 1 186 ? 0.256 11.133 28.484 1 98.12 186 ALA B C 1
ATOM 4192 O O . ALA B 1 186 ? 1.3 11.789 28.531 1 98.12 186 ALA B O 1
ATOM 4193 N N . GLN B 1 187 ? 0.117 9.984 29.094 1 98.31 187 GLN B N 1
ATOM 4194 C CA . GLN B 1 187 ? 1.265 9.359 29.75 1 98.31 187 GLN B CA 1
ATOM 4195 C C . GLN B 1 187 ? 2.34 8.992 28.719 1 98.31 187 GLN B C 1
ATOM 4197 O O . GLN B 1 187 ? 3.533 9.164 28.984 1 98.31 187 GLN B O 1
ATOM 4202 N N . ALA B 1 188 ? 1.91 8.461 27.625 1 98.38 188 ALA B N 1
ATOM 4203 C CA . ALA B 1 188 ? 2.861 8.172 26.547 1 98.38 188 ALA B CA 1
ATOM 4204 C C . ALA B 1 188 ? 3.592 9.438 26.109 1 98.38 188 ALA B C 1
ATOM 4206 O O . ALA B 1 188 ? 4.797 9.398 25.844 1 98.38 188 ALA B O 1
ATOM 4207 N N . ALA B 1 189 ? 2.863 10.562 26 1 97.94 189 ALA B N 1
ATOM 4208 C CA . ALA B 1 189 ? 3.477 11.828 25.609 1 97.94 189 ALA B CA 1
ATOM 4209 C C . ALA B 1 189 ? 4.645 12.18 26.516 1 97.94 189 ALA B C 1
ATOM 4211 O O . ALA B 1 189 ? 5.715 12.578 26.047 1 97.94 189 ALA B O 1
ATOM 4212 N N . ASP B 1 190 ? 4.461 12.023 27.797 1 97.62 190 ASP B N 1
ATOM 4213 C CA . ASP B 1 190 ? 5.508 12.32 28.766 1 97.62 190 ASP B CA 1
ATOM 4214 C C . ASP B 1 190 ? 6.691 11.367 28.609 1 97.62 190 ASP B C 1
ATOM 4216 O O . ASP B 1 190 ? 7.848 11.797 28.641 1 97.62 190 ASP B O 1
ATOM 4220 N N . GLU B 1 191 ? 6.367 10.125 28.438 1 97.88 191 GLU B N 1
ATOM 4221 C CA . GLU B 1 191 ? 7.398 9.102 28.281 1 97.88 191 GLU B CA 1
ATOM 4222 C C . GLU B 1 191 ? 8.211 9.336 27.016 1 97.88 191 GLU B C 1
ATOM 4224 O O . GLU B 1 191 ? 9.438 9.219 27.016 1 97.88 191 GLU B O 1
ATOM 4229 N N . TRP B 1 192 ? 7.496 9.648 25.922 1 98 192 TRP B N 1
ATOM 4230 C CA . TRP B 1 192 ? 8.164 9.867 24.641 1 98 192 TRP B CA 1
ATOM 4231 C C . TRP B 1 192 ? 9.047 11.109 24.688 1 98 192 TRP B C 1
ATOM 4233 O O . TRP B 1 192 ? 10.109 11.141 24.062 1 98 192 TRP B O 1
ATOM 4243 N N . ALA B 1 193 ? 8.609 12.164 25.406 1 96.88 193 ALA B N 1
ATOM 4244 C CA . ALA B 1 193 ? 9.414 13.375 25.562 1 96.88 193 ALA B CA 1
ATOM 4245 C C . ALA B 1 193 ? 10.766 13.055 26.203 1 96.88 193 ALA B C 1
ATOM 4247 O O . ALA B 1 193 ? 11.805 13.492 25.703 1 96.88 193 ALA B O 1
ATOM 4248 N N . SER B 1 194 ? 10.734 12.305 27.266 1 96.88 194 SER B N 1
ATOM 4249 C CA . SER B 1 194 ? 11.961 11.906 27.953 1 96.88 194 SER B CA 1
ATOM 4250 C C . SER B 1 194 ? 12.828 11.023 27.047 1 96.88 194 SER B C 1
ATOM 4252 O O . SER B 1 194 ? 14.047 11.203 27 1 96.88 194 SER B O 1
ATOM 4254 N N . TYR B 1 195 ? 12.18 10.109 26.406 1 97 195 TYR B N 1
ATOM 4255 C CA . TYR B 1 195 ? 12.875 9.188 25.516 1 97 195 TYR B CA 1
ATOM 4256 C C . TYR B 1 195 ? 13.586 9.945 24.406 1 97 195 TYR B C 1
ATOM 4258 O O . TYR B 1 195 ? 14.766 9.711 24.141 1 97 195 TYR B O 1
ATOM 4266 N N . LEU B 1 196 ? 12.914 10.883 23.812 1 94.94 196 LEU B N 1
ATOM 4267 C CA . LEU B 1 196 ? 13.453 11.641 22.688 1 94.94 196 LEU B CA 1
ATOM 4268 C C . LEU B 1 196 ? 14.586 12.555 23.141 1 94.94 196 LEU B C 1
ATOM 4270 O O . LEU B 1 196 ? 15.531 12.797 22.391 1 94.94 196 LEU B O 1
ATOM 4274 N N . ASP B 1 197 ? 14.508 13.094 24.312 1 94.44 197 ASP B N 1
ATOM 4275 C CA . ASP B 1 197 ? 15.594 13.898 24.875 1 94.44 197 ASP B CA 1
ATOM 4276 C C . ASP B 1 197 ? 16.891 13.086 24.969 1 94.44 197 ASP B C 1
ATOM 4278 O O . ASP B 1 197 ? 17.969 13.594 24.656 1 94.44 197 ASP B O 1
ATOM 4282 N N . GLY B 1 198 ? 16.703 11.898 25.422 1 93.81 198 GLY B N 1
ATOM 4283 C CA . GLY B 1 198 ? 17.844 11.008 25.469 1 93.81 198 GLY B CA 1
ATOM 4284 C C . GLY B 1 198 ? 18.438 10.719 24.109 1 93.81 198 GLY B C 1
ATOM 4285 O O . GLY B 1 198 ? 19.656 10.688 23.938 1 93.81 198 GLY B O 1
ATOM 4286 N N . LEU B 1 199 ? 17.578 10.469 23.156 1 92.38 199 LEU B N 1
ATOM 4287 C CA . LEU B 1 199 ? 18.016 10.188 21.797 1 92.38 199 LEU B CA 1
ATOM 4288 C C . LEU B 1 199 ? 18.75 11.383 21.203 1 92.38 199 LEU B C 1
ATOM 4290 O O . LEU B 1 199 ? 19.75 11.219 20.516 1 92.38 199 LEU B O 1
ATOM 4294 N N . ARG B 1 200 ? 18.188 12.531 21.438 1 89.75 200 ARG B N 1
ATOM 4295 C CA . ARG B 1 200 ? 18.828 13.75 20.953 1 89.75 200 ARG B CA 1
ATOM 4296 C C . ARG B 1 200 ? 20.234 13.891 21.516 1 89.75 200 ARG B C 1
ATOM 4298 O O . ARG B 1 200 ? 21.172 14.242 20.781 1 89.75 200 ARG B O 1
ATOM 4305 N N . LYS B 1 201 ? 20.438 13.625 22.734 1 90.94 201 LYS B N 1
ATOM 4306 C CA . LYS B 1 201 ? 21.734 13.734 23.391 1 90.94 201 LYS B CA 1
ATOM 4307 C C . LYS B 1 201 ? 22.719 12.711 22.828 1 90.94 201 LYS B C 1
ATOM 4309 O O . LYS B 1 201 ? 23.906 12.992 22.703 1 90.94 201 LYS B O 1
ATOM 4314 N N . SER B 1 202 ? 22.219 11.586 22.516 1 91.38 202 SER B N 1
ATOM 4315 C CA . SER B 1 202 ? 23.078 10.523 22.016 1 91.38 202 SER B CA 1
ATOM 4316 C C . SER B 1 202 ? 23.297 10.648 20.516 1 91.38 202 SER B C 1
ATOM 4318 O O . SER B 1 202 ? 24.094 9.898 19.938 1 91.38 202 SER B O 1
ATOM 4320 N N . GLY B 1 203 ? 22.531 11.555 19.875 1 91.38 203 GLY B N 1
ATOM 4321 C CA . GLY B 1 203 ? 22.688 11.797 18.453 1 91.38 203 GLY B CA 1
ATOM 4322 C C . GLY B 1 203 ? 22.062 10.719 17.594 1 91.38 203 GLY B C 1
ATOM 4323 O O . GLY B 1 203 ? 22.5 10.484 16.469 1 91.38 203 GLY B O 1
ATOM 4324 N N . SER B 1 204 ? 21.094 10.023 18.141 1 94.12 204 SER B N 1
ATOM 4325 C CA . SER B 1 204 ? 20.406 8.93 17.438 1 94.12 204 SER B CA 1
ATOM 4326 C C . SER B 1 204 ? 19.031 9.359 16.953 1 94.12 204 SER B C 1
ATOM 4328 O O . SER B 1 204 ? 18.688 10.539 16.984 1 94.12 204 SER B O 1
ATOM 4330 N N . SER B 1 205 ? 18.312 8.516 16.266 1 96.12 205 SER B N 1
ATOM 4331 C CA . SER B 1 205 ? 16.953 8.703 15.789 1 96.12 205 SER B CA 1
ATOM 4332 C C . SER B 1 205 ? 16.094 7.461 16.031 1 96.12 205 SER B C 1
ATOM 4334 O O . SER B 1 205 ? 16.609 6.418 16.438 1 96.12 205 SER B O 1
ATOM 4336 N N . VAL B 1 206 ? 14.812 7.613 15.812 1 97.88 206 VAL B N 1
ATOM 4337 C CA . VAL B 1 206 ? 13.906 6.504 16.094 1 97.88 206 VAL B CA 1
ATOM 4338 C C . VAL B 1 206 ? 12.719 6.543 15.148 1 97.88 206 VAL B C 1
ATOM 4340 O O . VAL B 1 206 ? 12.391 7.598 14.602 1 97.88 206 VAL B O 1
ATOM 4343 N N . GLY B 1 207 ? 12.133 5.363 14.906 1 98.31 207 GLY B N 1
ATOM 4344 C CA . GLY B 1 207 ? 10.938 5.27 14.078 1 98.31 207 GLY B CA 1
ATOM 4345 C C . GLY B 1 207 ? 9.656 5.492 14.859 1 98.31 207 GLY B C 1
ATOM 4346 O O . GLY B 1 207 ? 9.695 5.789 16.062 1 98.31 207 GLY B O 1
ATOM 4347 N N . ALA B 1 208 ? 8.5 5.391 14.102 1 98.75 208 ALA B N 1
ATOM 4348 C CA . ALA B 1 208 ? 7.195 5.637 14.711 1 98.75 208 ALA B CA 1
ATOM 4349 C C . ALA B 1 208 ? 6.082 4.965 13.914 1 98.75 208 ALA B C 1
ATOM 4351 O O . ALA B 1 208 ? 6.281 4.586 12.758 1 98.75 208 ALA B O 1
ATOM 4352 N N . VAL B 1 209 ? 4.969 4.762 14.555 1 98.88 209 VAL B N 1
ATOM 4353 C CA . VAL B 1 209 ? 3.754 4.32 13.883 1 98.88 209 VAL B CA 1
ATOM 4354 C C . VAL B 1 209 ? 2.682 5.406 13.984 1 98.88 209 VAL B C 1
ATOM 4356 O O . VAL B 1 209 ? 2.432 5.934 15.07 1 98.88 209 VAL B O 1
ATOM 4359 N N . ILE B 1 210 ? 2.104 5.762 12.891 1 98.94 210 ILE B N 1
ATOM 4360 C CA . ILE B 1 210 ? 1.017 6.73 12.82 1 98.94 210 ILE B CA 1
ATOM 4361 C C . ILE B 1 210 ? -0.28 6.023 12.43 1 98.94 210 ILE B C 1
ATOM 4363 O O . ILE B 1 210 ? -0.282 5.156 11.555 1 98.94 210 ILE B O 1
ATOM 4367 N N . GLU B 1 211 ? -1.345 6.297 13.102 1 98.88 211 GLU B N 1
ATOM 4368 C CA . GLU B 1 211 ? -2.695 5.859 12.758 1 98.88 211 GLU B CA 1
ATOM 4369 C C . GLU B 1 211 ? -3.553 7.035 12.297 1 98.88 211 GLU B C 1
ATOM 4371 O O . GLU B 1 211 ? -3.508 8.117 12.883 1 98.88 211 GLU B O 1
ATOM 4376 N N . VAL B 1 212 ? -4.176 6.941 11.188 1 98.94 212 VAL B N 1
ATOM 4377 C CA . VAL B 1 212 ? -5.086 7.945 10.656 1 98.94 212 VAL B CA 1
ATOM 4378 C C . VAL B 1 212 ? -6.496 7.359 10.547 1 98.94 212 VAL B C 1
ATOM 4380 O O . VAL B 1 212 ? -6.684 6.273 10 1 98.94 212 VAL B O 1
ATOM 4383 N N . VAL B 1 213 ? -7.488 8.055 11.047 1 98.88 213 VAL B N 1
ATOM 4384 C CA . VAL B 1 213 ? -8.875 7.602 11.078 1 98.88 213 VAL B CA 1
ATOM 4385 C C . VAL B 1 213 ? -9.766 8.609 10.352 1 98.88 213 VAL B C 1
ATOM 4387 O O . VAL B 1 213 ? -9.648 9.82 10.57 1 98.88 213 VAL B O 1
ATOM 4390 N N . ALA B 1 214 ? -10.531 8.18 9.461 1 98.88 214 ALA B N 1
ATOM 4391 C CA . ALA B 1 214 ? -11.609 8.977 8.875 1 98.88 214 ALA B CA 1
ATOM 4392 C C . ALA B 1 214 ? -12.969 8.523 9.398 1 98.88 214 ALA B C 1
ATOM 4394 O O . ALA B 1 214 ? -13.352 7.367 9.234 1 98.88 214 ALA B O 1
ATOM 4395 N N . ARG B 1 215 ? -13.688 9.383 10.008 1 98.5 215 ARG B N 1
ATOM 4396 C CA . ARG B 1 215 ? -15.023 9.141 10.531 1 98.5 215 ARG B CA 1
ATOM 4397 C C . ARG B 1 215 ? -16.094 9.781 9.648 1 98.5 215 ARG B C 1
ATOM 4399 O O . ARG B 1 215 ? -15.836 10.797 9 1 98.5 215 ARG B O 1
ATOM 4406 N N . GLY B 1 216 ? -17.234 9.125 9.664 1 97.88 216 GLY B N 1
ATOM 4407 C CA . GLY B 1 216 ? -18.359 9.695 8.93 1 97.88 216 GLY B CA 1
ATOM 4408 C C . GLY B 1 216 ? -18.297 9.43 7.438 1 97.88 216 GLY B C 1
ATOM 4409 O O . GLY B 1 216 ? -19.031 10.031 6.66 1 97.88 216 GLY B O 1
ATOM 4410 N N . VAL B 1 217 ? -17.391 8.578 6.98 1 98.31 217 VAL B N 1
ATOM 4411 C CA . VAL B 1 217 ? -17.312 8.227 5.566 1 98.31 217 VAL B CA 1
ATOM 4412 C C . VAL B 1 217 ? -18.531 7.387 5.18 1 98.31 217 VAL B C 1
ATOM 4414 O O . VAL B 1 217 ? -18.828 6.383 5.824 1 98.31 217 VAL B O 1
ATOM 4417 N N . PRO B 1 218 ? -19.219 7.801 4.168 1 96.62 218 PRO B N 1
ATOM 4418 C CA . PRO B 1 218 ? -20.391 7.016 3.764 1 96.62 218 PRO B CA 1
ATOM 4419 C C . PRO B 1 218 ? -20.016 5.625 3.254 1 96.62 218 PRO B C 1
ATOM 4421 O O . PRO B 1 218 ? -18.922 5.43 2.721 1 96.62 218 PRO B O 1
ATOM 4424 N N . ALA B 1 219 ? -20.938 4.652 3.42 1 96.94 219 ALA B N 1
ATOM 4425 C CA . ALA B 1 219 ? -20.766 3.344 2.793 1 96.94 219 ALA B CA 1
ATOM 4426 C C . ALA B 1 219 ? -20.766 3.463 1.271 1 96.94 219 ALA B C 1
ATOM 4428 O O . ALA B 1 219 ? -21.438 4.332 0.71 1 96.94 219 ALA B O 1
ATOM 4429 N N . GLY B 1 220 ? -19.984 2.643 0.635 1 97 220 GLY B N 1
ATOM 4430 C CA . GLY B 1 220 ? -20.125 2.523 -0.808 1 97 220 GLY B CA 1
ATOM 4431 C C . GLY B 1 220 ? -18.938 3.109 -1.565 1 97 220 GLY B C 1
ATOM 4432 O O . GLY B 1 220 ? -18.797 2.883 -2.768 1 97 220 GLY B O 1
ATOM 4433 N N . LEU B 1 221 ? -18.047 3.857 -0.863 1 97.75 221 LEU B N 1
ATOM 4434 C CA . LEU B 1 221 ? -16.891 4.441 -1.527 1 97.75 221 LEU B CA 1
ATOM 4435 C C . LEU B 1 221 ? -15.828 3.379 -1.815 1 97.75 221 LEU B C 1
ATOM 4437 O O . LEU B 1 221 ? -15.516 2.561 -0.949 1 97.75 221 LEU B O 1
ATOM 4441 N N . GLY B 1 222 ? -15.227 3.408 -2.98 1 97.19 222 GLY B N 1
ATOM 4442 C CA . GLY B 1 222 ? -14.219 2.441 -3.395 1 97.19 222 GLY B CA 1
ATOM 4443 C C . GLY B 1 222 ? -14.633 1.64 -4.613 1 97.19 222 GLY B C 1
ATOM 4444 O O . GLY B 1 222 ? -15.539 2.041 -5.352 1 97.19 222 GLY B O 1
ATOM 4445 N N . ALA B 1 223 ? -13.883 0.546 -4.867 1 94.94 223 ALA B N 1
ATOM 4446 C CA . ALA B 1 223 ? -14.117 -0.346 -6 1 94.94 223 ALA B CA 1
ATOM 4447 C C . ALA B 1 223 ? -13.594 -1.75 -5.707 1 94.94 223 ALA B C 1
ATOM 4449 O O . ALA B 1 223 ? -12.789 -1.942 -4.793 1 94.94 223 ALA B O 1
ATOM 4450 N N . PRO B 1 224 ? -14.062 -2.73 -6.395 1 90 224 PRO B N 1
ATOM 4451 C CA . PRO B 1 224 ? -13.812 -4.125 -6.016 1 90 224 PRO B CA 1
ATOM 4452 C C . PRO B 1 224 ? -12.375 -4.555 -6.27 1 90 224 PRO B C 1
ATOM 4454 O O . PRO B 1 224 ? -11.82 -5.367 -5.52 1 90 224 PRO B O 1
ATOM 4457 N N . ILE B 1 225 ? -11.711 -4.27 -7.34 1 89.56 225 ILE B N 1
ATOM 4458 C CA . ILE B 1 225 ? -10.445 -4.902 -7.691 1 89.56 225 ILE B CA 1
ATOM 4459 C C . ILE B 1 225 ? -9.359 -3.842 -7.844 1 89.56 225 ILE B C 1
ATOM 4461 O O . ILE B 1 225 ? -8.281 -3.953 -7.25 1 89.56 225 ILE B O 1
ATOM 4465 N N . TYR B 1 226 ? -9.664 -2.934 -8.672 1 91.12 226 TYR B N 1
ATOM 4466 C CA . TYR B 1 226 ? -8.727 -1.833 -8.852 1 91.12 226 TYR B CA 1
ATOM 4467 C C . TYR B 1 226 ? -9.344 -0.508 -8.43 1 91.12 226 TYR B C 1
ATOM 4469 O O . TYR B 1 226 ? -10.57 -0.357 -8.438 1 91.12 226 TYR B O 1
ATOM 4477 N N . ALA B 1 227 ? -8.531 0.357 -7.945 1 92.38 227 ALA B N 1
ATOM 4478 C CA . ALA B 1 227 ? -9 1.562 -7.262 1 92.38 227 ALA B CA 1
ATOM 4479 C C . ALA B 1 227 ? -9.82 1.207 -6.027 1 92.38 227 ALA B C 1
ATOM 4481 O O . ALA B 1 227 ? -10.844 1.836 -5.754 1 92.38 227 ALA B O 1
ATOM 4482 N N . LYS B 1 228 ? -9.406 0.007 -5.426 1 97.62 228 LYS B N 1
ATOM 4483 C CA . LYS B 1 228 ? -9.938 -0.237 -4.086 1 97.62 228 LYS B CA 1
ATOM 4484 C C . LYS B 1 228 ? -9.586 0.91 -3.141 1 97.62 228 LYS B C 1
ATOM 4486 O O . LYS B 1 228 ? -8.492 1.473 -3.217 1 97.62 228 LYS B O 1
ATOM 4491 N N . LEU B 1 229 ? -10.539 1.166 -2.273 1 98.56 229 LEU B N 1
ATOM 4492 C CA . LEU B 1 229 ? -10.281 2.23 -1.31 1 98.56 229 LEU B CA 1
ATOM 4493 C C . LEU B 1 229 ? -9.047 1.912 -0.467 1 98.56 229 LEU B C 1
ATOM 4495 O O . LEU B 1 229 ? -8.195 2.775 -0.26 1 98.56 229 LEU B O 1
ATOM 4499 N N . ASP B 1 230 ? -8.93 0.645 0.022 1 98.5 230 ASP B N 1
ATOM 4500 C CA . ASP B 1 230 ? -7.785 0.264 0.845 1 98.5 230 ASP B CA 1
ATOM 4501 C C . ASP B 1 230 ? -6.5 0.22 0.016 1 98.5 230 ASP B C 1
ATOM 4503 O O . ASP B 1 230 ? -5.422 0.544 0.516 1 98.5 230 ASP B O 1
ATOM 4507 N N . THR B 1 231 ? -6.559 -0.148 -1.296 1 98.31 231 THR B N 1
ATOM 4508 C CA . THR B 1 231 ? -5.387 -0.146 -2.162 1 98.31 231 THR B CA 1
ATOM 4509 C C . THR B 1 231 ? -4.863 1.273 -2.359 1 98.31 231 THR B C 1
ATOM 4511 O O . THR B 1 231 ? -3.662 1.522 -2.217 1 98.31 231 THR B O 1
ATOM 4514 N N . ASP B 1 232 ? -5.77 2.191 -2.662 1 98.5 232 ASP B N 1
ATOM 4515 C CA . ASP B 1 232 ? -5.352 3.568 -2.914 1 98.5 232 ASP B CA 1
ATOM 4516 C C . ASP B 1 232 ? -4.855 4.234 -1.634 1 98.5 232 ASP B C 1
ATOM 4518 O O . ASP B 1 232 ? -3.912 5.027 -1.668 1 98.5 232 ASP B O 1
ATOM 4522 N N . LEU B 1 233 ? -5.457 3.912 -0.515 1 98.88 233 LEU B N 1
ATOM 4523 C CA . LEU B 1 233 ? -4.965 4.418 0.762 1 98.88 233 LEU B CA 1
ATOM 4524 C C . LEU B 1 233 ? -3.58 3.863 1.069 1 98.88 233 LEU B C 1
ATOM 4526 O O . LEU B 1 233 ? -2.695 4.602 1.509 1 98.88 233 LEU B O 1
ATOM 4530 N N . ALA B 1 234 ? -3.395 2.58 0.868 1 98.69 234 ALA B N 1
ATOM 4531 C CA . ALA B 1 234 ? -2.098 1.955 1.113 1 98.69 234 ALA B CA 1
ATOM 4532 C C . ALA B 1 234 ? -1.014 2.578 0.237 1 98.69 234 ALA B C 1
ATOM 4534 O O . ALA B 1 234 ? 0.084 2.875 0.714 1 98.69 234 ALA B O 1
ATOM 4535 N N . ALA B 1 235 ? -1.343 2.76 -1.028 1 98.44 235 ALA B N 1
ATOM 4536 C CA . ALA B 1 235 ? -0.392 3.379 -1.947 1 98.44 235 ALA B CA 1
ATOM 4537 C C . ALA B 1 235 ? -0.048 4.797 -1.506 1 98.44 235 ALA B C 1
ATOM 4539 O O . ALA B 1 235 ? 1.122 5.191 -1.51 1 98.44 235 ALA B O 1
ATOM 4540 N N . ALA B 1 236 ? -1.075 5.523 -1.137 1 98.56 236 ALA B N 1
ATOM 4541 C CA . ALA B 1 236 ? -0.886 6.906 -0.711 1 98.56 236 ALA B CA 1
ATOM 4542 C C . ALA B 1 236 ? 0.038 6.988 0.5 1 98.56 236 ALA B C 1
ATOM 4544 O O . ALA B 1 236 ? 0.986 7.777 0.515 1 98.56 236 ALA B O 1
ATOM 4545 N N . MET B 1 237 ? -0.175 6.133 1.484 1 98.81 237 MET B N 1
ATOM 4546 C CA . MET B 1 237 ? 0.642 6.164 2.695 1 98.81 237 MET B CA 1
ATOM 4547 C C . MET B 1 237 ? 2.059 5.68 2.406 1 98.81 237 MET B C 1
ATOM 4549 O O . MET B 1 237 ? 3.031 6.281 2.865 1 98.81 237 MET B O 1
ATOM 4553 N N . MET B 1 238 ? 2.188 4.617 1.626 1 98.62 238 MET B N 1
ATOM 4554 C CA . MET B 1 238 ? 3.498 4.059 1.311 1 98.62 238 MET B CA 1
ATOM 4555 C C . MET B 1 238 ? 4.34 5.051 0.521 1 98.62 238 MET B C 1
ATOM 4557 O O . MET B 1 238 ? 5.57 5.02 0.584 1 98.62 238 MET B O 1
ATOM 4561 N N . SER B 1 239 ? 3.689 5.93 -0.203 1 97.94 239 SER B N 1
ATOM 4562 C CA . SER B 1 239 ? 4.41 6.895 -1.029 1 97.94 239 SER B CA 1
ATOM 4563 C C . SER B 1 239 ? 5.066 7.977 -0.175 1 97.94 239 SER B C 1
ATOM 4565 O O . SER B 1 239 ? 5.922 8.719 -0.657 1 97.94 239 SER B O 1
ATOM 4567 N N . ILE B 1 240 ? 4.648 8.086 1.096 1 97.81 240 ILE B N 1
ATOM 4568 C CA . ILE B 1 240 ? 5.27 9.055 1.991 1 97.81 240 ILE B CA 1
ATOM 4569 C C . ILE B 1 240 ? 6.711 8.641 2.281 1 97.81 240 ILE B C 1
ATOM 4571 O O . ILE B 1 240 ? 6.992 7.461 2.486 1 97.81 240 ILE B O 1
ATOM 4575 N N . ASN B 1 241 ? 7.625 9.57 2.283 1 95.31 241 ASN B N 1
ATOM 4576 C CA . ASN B 1 241 ? 9.031 9.281 2.557 1 95.31 241 ASN B CA 1
ATOM 4577 C C . ASN B 1 241 ? 9.203 8.523 3.869 1 95.31 241 ASN B C 1
ATOM 4579 O O . ASN B 1 241 ? 8.547 8.836 4.863 1 95.31 241 ASN B O 1
ATOM 4583 N N . ALA B 1 242 ? 10.039 7.527 3.854 1 96.75 242 ALA B N 1
ATOM 4584 C CA . ALA B 1 242 ? 10.492 6.801 5.035 1 96.75 242 ALA B CA 1
ATOM 4585 C C . ALA B 1 242 ? 9.461 5.762 5.469 1 96.75 242 ALA B C 1
ATOM 4587 O O . ALA B 1 242 ? 9.68 5.031 6.441 1 96.75 242 ALA B O 1
ATOM 4588 N N . VAL B 1 243 ? 8.289 5.645 4.812 1 98.5 243 VAL B N 1
ATOM 4589 C CA . VAL B 1 243 ? 7.293 4.648 5.199 1 98.5 243 VAL B CA 1
ATOM 4590 C C . VAL B 1 243 ? 7.723 3.27 4.699 1 98.5 243 VAL B C 1
ATOM 4592 O O . VAL B 1 243 ? 8.188 3.131 3.562 1 98.5 243 VAL B O 1
ATOM 4595 N N . LYS B 1 244 ? 7.512 2.199 5.539 1 98.75 244 LYS B N 1
ATOM 4596 C CA . LYS B 1 244 ? 7.969 0.857 5.195 1 98.75 244 LYS B CA 1
ATOM 4597 C C . LYS B 1 244 ? 6.863 -0.173 5.402 1 98.75 244 LYS B C 1
ATOM 4599 O O . LYS B 1 244 ? 7.016 -1.339 5.031 1 98.75 244 LYS B O 1
ATOM 4604 N N . GLY B 1 245 ? 5.762 0.184 5.98 1 98.81 245 GLY B N 1
ATOM 4605 C CA . GLY B 1 245 ? 4.621 -0.698 6.18 1 98.81 245 GLY B CA 1
ATOM 4606 C C . GLY B 1 245 ? 3.301 0.043 6.262 1 98.81 245 GLY B C 1
ATOM 4607 O O . GLY B 1 245 ? 3.248 1.182 6.73 1 98.81 245 GLY B O 1
ATOM 4608 N N . VAL B 1 246 ? 2.217 -0.552 5.797 1 98.94 246 VAL B N 1
ATOM 4609 C CA . VAL B 1 246 ? 0.875 0.022 5.844 1 98.94 246 VAL B CA 1
ATOM 4610 C C . VAL B 1 246 ? -0.133 -1.053 6.246 1 98.94 246 VAL B C 1
ATOM 4612 O O . VAL B 1 246 ? -0.042 -2.197 5.793 1 98.94 246 VAL B O 1
ATOM 4615 N N . GLU B 1 247 ? -1.084 -0.665 7.105 1 98.88 247 GLU B N 1
ATOM 4616 C CA . GLU B 1 247 ? -2.113 -1.563 7.617 1 98.88 247 GLU B CA 1
ATOM 4617 C C . GLU B 1 247 ? -3.5 -0.94 7.496 1 98.88 247 GLU B C 1
ATOM 4619 O O . GLU B 1 247 ? -3.666 0.266 7.691 1 98.88 247 GLU B O 1
ATOM 4624 N N . ILE B 1 248 ? -4.457 -1.712 7.152 1 98.88 248 ILE B N 1
ATOM 4625 C CA . ILE B 1 248 ? -5.871 -1.359 7.18 1 98.88 248 ILE B CA 1
ATOM 4626 C C . ILE B 1 248 ? -6.582 -2.172 8.258 1 98.88 248 ILE B C 1
ATOM 4628 O O . ILE B 1 248 ? -6.547 -3.404 8.242 1 98.88 248 ILE B O 1
ATOM 4632 N N . GLY B 1 249 ? -7.309 -1.545 9.195 1 98.5 249 GLY B N 1
ATOM 4633 C CA . GLY B 1 249 ? -7.961 -2.264 10.281 1 98.5 249 GLY B CA 1
ATOM 4634 C C . GLY B 1 249 ? -7.004 -3.105 11.102 1 98.5 249 GLY B C 1
ATOM 4635 O O . GLY B 1 249 ? -6.008 -2.594 11.625 1 98.5 249 GLY B O 1
ATOM 4636 N N . GLU B 1 250 ? -7.164 -4.414 11.109 1 98.06 250 GLU B N 1
ATOM 4637 C CA . GLU B 1 250 ? -6.305 -5.316 11.867 1 98.06 250 GLU B CA 1
ATOM 4638 C C . GLU B 1 250 ? -4.906 -5.391 11.258 1 98.06 250 GLU B C 1
ATOM 4640 O O . GLU B 1 250 ? -3.957 -5.816 11.914 1 98.06 250 GLU B O 1
ATOM 4645 N N . GLY B 1 251 ? -4.852 -5.02 9.977 1 98.38 251 GLY B N 1
ATOM 4646 C CA . GLY B 1 251 ? -3.551 -5 9.328 1 98.38 251 GLY B CA 1
ATOM 4647 C C . GLY B 1 251 ? -2.867 -6.355 9.328 1 98.38 251 GLY B C 1
ATOM 4648 O O . GLY B 1 251 ? -3.477 -7.363 8.961 1 98.38 251 GLY B O 1
ATOM 4649 N N . MET B 1 252 ? -1.595 -6.367 9.672 1 98.44 252 MET B N 1
ATOM 4650 C CA . MET B 1 252 ? -0.801 -7.594 9.703 1 98.44 252 MET B CA 1
ATOM 4651 C C . MET B 1 252 ? -1.359 -8.578 10.727 1 98.44 252 MET B C 1
ATOM 4653 O O . MET B 1 252 ? -1.266 -9.789 10.539 1 98.44 252 MET B O 1
ATOM 4657 N N . SER B 1 253 ? -2.018 -8.094 11.758 1 97.94 253 SER B N 1
ATOM 4658 C CA . SER B 1 253 ? -2.551 -8.938 12.82 1 97.94 253 SER B CA 1
ATOM 4659 C C . SER B 1 253 ? -3.73 -9.773 12.32 1 97.94 253 SER B C 1
ATOM 4661 O O . SER B 1 253 ? -4.133 -10.734 12.977 1 97.94 253 SER B O 1
ATOM 4663 N N . ALA B 1 254 ? -4.336 -9.391 11.188 1 98.06 254 ALA B N 1
ATOM 4664 C CA . ALA B 1 254 ? -5.43 -10.18 10.625 1 98.06 254 ALA B CA 1
ATOM 4665 C C . ALA B 1 254 ? -4.992 -11.617 10.367 1 98.06 254 ALA B C 1
ATOM 4667 O O . ALA B 1 254 ? -5.809 -12.539 10.43 1 98.06 254 ALA B O 1
ATOM 4668 N N . ALA B 1 255 ? -3.711 -11.797 10.117 1 97.88 255 ALA B N 1
ATOM 4669 C CA . ALA B 1 255 ? -3.154 -13.117 9.828 1 97.88 255 ALA B CA 1
ATOM 4670 C C . ALA B 1 255 ? -3.293 -14.047 11.023 1 97.88 255 ALA B C 1
ATOM 4672 O O . ALA B 1 255 ? -3.275 -15.273 10.875 1 97.88 255 ALA B O 1
ATOM 4673 N N . MET B 1 256 ? -3.434 -13.5 12.227 1 97.56 256 MET B N 1
ATOM 4674 C CA . MET B 1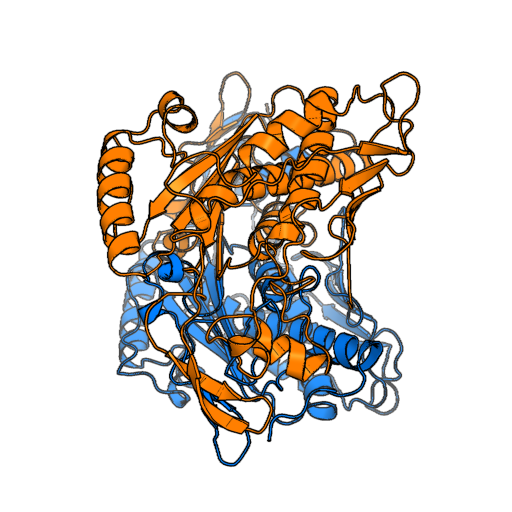 256 ? -3.443 -14.297 13.453 1 97.56 256 MET B CA 1
ATOM 4675 C C . MET B 1 256 ? -4.867 -14.648 13.859 1 97.56 256 MET B C 1
ATOM 4677 O O . MET B 1 256 ? -5.078 -15.43 14.789 1 97.56 256 MET B O 1
ATOM 4681 N N . LEU B 1 257 ? -5.836 -14.117 13.195 1 97.69 257 LEU B N 1
ATOM 4682 C CA . LEU B 1 257 ? -7.227 -14.281 13.602 1 97.69 257 LEU B CA 1
ATOM 4683 C C . LEU B 1 257 ? -7.848 -15.508 12.93 1 97.69 257 LEU B C 1
ATOM 4685 O O . LEU B 1 257 ? -7.41 -15.914 11.852 1 97.69 257 LEU B O 1
ATOM 4689 N N . THR B 1 258 ? -8.844 -16.109 13.602 1 97.31 258 THR B N 1
ATOM 4690 C CA . THR B 1 258 ? -9.711 -17.125 12.992 1 97.31 258 THR B CA 1
ATOM 4691 C C . THR B 1 258 ? -10.938 -16.469 12.359 1 97.31 258 THR B C 1
ATOM 4693 O O . THR B 1 258 ? -11.195 -15.281 12.57 1 97.31 258 THR B O 1
ATOM 4696 N N . GLY B 1 259 ? -11.641 -17.281 11.594 1 95.62 259 GLY B N 1
ATOM 4697 C CA . GLY B 1 259 ? -12.844 -16.781 10.945 1 95.62 259 GLY B CA 1
ATOM 4698 C C . GLY B 1 259 ? -13.836 -16.172 11.914 1 95.62 259 GLY B C 1
ATOM 4699 O O . GLY B 1 259 ? -14.43 -15.125 11.633 1 95.62 259 GLY B O 1
ATOM 4700 N N . GLU B 1 260 ? -13.977 -16.797 13.078 1 95.12 260 GLU B N 1
ATOM 4701 C CA . GLU B 1 260 ? -14.922 -16.312 14.078 1 95.12 260 GLU B CA 1
ATOM 4702 C C . GLU B 1 260 ? -14.461 -14.977 14.664 1 95.12 260 GLU B C 1
ATOM 4704 O O . GLU B 1 260 ? -15.266 -14.055 14.82 1 95.12 260 GLU B O 1
ATOM 4709 N N . LEU B 1 261 ? -13.211 -14.914 14.875 1 96.25 261 LEU B N 1
ATOM 4710 C CA . LEU B 1 261 ? -12.656 -13.742 15.555 1 96.25 261 LEU B CA 1
ATOM 4711 C C . LEU B 1 261 ? -12.594 -12.547 14.602 1 96.25 261 LEU B C 1
ATOM 4713 O O . LEU B 1 261 ? -12.523 -11.398 15.047 1 96.25 261 LEU B O 1
ATOM 4717 N N . ASN B 1 262 ? -12.664 -12.781 13.281 1 97.12 262 ASN B N 1
ATOM 4718 C CA . ASN B 1 262 ? -12.547 -11.727 12.281 1 97.12 262 ASN B CA 1
ATOM 4719 C C . ASN B 1 262 ? -13.906 -11.352 11.703 1 97.12 262 ASN B C 1
ATOM 4721 O O . ASN B 1 262 ? -13.992 -10.539 10.781 1 97.12 262 ASN B O 1
ATOM 4725 N N . ALA B 1 263 ? -15.133 -11.906 12 1 93 263 ALA B N 1
ATOM 4726 C CA . ALA B 1 263 ? -16.391 -11.953 11.266 1 93 263 ALA B CA 1
ATOM 4727 C C . ALA B 1 263 ? -17.141 -10.625 11.383 1 93 263 ALA B C 1
ATOM 4729 O O . ALA B 1 263 ? -18.078 -10.359 10.625 1 93 263 ALA B O 1
ATOM 4730 N N . ASP B 1 264 ? -16.656 -9.562 12.023 1 96.94 264 ASP B N 1
ATOM 4731 C CA . ASP B 1 264 ? -17.375 -8.305 12.141 1 96.94 264 ASP B CA 1
ATOM 4732 C C . ASP B 1 264 ? -18.875 -8.508 11.938 1 96.94 264 ASP B C 1
ATOM 4734 O O . ASP B 1 264 ? -19.469 -7.961 11.008 1 96.94 264 ASP B O 1
ATOM 4738 N N . GLU B 1 265 ? -19.578 -9.141 12.766 1 98.31 265 GLU B N 1
ATOM 4739 C CA . GLU B 1 265 ? -21 -9.492 12.641 1 98.31 265 GLU B CA 1
ATOM 4740 C C . GLU B 1 265 ? -21.859 -8.242 12.461 1 98.31 265 GLU B C 1
ATOM 4742 O O . GLU B 1 265 ? -21.469 -7.148 12.867 1 98.31 265 GLU B O 1
ATOM 4747 N N . ILE B 1 266 ? -23.016 -8.43 11.82 1 98.19 266 ILE B N 1
ATOM 4748 C CA . ILE B 1 266 ? -23.828 -7.293 11.422 1 98.19 266 ILE B CA 1
ATOM 4749 C C . ILE B 1 266 ? -25.219 -7.41 12.062 1 98.19 266 ILE B C 1
ATOM 4751 O O . ILE B 1 266 ? -25.797 -8.492 12.102 1 98.19 266 ILE B O 1
ATOM 4755 N N . SER B 1 267 ? -25.766 -6.426 12.602 1 98.19 267 SER B N 1
ATOM 4756 C CA . SER B 1 267 ? -27.141 -6.266 13.047 1 98.19 267 SER B CA 1
ATOM 4757 C C . SER B 1 267 ? -27.766 -5.008 12.461 1 98.19 267 SER B C 1
ATOM 4759 O O . SER B 1 267 ? -27.062 -4.133 11.953 1 98.19 267 SER B O 1
ATOM 4761 N N . MET B 1 268 ? -29.047 -4.953 12.492 1 97.25 268 MET B N 1
ATOM 4762 C CA . MET B 1 268 ? -29.719 -3.777 11.953 1 97.25 268 MET B CA 1
ATOM 4763 C C . MET B 1 268 ? -29.938 -2.725 13.031 1 97.25 268 MET B C 1
ATOM 4765 O O . MET B 1 268 ? -30.547 -3.004 14.062 1 97.25 268 MET B O 1
ATOM 4769 N N . GLY B 1 269 ? -29.359 -1.597 12.797 1 94.69 269 GLY B N 1
ATOM 4770 C CA . GLY B 1 269 ? -29.594 -0.481 13.703 1 94.69 269 GLY B CA 1
ATOM 4771 C C . GLY B 1 269 ? -30.688 0.461 13.203 1 94.69 269 GLY B C 1
ATOM 4772 O O . GLY B 1 269 ? -31.266 0.246 12.141 1 94.69 269 GLY B O 1
ATOM 4773 N N . ARG B 1 270 ? -30.953 1.501 13.922 1 91.88 270 ARG B N 1
ATOM 4774 C CA . ARG B 1 270 ? -31.984 2.48 13.594 1 91.88 270 ARG B CA 1
ATOM 4775 C C . ARG B 1 270 ? -31.672 3.182 12.273 1 91.88 270 ARG B C 1
ATOM 4777 O O . ARG B 1 270 ? -32.594 3.475 11.492 1 91.88 270 ARG B O 1
ATOM 4784 N N . ASP B 1 271 ? -30.359 3.422 12.023 1 90.62 271 ASP B N 1
ATOM 4785 C CA . ASP B 1 271 ? -29.969 4.211 10.867 1 90.62 271 ASP B CA 1
ATOM 4786 C C . ASP B 1 271 ? -29.312 3.33 9.805 1 90.62 271 ASP B C 1
ATOM 4788 O O . ASP B 1 271 ? -28.688 3.836 8.859 1 90.62 271 ASP B O 1
ATOM 4792 N N . GLY B 1 272 ? -29.422 1.964 9.984 1 93.81 272 GLY B N 1
ATOM 4793 C CA . GLY B 1 272 ? -28.828 1.056 9.023 1 93.81 272 GLY B CA 1
ATOM 4794 C C . GLY B 1 272 ? -27.984 -0.025 9.68 1 93.81 272 GLY B C 1
ATOM 4795 O O . GLY B 1 272 ? -28.094 -0.263 10.883 1 93.81 272 GLY B O 1
ATOM 4796 N N . PRO B 1 273 ? -27.188 -0.705 8.883 1 96.81 273 PRO B N 1
ATOM 4797 C CA . PRO B 1 273 ? -26.375 -1.797 9.414 1 96.81 273 PRO B CA 1
ATOM 4798 C C . PRO B 1 273 ? -25.391 -1.332 10.484 1 96.81 273 PRO B C 1
ATOM 4800 O O . PRO B 1 273 ? -24.812 -0.251 10.375 1 96.81 273 PRO B O 1
ATOM 4803 N N . GLN B 1 274 ? -25.312 -2.125 11.516 1 97.38 274 GLN B N 1
ATOM 4804 C CA . GLN B 1 274 ? -24.359 -1.93 12.594 1 97.38 274 GLN B CA 1
ATOM 4805 C C . GLN B 1 274 ? -23.438 -3.145 12.75 1 97.38 274 GLN B C 1
ATOM 4807 O O . GLN B 1 274 ? -23.906 -4.285 12.719 1 97.38 274 GLN B O 1
ATOM 4812 N N . TYR B 1 275 ? -22.203 -2.9 12.867 1 98 275 TYR B N 1
ATOM 4813 C CA . TYR B 1 275 ? -21.219 -3.977 12.961 1 98 275 TYR B CA 1
ATOM 4814 C C . TYR B 1 275 ? -20.766 -4.172 14.406 1 98 275 TYR B C 1
ATOM 4816 O O . TYR B 1 275 ? -20.609 -3.201 15.148 1 98 275 TYR B O 1
ATOM 4824 N N . SER B 1 276 ? -20.516 -5.379 14.797 1 97.94 276 SER B N 1
ATOM 4825 C CA . SER B 1 276 ? -20.109 -5.719 16.156 1 97.94 276 SER B CA 1
ATOM 4826 C C . SER B 1 276 ? -18.672 -5.285 16.438 1 97.94 276 SER B C 1
ATOM 4828 O O . SER B 1 276 ? -18.297 -5.078 17.594 1 97.94 276 SER B O 1
ATOM 4830 N N . SER B 1 277 ? -17.844 -5.195 15.453 1 98.06 277 SER B N 1
ATOM 4831 C CA . SER B 1 277 ? -16.422 -4.828 15.492 1 98.06 277 SER B CA 1
ATOM 4832 C C . SER B 1 277 ? -15.984 -4.203 14.172 1 98.06 277 SER B C 1
ATOM 4834 O O . SER B 1 277 ? -16.797 -4.008 13.266 1 98.06 277 SER B O 1
ATOM 4836 N N . ASN B 1 278 ? -14.734 -3.797 14.062 1 98.44 278 ASN B N 1
ATOM 4837 C CA . ASN B 1 278 ? -14.188 -3.186 12.859 1 98.44 278 ASN B CA 1
ATOM 4838 C C . ASN B 1 278 ? -12.797 -3.73 12.531 1 98.44 278 ASN B C 1
ATOM 4840 O O . ASN B 1 278 ? -11.852 -2.961 12.344 1 98.44 278 ASN B O 1
ATOM 4844 N N . HIS B 1 279 ? -12.719 -5.035 12.477 1 98.38 279 HIS B N 1
ATOM 4845 C CA . HIS B 1 279 ? -11.453 -5.676 12.133 1 98.38 279 HIS B CA 1
ATOM 4846 C C . HIS B 1 279 ? -11.016 -5.312 10.719 1 98.38 279 HIS B C 1
ATOM 4848 O O . HIS B 1 279 ? -9.82 -5.277 10.422 1 98.38 279 HIS B O 1
ATOM 4854 N N . ALA B 1 280 ? -11.992 -4.969 9.867 1 98.44 280 ALA B N 1
ATOM 4855 C CA . ALA B 1 280 ? -11.719 -4.695 8.461 1 98.44 280 ALA B CA 1
ATOM 4856 C C . ALA B 1 280 ? -11.258 -3.256 8.258 1 98.44 280 ALA B C 1
ATOM 4858 O O . ALA B 1 280 ? -10.852 -2.877 7.152 1 98.44 280 ALA B O 1
ATOM 4859 N N . GLY B 1 281 ? -11.312 -2.436 9.25 1 98.69 281 GLY B N 1
ATOM 4860 C CA . GLY B 1 281 ? -10.891 -1.049 9.141 1 98.69 281 GLY B CA 1
ATOM 4861 C C . GLY B 1 281 ? -11.805 -0.21 8.273 1 98.69 281 GLY B C 1
ATOM 4862 O O . GLY B 1 281 ? -11.344 0.685 7.559 1 98.69 281 GLY B O 1
ATOM 4863 N N . GLY B 1 282 ? -13.078 -0.576 8.25 1 98.75 282 GLY B N 1
ATOM 4864 C CA . GLY B 1 282 ? -14.086 0.2 7.551 1 98.75 282 GLY B CA 1
ATOM 4865 C C . GLY B 1 282 ? -14.156 -0.108 6.066 1 98.75 282 GLY B C 1
ATOM 4866 O O . GLY B 1 282 ? -14.812 0.612 5.309 1 98.75 282 GLY B O 1
ATOM 4867 N N . ILE B 1 283 ? -13.43 -1.121 5.582 1 98.69 283 ILE B N 1
ATOM 4868 C CA . ILE B 1 283 ? -13.391 -1.409 4.152 1 98.69 283 ILE B CA 1
ATOM 4869 C C . ILE B 1 283 ? -13.555 -2.91 3.924 1 98.69 283 ILE B C 1
ATOM 4871 O O . ILE B 1 283 ? -12.766 -3.711 4.434 1 98.69 283 ILE B O 1
ATOM 4875 N N . LEU B 1 284 ? -14.547 -3.332 3.242 1 97.62 284 LEU B N 1
ATOM 4876 C CA . LEU B 1 284 ? -14.773 -4.711 2.814 1 97.62 284 LEU B CA 1
ATOM 4877 C C . LEU B 1 284 ? -14.828 -4.805 1.294 1 97.62 284 LEU B C 1
ATOM 4879 O O . LEU B 1 284 ? -15.57 -4.066 0.644 1 97.62 284 LEU B O 1
ATOM 4883 N N . GLY B 1 285 ? -14.016 -5.707 0.748 1 95.62 285 GLY B N 1
ATOM 4884 C CA . GLY B 1 285 ? -13.984 -5.863 -0.698 1 95.62 285 GLY B CA 1
ATOM 4885 C C . GLY B 1 285 ? -13.531 -4.609 -1.421 1 95.62 285 GLY B C 1
ATOM 4886 O O . GLY B 1 285 ? -13.977 -4.336 -2.537 1 95.62 285 GLY B O 1
ATOM 4887 N N . GLY B 1 286 ? -12.773 -3.713 -0.697 1 97.69 286 GLY B N 1
ATOM 4888 C CA . GLY B 1 286 ? -12.258 -2.486 -1.287 1 97.69 286 GLY B CA 1
ATOM 4889 C C . GLY B 1 286 ? -13.234 -1.329 -1.2 1 97.69 286 GLY B C 1
ATOM 4890 O O . GLY B 1 286 ? -12.961 -0.242 -1.715 1 97.69 286 GLY B O 1
ATOM 4891 N N . ILE B 1 287 ? -14.367 -1.561 -0.583 1 98.12 287 ILE B N 1
ATOM 4892 C CA . ILE B 1 287 ? -15.445 -0.58 -0.543 1 98.12 287 ILE B CA 1
ATOM 4893 C C . ILE B 1 287 ? -15.797 -0.257 0.907 1 98.12 287 ILE B C 1
ATOM 4895 O O . ILE B 1 287 ? -15.852 -1.151 1.754 1 98.12 287 ILE B O 1
ATOM 4899 N N . SER B 1 288 ? -16.016 1.005 1.216 1 98.56 288 SER B N 1
ATOM 4900 C CA . SER B 1 288 ? -16.266 1.448 2.58 1 98.56 288 SER B CA 1
ATOM 4901 C C . SER B 1 288 ? -17.578 0.867 3.109 1 98.56 288 SER B C 1
ATOM 4903 O O . SER B 1 288 ? -18.562 0.769 2.375 1 98.56 288 SER B O 1
ATOM 4905 N N . THR B 1 289 ? -17.656 0.539 4.391 1 98.06 289 THR B N 1
ATOM 4906 C CA . THR B 1 289 ? -18.812 -0.069 5.043 1 98.06 289 THR B CA 1
ATOM 4907 C C . THR B 1 289 ? -19.672 0.993 5.719 1 98.06 289 THR B C 1
ATOM 4909 O O . THR B 1 289 ? -20.812 0.719 6.121 1 98.06 289 THR B O 1
ATOM 4912 N N . GLY B 1 290 ? -19.156 2.184 5.879 1 97.44 290 GLY B N 1
ATOM 4913 C CA . GLY B 1 290 ? -19.781 3.211 6.699 1 97.44 290 GLY B CA 1
ATOM 4914 C C . GLY B 1 290 ? -19.141 3.348 8.07 1 97.44 290 GLY B C 1
ATOM 4915 O O . GLY B 1 290 ? -19.391 4.328 8.773 1 97.44 290 GLY B O 1
ATOM 4916 N N . GLN B 1 291 ? -18.391 2.35 8.5 1 98.19 291 GLN B N 1
ATOM 4917 C CA . GLN B 1 291 ? -17.625 2.439 9.742 1 98.19 291 GLN B CA 1
ATOM 4918 C C . GLN B 1 291 ? -16.422 3.359 9.578 1 98.19 291 GLN B C 1
ATOM 4920 O O . GLN B 1 291 ? -16.125 3.816 8.469 1 98.19 291 GLN B O 1
ATOM 4925 N N . ASP B 1 292 ? -15.719 3.605 10.695 1 98.75 292 ASP B N 1
ATOM 4926 C CA . ASP B 1 292 ? -14.469 4.363 10.641 1 98.75 292 ASP B CA 1
ATOM 4927 C C . ASP B 1 292 ? -13.445 3.674 9.742 1 98.75 292 ASP B C 1
ATOM 4929 O O . ASP B 1 292 ? -13.25 2.459 9.836 1 98.75 292 ASP B O 1
ATOM 4933 N N . ILE B 1 293 ? -12.906 4.453 8.805 1 98.88 293 ILE B N 1
ATOM 4934 C CA . ILE B 1 293 ? -11.766 3.949 8.047 1 98.88 293 ILE B CA 1
ATOM 4935 C C . ILE B 1 293 ? -10.484 4.129 8.859 1 98.88 293 ILE B C 1
ATOM 4937 O O . ILE B 1 293 ? -10.172 5.238 9.297 1 98.88 293 ILE B O 1
ATOM 4941 N N . VAL B 1 294 ? -9.742 3.043 9.109 1 98.94 294 VAL B N 1
ATOM 4942 C CA . VAL B 1 294 ? -8.562 3.074 9.961 1 98.94 294 VAL B CA 1
ATOM 4943 C C . VAL B 1 294 ? -7.34 2.611 9.164 1 98.94 294 VAL B C 1
ATOM 4945 O O . VAL B 1 294 ? -7.305 1.48 8.672 1 98.94 294 VAL B O 1
ATOM 4948 N N . VAL B 1 295 ? -6.375 3.455 9.031 1 98.88 295 VAL B N 1
ATOM 4949 C CA . VAL B 1 295 ? -5.129 3.168 8.328 1 98.88 295 VAL B CA 1
ATOM 4950 C C . VAL B 1 295 ? -3.939 3.438 9.258 1 98.88 295 VAL B C 1
ATOM 4952 O O . VAL B 1 295 ? -3.934 4.422 10 1 98.88 295 VAL B O 1
ATOM 4955 N N . ARG B 1 296 ? -2.959 2.537 9.297 1 98.88 296 ARG B N 1
ATOM 4956 C CA . ARG B 1 296 ? -1.712 2.746 10.023 1 98.88 296 ARG B CA 1
ATOM 4957 C C . ARG B 1 296 ? -0.507 2.596 9.102 1 98.88 296 ARG B C 1
ATOM 4959 O O . ARG B 1 296 ? -0.549 1.826 8.141 1 98.88 296 ARG B O 1
ATOM 4966 N N . PHE B 1 297 ? 0.51 3.348 9.352 1 98.94 297 PHE B N 1
ATOM 4967 C CA . PHE B 1 297 ? 1.753 3.164 8.609 1 98.94 297 PHE B CA 1
ATOM 4968 C C . PHE B 1 297 ? 2.959 3.357 9.516 1 98.94 297 PHE B C 1
ATOM 4970 O O . PHE B 1 297 ? 2.879 4.066 10.523 1 98.94 297 PHE B O 1
ATOM 4977 N N . ALA B 1 298 ? 4.055 2.693 9.234 1 98.88 298 ALA B N 1
ATOM 4978 C CA . ALA B 1 298 ? 5.301 2.76 9.992 1 98.88 298 ALA B CA 1
ATOM 4979 C C . ALA B 1 298 ? 6.348 3.596 9.258 1 98.88 298 ALA B C 1
ATOM 4981 O O . ALA B 1 298 ? 6.578 3.404 8.062 1 98.88 298 ALA B O 1
ATOM 4982 N N . VAL B 1 299 ? 6.93 4.445 10.016 1 98.56 299 VAL B N 1
ATOM 4983 C CA . VAL B 1 299 ? 8.008 5.301 9.516 1 98.56 299 VAL B CA 1
ATOM 4984 C C . VAL B 1 299 ? 9.336 4.855 10.109 1 98.56 299 VAL B C 1
ATOM 4986 O O . VAL B 1 299 ? 9.461 4.711 11.328 1 98.56 299 VAL B O 1
ATOM 4989 N N . LYS B 1 300 ? 10.281 4.633 9.273 1 98.25 300 LYS B N 1
ATOM 4990 C CA . LYS B 1 300 ? 11.602 4.242 9.75 1 98.25 300 LYS B CA 1
ATOM 4991 C C . LYS B 1 300 ? 12.328 5.422 10.391 1 98.25 300 LYS B C 1
ATOM 4993 O O . LYS B 1 300 ? 11.953 6.578 10.18 1 98.25 300 LYS B O 1
ATOM 4998 N N . PRO B 1 301 ? 13.438 5.172 11.172 1 97.5 301 PRO B N 1
ATOM 4999 C CA . PRO B 1 301 ? 14.195 6.277 11.766 1 97.5 301 PRO B CA 1
ATOM 5000 C C . PRO B 1 301 ? 14.906 7.133 10.719 1 97.5 301 PRO B C 1
ATOM 5002 O O . PRO B 1 301 ? 15.172 6.664 9.609 1 97.5 301 PRO B O 1
ATOM 5005 N N . THR B 1 302 ? 15.102 8.289 11.117 1 93.31 302 THR B N 1
ATOM 5006 C CA . THR B 1 302 ? 15.906 9.172 10.281 1 93.31 302 THR B CA 1
ATOM 5007 C C . THR B 1 302 ? 17.281 8.555 10 1 93.31 302 THR B C 1
ATOM 5009 O O . THR B 1 302 ? 17.938 8.047 10.914 1 93.31 302 THR B O 1
ATOM 5012 N N . SER B 1 303 ? 17.672 8.633 8.781 1 90.81 303 SER B N 1
ATOM 5013 C CA . SER B 1 303 ? 18.922 8.008 8.375 1 90.81 303 SER B CA 1
ATOM 5014 C C . SER B 1 303 ? 20.125 8.867 8.781 1 90.81 303 SER B C 1
ATOM 5016 O O . SER B 1 303 ? 21.203 8.336 9.078 1 90.81 303 SER B O 1
ATOM 5018 N N . SER B 1 304 ? 20 10.164 8.727 1 87.12 304 SER B N 1
ATOM 5019 C CA . SER B 1 304 ? 21.078 11.086 9.102 1 87.12 304 SER B CA 1
ATOM 5020 C C . SER B 1 304 ? 21.172 11.227 10.617 1 87.12 304 SER B C 1
ATOM 5022 O O . SER B 1 304 ? 20.312 11.844 11.25 1 87.12 304 SER B O 1
ATOM 5024 N N . ILE B 1 305 ? 22.234 10.68 11.141 1 89.19 305 ILE B N 1
ATOM 5025 C CA . ILE B 1 305 ? 22.391 10.711 12.586 1 89.19 305 ILE B CA 1
ATOM 5026 C C . ILE B 1 305 ? 23.812 11.125 12.945 1 89.19 305 ILE B C 1
ATOM 5028 O O . ILE B 1 305 ? 24.688 11.172 12.078 1 89.19 305 ILE B O 1
ATOM 5032 N N . LEU B 1 306 ? 24.031 11.391 14.219 1 90.25 306 LEU B N 1
ATOM 5033 C CA . LEU B 1 306 ? 25.297 11.938 14.695 1 90.25 306 LEU B CA 1
ATOM 5034 C C . LEU B 1 306 ? 26.25 10.82 15.117 1 90.25 306 LEU B C 1
ATOM 5036 O O . LEU B 1 306 ? 27.344 11.086 15.609 1 90.25 306 LEU B O 1
ATOM 5040 N N . THR B 1 307 ? 25.891 9.633 14.961 1 89.44 307 THR B N 1
ATOM 5041 C CA . THR B 1 307 ? 26.766 8.484 15.219 1 89.44 307 THR B CA 1
ATOM 5042 C C . THR B 1 307 ? 27.422 8.008 13.922 1 89.44 307 THR B C 1
ATOM 5044 O O . THR B 1 307 ? 26.766 7.98 12.867 1 89.44 307 THR B O 1
ATOM 5047 N N . THR B 1 308 ? 28.672 7.66 14.07 1 93.19 308 THR B N 1
ATOM 5048 C CA . THR B 1 308 ? 29.453 7.258 12.906 1 93.19 308 THR B CA 1
ATOM 5049 C C . THR B 1 308 ? 28.859 6 12.273 1 93.19 308 THR B C 1
ATOM 5051 O O . THR B 1 308 ? 28.484 5.059 12.977 1 93.19 308 THR B O 1
ATOM 5054 N N . ARG B 1 309 ? 28.75 6.062 10.906 1 94.19 309 ARG B N 1
ATOM 5055 C CA . ARG B 1 309 ? 28.344 4.902 10.125 1 94.19 309 ARG B CA 1
ATOM 5056 C C . ARG B 1 309 ? 29.328 4.629 8.992 1 94.19 309 ARG B C 1
ATOM 5058 O O . ARG B 1 309 ? 29.938 5.559 8.453 1 94.19 309 ARG B O 1
ATOM 5065 N N . LYS B 1 310 ? 29.484 3.357 8.656 1 97.31 310 LYS B N 1
ATOM 5066 C CA . LYS B 1 310 ? 30.328 2.982 7.523 1 97.31 310 LYS B CA 1
ATOM 5067 C C . LYS B 1 310 ? 29.609 3.221 6.199 1 97.31 310 LYS B C 1
ATOM 5069 O O . LYS B 1 310 ? 28.406 2.979 6.094 1 97.31 310 LYS B O 1
ATOM 5074 N N . THR B 1 311 ? 30.312 3.719 5.215 1 97.62 311 THR B N 1
ATOM 5075 C CA . THR B 1 311 ? 29.75 3.955 3.889 1 97.62 311 THR B CA 1
ATOM 5076 C C . THR B 1 311 ? 30.859 4.039 2.844 1 97.62 311 THR B C 1
ATOM 5078 O O . THR B 1 311 ? 31.984 3.621 3.098 1 97.62 311 THR B O 1
ATOM 5081 N N . ILE B 1 312 ? 30.453 4.395 1.65 1 97.69 312 ILE B N 1
ATOM 5082 C CA . ILE B 1 312 ? 31.406 4.52 0.559 1 97.69 312 ILE B CA 1
ATOM 5083 C C . ILE B 1 312 ? 31.266 5.891 -0.099 1 97.69 312 ILE B C 1
ATOM 5085 O O . ILE B 1 312 ? 30.234 6.555 0.058 1 97.69 312 ILE B O 1
ATOM 5089 N N . THR B 1 313 ? 32.312 6.297 -0.741 1 96.5 313 THR B N 1
ATOM 5090 C CA . THR B 1 313 ? 32.281 7.516 -1.542 1 96.5 313 THR B CA 1
ATOM 5091 C C . THR B 1 313 ? 31.797 7.223 -2.959 1 96.5 313 THR B C 1
ATOM 5093 O O . THR B 1 313 ? 31.672 6.059 -3.346 1 96.5 313 THR B O 1
ATOM 5096 N N . LYS B 1 314 ? 31.547 8.25 -3.703 1 94.88 314 LYS B N 1
ATOM 5097 C CA . LYS B 1 314 ? 31.188 8.133 -5.113 1 94.88 314 LYS B CA 1
ATOM 5098 C C . LYS B 1 314 ? 32.281 7.379 -5.895 1 94.88 314 LYS B C 1
ATOM 5100 O O . LYS B 1 314 ? 31.969 6.699 -6.875 1 94.88 314 LYS B O 1
ATOM 5105 N N . SER B 1 315 ? 33.531 7.508 -5.43 1 95.06 315 SER B N 1
ATOM 5106 C CA . SER B 1 315 ? 34.656 6.863 -6.109 1 95.06 315 SER B CA 1
ATOM 5107 C C . SER B 1 315 ? 34.812 5.414 -5.664 1 95.06 315 SER B C 1
ATOM 5109 O O . SER B 1 315 ? 35.688 4.695 -6.156 1 95.06 315 SER B O 1
ATOM 5111 N N . GLY B 1 316 ? 33.969 4.957 -4.691 1 95.5 316 GLY B N 1
ATOM 5112 C CA . GLY B 1 316 ? 33.969 3.561 -4.293 1 95.5 316 GLY B CA 1
ATOM 5113 C C . GLY B 1 316 ? 34.938 3.273 -3.143 1 95.5 316 GLY B C 1
ATOM 5114 O O . GLY B 1 316 ? 35.344 2.127 -2.939 1 95.5 316 GLY B O 1
ATOM 5115 N N . GLU B 1 317 ? 35.344 4.305 -2.455 1 96.81 317 GLU B N 1
ATOM 5116 C CA . GLU B 1 317 ? 36.25 4.117 -1.311 1 96.81 317 GLU B CA 1
ATOM 5117 C C . GLU B 1 317 ? 35.438 3.953 -0.017 1 96.81 317 GLU B C 1
ATOM 5119 O O . GLU B 1 317 ? 34.531 4.734 0.261 1 96.81 317 GLU B O 1
ATOM 5124 N N . ASP B 1 318 ? 35.906 2.93 0.705 1 97.75 318 ASP B N 1
ATOM 5125 C CA . ASP B 1 318 ? 35.281 2.783 2.027 1 97.75 318 ASP B CA 1
ATOM 5126 C C . ASP B 1 318 ? 35.594 3.998 2.902 1 97.75 318 ASP B C 1
ATOM 5128 O O . ASP B 1 318 ? 36.688 4.535 2.873 1 97.75 318 ASP B O 1
ATOM 5132 N N . THR B 1 319 ? 34.625 4.461 3.58 1 96.94 319 THR B N 1
ATOM 5133 C CA . THR B 1 319 ? 34.781 5.598 4.477 1 96.94 319 THR B CA 1
ATOM 5134 C C . THR B 1 319 ? 33.719 5.574 5.574 1 96.94 319 THR B C 1
ATOM 5136 O O . THR B 1 319 ? 33.062 4.559 5.785 1 96.94 319 THR B O 1
ATOM 5139 N N . GLU B 1 320 ? 33.75 6.578 6.391 1 96 320 GLU B N 1
ATOM 5140 C CA . GLU B 1 320 ? 32.75 6.773 7.441 1 96 320 GLU B CA 1
ATOM 5141 C C . GLU B 1 320 ? 32.031 8.109 7.281 1 96 320 GLU B C 1
ATOM 5143 O O . GLU B 1 320 ? 32.5 9 6.586 1 96 320 GLU B O 1
ATOM 5148 N N . ILE B 1 321 ? 30.812 8.148 7.871 1 92.56 321 ILE B N 1
ATOM 5149 C CA . ILE B 1 321 ? 30.062 9.383 7.73 1 92.56 321 ILE B CA 1
ATOM 5150 C C . ILE B 1 321 ? 29.359 9.719 9.047 1 92.56 321 ILE B C 1
ATOM 5152 O O . ILE B 1 321 ? 28.891 8.82 9.758 1 92.56 321 ILE B O 1
ATOM 5156 N N . ILE B 1 322 ? 29.375 10.922 9.406 1 89.56 322 ILE B N 1
ATOM 5157 C CA . ILE B 1 322 ? 28.578 11.555 10.453 1 89.56 322 ILE B CA 1
ATOM 5158 C C . ILE B 1 322 ? 27.781 12.727 9.859 1 89.56 322 ILE B C 1
ATOM 5160 O O . ILE B 1 322 ? 28.359 13.594 9.195 1 89.56 322 ILE B O 1
ATOM 5164 N N . THR B 1 323 ? 26.531 12.633 9.945 1 83 323 THR B N 1
ATOM 5165 C CA . THR B 1 323 ? 25.734 13.734 9.422 1 83 323 THR B CA 1
ATOM 5166 C C . THR B 1 323 ? 25.422 14.75 10.516 1 83 323 THR B C 1
ATOM 5168 O O . THR B 1 323 ? 24.562 14.508 11.359 1 83 323 THR B O 1
ATOM 5171 N N . LYS B 1 324 ? 26.172 15.82 10.375 1 78.06 324 LYS B N 1
ATOM 5172 C CA . LYS B 1 324 ? 26.016 16.875 11.359 1 78.06 324 LYS B CA 1
ATOM 5173 C C . LYS B 1 324 ? 24.828 17.781 11.023 1 78.06 324 LYS B C 1
ATOM 5175 O O . LYS B 1 324 ? 24.406 17.859 9.867 1 78.06 324 LYS B O 1
ATOM 5180 N N . GLY B 1 325 ? 24.156 18.234 12.023 1 71.25 325 GLY B N 1
ATOM 5181 C CA . GLY B 1 325 ? 23.047 19.141 11.789 1 71.25 325 GLY B CA 1
ATOM 5182 C C . GLY B 1 325 ? 21.828 18.828 12.625 1 71.25 325 GLY B C 1
ATOM 5183 O O . GLY B 1 325 ? 21.875 17.953 13.5 1 71.25 325 GLY B O 1
ATOM 5184 N N . ARG B 1 326 ? 20.906 19.656 12.289 1 66.69 326 ARG B N 1
ATOM 5185 C CA . ARG B 1 326 ? 19.688 19.594 13.078 1 66.69 326 ARG B CA 1
ATOM 5186 C C . ARG B 1 326 ? 18.656 18.672 12.414 1 66.69 326 ARG B C 1
ATOM 5188 O O . ARG B 1 326 ? 17.688 19.156 11.828 1 66.69 326 ARG B O 1
ATOM 5195 N N . HIS B 1 327 ? 18.859 17.375 12.547 1 79.31 327 HIS B N 1
ATOM 5196 C CA . HIS B 1 327 ? 17.891 16.453 11.953 1 79.31 327 HIS B CA 1
ATOM 5197 C C . HIS B 1 327 ? 16.844 16.016 12.969 1 79.31 327 HIS B C 1
ATOM 5199 O O . HIS B 1 327 ? 17.094 16.062 14.18 1 79.31 327 HIS B O 1
ATOM 5205 N N . ASP B 1 328 ? 15.711 15.68 12.391 1 85.5 328 ASP B N 1
ATOM 5206 C CA . ASP B 1 328 ? 14.625 15.188 13.234 1 85.5 328 ASP B CA 1
ATOM 5207 C C . ASP B 1 328 ? 14.992 13.859 13.883 1 85.5 328 ASP B C 1
ATOM 5209 O O . ASP B 1 328 ? 15.211 12.859 13.188 1 85.5 328 ASP B O 1
ATOM 5213 N N . PRO B 1 329 ? 15.047 13.891 15.188 1 91.62 329 PRO B N 1
ATOM 5214 C CA . PRO B 1 329 ? 15.297 12.594 15.828 1 91.62 329 PRO B CA 1
ATOM 5215 C C . PRO B 1 329 ? 14.188 11.586 15.555 1 91.62 329 PRO B C 1
ATOM 5217 O O . PRO B 1 329 ? 14.406 10.375 15.672 1 91.62 329 PRO B O 1
ATOM 5220 N N . CYS B 1 330 ? 12.992 12.086 15.266 1 95.56 330 CYS B N 1
ATOM 5221 C CA . CYS B 1 330 ? 11.859 11.25 14.875 1 95.56 330 CYS B CA 1
ATOM 5222 C C . CYS B 1 330 ? 11.023 11.945 13.797 1 95.56 330 CYS B C 1
ATOM 5224 O O . CYS B 1 330 ? 10.242 12.844 14.102 1 95.56 330 CYS B O 1
ATOM 5226 N N . VAL B 1 331 ? 11.125 11.461 12.586 1 93.75 331 VAL B N 1
ATOM 5227 C CA . VAL B 1 331 ? 10.422 12.094 11.477 1 93.75 331 VAL B CA 1
ATOM 5228 C C . VAL B 1 331 ? 8.945 11.727 11.523 1 93.75 331 VAL B C 1
ATOM 5230 O O . VAL B 1 331 ? 8.117 12.367 10.875 1 93.75 331 VAL B O 1
ATOM 5233 N N . GLY B 1 332 ? 8.594 10.734 12.336 1 96.31 332 GLY B N 1
ATOM 5234 C CA . GLY B 1 332 ? 7.207 10.32 12.492 1 96.31 332 GLY B CA 1
ATOM 5235 C C . GLY B 1 332 ? 6.309 11.43 13.008 1 96.31 332 GLY B C 1
ATOM 5236 O O . GLY B 1 332 ? 5.121 11.477 12.688 1 96.31 332 GLY B O 1
ATOM 5237 N N . ILE B 1 333 ? 6.844 12.344 13.812 1 96.75 333 ILE B N 1
ATOM 5238 C CA . ILE B 1 333 ? 6.051 13.422 14.414 1 96.75 333 ILE B CA 1
ATOM 5239 C C . ILE B 1 333 ? 5.438 14.281 13.312 1 96.75 333 ILE B C 1
ATOM 5241 O O . ILE B 1 333 ? 4.223 14.492 13.289 1 96.75 333 ILE B O 1
ATOM 5245 N N . ARG B 1 334 ? 6.176 14.672 12.336 1 95.56 334 ARG B N 1
ATOM 5246 C CA . ARG B 1 334 ? 5.699 15.562 11.281 1 95.56 334 ARG B CA 1
ATOM 5247 C C . ARG B 1 334 ? 4.977 14.789 10.188 1 95.56 334 ARG B C 1
ATOM 5249 O O . ARG B 1 334 ? 4.414 15.383 9.266 1 95.56 334 ARG B O 1
ATOM 5256 N N . ALA B 1 335 ? 5 13.453 10.297 1 97.69 335 ALA 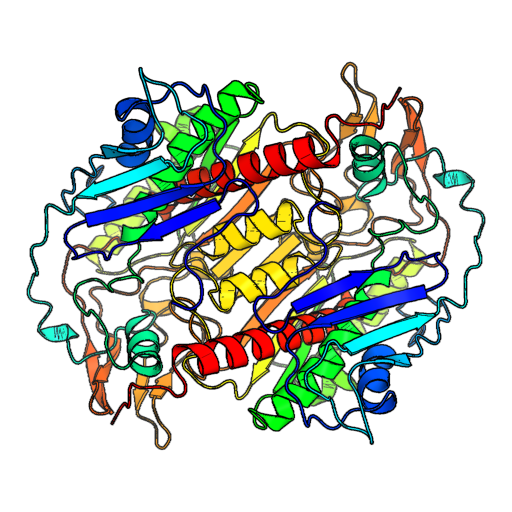B N 1
ATOM 5257 C CA . ALA B 1 335 ? 4.32 12.617 9.305 1 97.69 335 ALA B CA 1
ATOM 5258 C C . ALA B 1 335 ? 2.82 12.562 9.578 1 97.69 335 ALA B C 1
ATOM 5260 O O . ALA B 1 335 ? 2.041 12.156 8.711 1 97.69 335 ALA B O 1
ATOM 5261 N N . VAL B 1 336 ? 2.328 12.953 10.742 1 98.5 336 VAL B N 1
ATOM 5262 C CA . VAL B 1 336 ? 0.924 12.844 11.125 1 98.5 336 VAL B CA 1
ATOM 5263 C C . VAL B 1 336 ? 0.07 13.719 10.211 1 98.5 336 VAL B C 1
ATOM 5265 O O . VAL B 1 336 ? -0.831 13.219 9.523 1 98.5 336 VAL B O 1
ATOM 5268 N N . PRO B 1 337 ? 0.417 15.062 10.07 1 98.19 337 PRO B N 1
ATOM 5269 C CA . PRO B 1 337 ? -0.402 15.859 9.156 1 98.19 337 PRO B CA 1
ATOM 5270 C C . PRO B 1 337 ? -0.275 15.414 7.703 1 98.19 337 PRO B C 1
ATOM 5272 O O . PRO B 1 337 ? -1.207 15.594 6.914 1 98.19 337 PRO B O 1
ATOM 5275 N N . VAL B 1 338 ? 0.872 14.844 7.32 1 98.69 338 VAL B N 1
ATOM 5276 C CA . VAL B 1 338 ? 1.058 14.344 5.961 1 98.69 338 VAL B CA 1
ATOM 5277 C C . VAL B 1 338 ? 0.102 13.18 5.703 1 98.69 338 VAL B C 1
ATOM 5279 O O . VAL B 1 338 ? -0.56 13.133 4.664 1 98.69 338 VAL B O 1
ATOM 5282 N N . GLY B 1 339 ? 0.019 12.203 6.676 1 98.88 339 GLY B N 1
ATOM 5283 C CA . GLY B 1 339 ? -0.923 11.102 6.559 1 98.88 339 GLY B CA 1
ATOM 5284 C C . GLY B 1 339 ? -2.365 11.555 6.441 1 98.88 339 GLY B C 1
ATOM 5285 O O . GLY B 1 339 ? -3.131 11.016 5.641 1 98.88 339 GLY B O 1
ATOM 5286 N N . GLU B 1 340 ? -2.744 12.57 7.258 1 98.88 340 GLU B N 1
ATOM 5287 C CA . GLU B 1 340 ? -4.082 13.148 7.168 1 98.88 340 GLU B CA 1
ATOM 5288 C C . GLU B 1 340 ? -4.355 13.695 5.773 1 98.88 340 GLU B C 1
ATOM 5290 O O . GLU B 1 340 ? -5.438 13.484 5.219 1 98.88 340 GLU B O 1
ATOM 5295 N N . ALA B 1 341 ? -3.375 14.422 5.262 1 98.88 341 ALA B N 1
ATOM 5296 C CA . ALA B 1 341 ? -3.512 15.031 3.941 1 98.88 341 ALA B CA 1
ATOM 5297 C C . ALA B 1 341 ? -3.709 13.969 2.861 1 98.88 341 ALA B C 1
ATOM 5299 O O . ALA B 1 341 ? -4.57 14.117 1.99 1 98.88 341 ALA B O 1
ATOM 5300 N N . MET B 1 342 ? -2.9 12.938 2.92 1 98.81 342 MET B N 1
ATOM 5301 C CA . MET B 1 342 ? -2.99 11.875 1.922 1 98.81 342 MET B CA 1
ATOM 5302 C C . MET B 1 342 ? -4.352 11.188 1.979 1 98.81 342 MET B C 1
ATOM 5304 O O . MET B 1 342 ? -4.949 10.898 0.94 1 98.81 342 MET B O 1
ATOM 5308 N N . MET B 1 343 ? -4.863 10.938 3.191 1 98.94 343 MET B N 1
ATOM 5309 C CA . MET B 1 343 ? -6.184 10.328 3.318 1 98.94 343 MET B CA 1
ATOM 5310 C C . MET B 1 343 ? -7.258 11.242 2.742 1 98.94 343 MET B C 1
ATOM 5312 O O . MET B 1 343 ? -8.172 10.781 2.059 1 98.94 343 MET B O 1
ATOM 5316 N N . ALA B 1 344 ? -7.141 12.523 3.035 1 98.88 344 ALA B N 1
ATOM 5317 C CA . ALA B 1 344 ? -8.109 13.477 2.498 1 98.88 344 ALA B CA 1
ATOM 5318 C C . ALA B 1 344 ? -8.141 13.43 0.973 1 98.88 344 ALA B C 1
ATOM 5320 O O . ALA B 1 344 ? -9.211 13.383 0.367 1 98.88 344 ALA B O 1
ATOM 5321 N N . CYS B 1 345 ? -6.973 13.445 0.359 1 98.88 345 CYS B N 1
ATOM 5322 C CA . CYS B 1 345 ? -6.883 13.406 -1.097 1 98.88 345 CYS B CA 1
ATOM 5323 C C . CYS B 1 345 ? -7.512 12.133 -1.647 1 98.88 345 CYS B C 1
ATOM 5325 O O . CYS B 1 345 ? -8.273 12.18 -2.615 1 98.88 345 CYS B O 1
ATOM 5327 N N . VAL B 1 346 ? -7.25 11 -1.033 1 98.81 346 VAL B N 1
ATOM 5328 C CA . VAL B 1 346 ? -7.766 9.719 -1.501 1 98.81 346 VAL B CA 1
ATOM 5329 C C . VAL B 1 346 ? -9.281 9.68 -1.346 1 98.81 346 VAL B C 1
ATOM 5331 O O . VAL B 1 346 ? -10 9.242 -2.25 1 98.81 346 VAL B O 1
ATOM 5334 N N . LEU B 1 347 ? -9.766 10.141 -0.172 1 98.81 347 LEU B N 1
ATOM 5335 C CA . LEU B 1 347 ? -11.203 10.117 0.07 1 98.81 347 LEU B CA 1
ATOM 5336 C C . LEU B 1 347 ? -11.945 10.992 -0.935 1 98.81 347 LEU B C 1
ATOM 5338 O O . LEU B 1 347 ? -12.984 10.602 -1.466 1 98.81 347 LEU B O 1
ATOM 5342 N N . LEU B 1 348 ? -11.43 12.203 -1.19 1 98.75 348 LEU B N 1
ATOM 5343 C CA . LEU B 1 348 ? -12.07 13.062 -2.184 1 98.75 348 LEU B CA 1
ATOM 5344 C C . LEU B 1 348 ? -12.086 12.391 -3.551 1 98.75 348 LEU B C 1
ATOM 5346 O O . LEU B 1 348 ? -13.102 12.422 -4.25 1 98.75 348 LEU B O 1
ATOM 5350 N N . ASP B 1 349 ? -10.938 11.836 -3.955 1 98.5 349 ASP B N 1
ATOM 5351 C CA . ASP B 1 349 ? -10.844 11.133 -5.23 1 98.5 349 ASP B CA 1
ATOM 5352 C C . ASP B 1 349 ? -11.93 10.062 -5.352 1 98.5 349 ASP B C 1
ATOM 5354 O O . ASP B 1 349 ? -12.609 9.977 -6.375 1 98.5 349 ASP B O 1
ATOM 5358 N N . HIS B 1 350 ? -12.148 9.289 -4.32 1 98.12 350 HIS B N 1
ATOM 5359 C CA . HIS B 1 350 ? -13.109 8.188 -4.352 1 98.12 350 HIS B CA 1
ATOM 5360 C C . HIS B 1 350 ? -14.539 8.711 -4.293 1 98.12 350 HIS B C 1
ATOM 5362 O O . HIS B 1 350 ? -15.453 8.094 -4.848 1 98.12 350 HIS B O 1
ATOM 5368 N N . LEU B 1 351 ? -14.75 9.844 -3.564 1 97.94 351 LEU B N 1
ATOM 5369 C CA . LEU B 1 351 ? -16.062 10.484 -3.619 1 97.94 351 LEU B CA 1
ATOM 5370 C C . LEU B 1 351 ? -16.422 10.867 -5.051 1 97.94 351 LEU B C 1
ATOM 5372 O O . LEU B 1 351 ? -17.547 10.641 -5.492 1 97.94 351 LEU B O 1
ATOM 5376 N N . LEU B 1 352 ? -15.469 11.438 -5.789 1 97.62 352 LEU B N 1
ATOM 5377 C CA . LEU B 1 352 ? -15.695 11.859 -7.164 1 97.62 352 LEU B CA 1
ATOM 5378 C C . LEU B 1 352 ? -15.883 10.656 -8.078 1 97.62 352 LEU B C 1
ATOM 5380 O O . LEU B 1 352 ? -16.75 10.664 -8.953 1 97.62 352 LEU B O 1
ATOM 5384 N N . LEU B 1 353 ? -15.047 9.609 -7.926 1 97.19 353 LEU B N 1
ATOM 5385 C CA . LEU B 1 353 ? -15.195 8.383 -8.703 1 97.19 353 LEU B CA 1
ATOM 5386 C C . LEU B 1 353 ? -16.578 7.773 -8.492 1 97.19 353 LEU B C 1
ATOM 5388 O O . LEU B 1 353 ? -17.219 7.328 -9.445 1 97.19 353 LEU B O 1
ATOM 5392 N N . HIS B 1 354 ? -16.969 7.742 -7.211 1 96.88 354 HIS B N 1
ATOM 5393 C CA . HIS B 1 354 ? -18.281 7.195 -6.875 1 96.88 354 HIS B CA 1
ATOM 5394 C C . HIS B 1 354 ? -19.391 7.98 -7.555 1 96.88 354 HIS B C 1
ATOM 5396 O O . HIS B 1 354 ? -20.297 7.395 -8.156 1 96.88 354 HIS B O 1
ATOM 5402 N N . ARG B 1 355 ? -19.359 9.289 -7.434 1 95.12 355 ARG B N 1
ATOM 5403 C CA . ARG B 1 355 ? -20.344 10.156 -8.086 1 95.12 355 ARG B CA 1
ATOM 5404 C C . ARG B 1 355 ? -20.359 9.922 -9.594 1 95.12 355 ARG B C 1
ATOM 5406 O O . ARG B 1 355 ? -21.438 9.922 -10.203 1 95.12 355 ARG B O 1
ATOM 5413 N N . GLY B 1 356 ? -19.219 9.789 -10.211 1 94.25 356 GLY B N 1
ATOM 5414 C CA . GLY B 1 356 ? -19.125 9.586 -11.648 1 94.25 356 GLY B CA 1
ATOM 5415 C C . GLY B 1 356 ? -19.719 8.273 -12.109 1 94.25 356 GLY B C 1
ATOM 5416 O O . GLY B 1 356 ? -20.469 8.242 -13.086 1 94.25 356 GLY B O 1
ATOM 5417 N N . GLN B 1 357 ? -19.5 7.195 -11.453 1 91.94 357 GLN B N 1
ATOM 5418 C CA . GLN B 1 357 ? -19.922 5.879 -11.914 1 91.94 357 GLN B CA 1
ATOM 5419 C C . GLN B 1 357 ? -21.344 5.566 -11.453 1 91.94 357 GLN B C 1
ATOM 5421 O O . GLN B 1 357 ? -22.172 5.09 -12.234 1 91.94 357 GLN B O 1
ATOM 5426 N N . VAL B 1 358 ? -21.562 5.836 -10.125 1 93 358 VAL B N 1
ATOM 5427 C CA . VAL B 1 358 ? -22.75 5.293 -9.477 1 93 358 VAL B CA 1
ATOM 5428 C C . VAL B 1 358 ? -23.75 6.41 -9.219 1 93 358 VAL B C 1
ATOM 5430 O O . VAL B 1 358 ? -24.953 6.172 -9.18 1 93 358 VAL B O 1
ATOM 5433 N N . GLY B 1 359 ? -23.266 7.637 -9.062 1 91.94 359 GLY B N 1
ATOM 5434 C CA . GLY B 1 359 ? -24.125 8.734 -8.633 1 91.94 359 GLY B CA 1
ATOM 5435 C C . GLY B 1 359 ? -24.469 8.672 -7.152 1 91.94 359 GLY B C 1
ATOM 5436 O O . GLY B 1 359 ? -23.812 9.328 -6.332 1 91.94 359 GLY B O 1
ATOM 5437 N N . GLN B 1 360 ? -25.312 7.793 -6.805 1 91.88 360 GLN B N 1
ATOM 5438 C CA . GLN B 1 360 ? -25.688 7.48 -5.426 1 91.88 360 GLN B CA 1
ATOM 5439 C C . GLN B 1 360 ? -25.812 5.977 -5.223 1 91.88 360 GLN B C 1
ATOM 5441 O O . GLN B 1 360 ? -26.094 5.238 -6.168 1 91.88 360 GLN B O 1
ATOM 5446 N N . ASN B 1 361 ? -25.594 5.609 -4.047 1 94.25 361 ASN B N 1
ATOM 5447 C CA . ASN B 1 361 ? -25.766 4.195 -3.732 1 94.25 361 ASN B CA 1
ATOM 5448 C C . ASN B 1 361 ? -27.094 3.658 -4.25 1 94.25 361 ASN B C 1
ATOM 5450 O O . ASN B 1 361 ? -28.125 4.324 -4.133 1 94.25 361 ASN B O 1
ATOM 5454 N N . GLN B 1 362 ? -26.984 2.479 -4.758 1 93 362 GLN B N 1
ATOM 5455 C CA . GLN B 1 362 ? -28.172 1.94 -5.43 1 93 362 GLN B CA 1
ATOM 5456 C C . GLN B 1 362 ? -28.859 0.893 -4.566 1 93 362 GLN B C 1
ATOM 5458 O O . GLN B 1 362 ? -30.031 0.574 -4.789 1 93 362 GLN B O 1
ATOM 5463 N N . GLY B 1 363 ? -28.031 0.3 -3.641 1 94.12 363 GLY B N 1
ATOM 5464 C CA . GLY B 1 363 ? -28.609 -0.727 -2.793 1 94.12 363 GLY B CA 1
ATOM 5465 C C . GLY B 1 363 ? -29.109 -0.191 -1.463 1 94.12 363 GLY B C 1
ATOM 5466 O O . GLY B 1 363 ? -28.391 0.538 -0.775 1 94.12 363 GLY B O 1
ATOM 5467 N N . HIS B 1 364 ? -30.359 -0.508 -1.129 1 93 364 HIS B N 1
ATOM 5468 C CA . HIS B 1 364 ? -30.953 -0.102 0.142 1 93 364 HIS B CA 1
ATOM 5469 C C . HIS B 1 364 ? -31.281 -1.312 1.01 1 93 364 HIS B C 1
ATOM 5471 O O . HIS B 1 364 ? -31.922 -2.26 0.546 1 93 364 HIS B O 1
ATOM 5477 N N . ILE B 1 365 ? -30.828 -1.242 2.172 1 94.94 365 ILE B N 1
ATOM 5478 C CA . ILE B 1 365 ? -31.109 -2.309 3.129 1 94.94 365 ILE B CA 1
ATOM 5479 C C . ILE B 1 365 ? -32.219 -1.879 4.07 1 94.94 365 ILE B C 1
ATOM 5481 O O . ILE B 1 365 ? -32.156 -0.818 4.691 1 94.94 365 ILE B O 1
ATOM 5485 N N . GLY B 1 366 ? -33.25 -2.801 4.211 1 89.25 366 GLY B N 1
ATOM 5486 C CA . GLY B 1 366 ? -34.438 -2.48 5.008 1 89.25 366 GLY B CA 1
ATOM 5487 C C . GLY B 1 366 ? -35.438 -1.629 4.262 1 89.25 366 GLY B C 1
ATOM 5488 O O . GLY B 1 366 ? -35.125 -1.017 3.242 1 89.25 366 GLY B O 1
#

Organism: Roseobacter denitrificans (strain ATCC 33942 / OCh 114) (NCBI:txid375451)

Sequence (732 aa):
MSMNSFGHLFRVTTWGESHGTALGATVDGCPPGVAIDAGKIQHWLDKRKPGQNKYTTQRREADEVKILSGTFEGVTTGTPVQLMIENTDQRSKDYGDIKDKFRPGHADITYFQKYGVRDYRGGGRSSARETAARVAAGGLAREAIKSIAPGIDIKGYMTRMGAHEIDRSRFDWDQIDANPFWTPDAQAADEWASYLDGLRKSGSSVGAVIEVVARGVPAGLGAPIYAKLDTDLAAAMMSINAVKGVEIGEGMSAAMLTGELNADEISMGRDGPQYSSNHAGGILGGISTGQDIVVRFAVKPTSSILTTRKTITKSGEDTEIITKGRHDPCVGIRAVPVGEAMMACVLLDHLLLHRGQVGQNQGHIGMSMNSFGHLFRVTTWGESHGTALGATVDGCPPGVAIDAGKIQHWLDKRKPGQNKYTTQRREADEVKILSGTFEGVTTGTPVQLMIENTDQRSKDYGDIKDKFRPGHADITYFQKYGVRDYRGGGRSSARETAARVAAGGLAREAIKSIAPGIDIKGYMTRMGAHEIDRSRFDWDQIDANPFWTPDAQAADEWASYLDGLRKSGSSVGAVIEVVARGVPAGLGAPIYAKLDTDLAAAMMSINAVKGVEIGEGMSAAMLTGELNADEISMGRDGPQYSSNHAGGILGGISTGQDIVVRFAVKPTSSILTTRKTITKSGEDTEIITKGRHDPCVGIRAVPVGEAMMACVLLDHLLLHRGQVGQNQGHIG

pLDDT: mean 94.26, std 7.32, range [56.25, 98.94]

Nearest PDB structures (foldseek):
  2o12-assembly1_A  TM=8.859E-01  e=1.557E-31  Mycobacterium tuberculosis H37Rv
  2qhf-assembly1_A  TM=8.765E-01  e=9.164E-32  unclassified
  1ztb-assembly1_A  TM=8.795E-01  e=5.367E-31  Mycobacterium tuberculosis
  2o11-assembly1_A  TM=8.796E-01  e=1.461E-30  Mycobacterium tuberculosis H37Rv
  2g85-assembly1_A  TM=8.689E-01  e=9.673E-31  Mycobacterium tuberculosis

InterPro domains:
  IPR000453 Chorismate synthase [MF_00300] (10-359)
  IPR000453 Chorismate synthase [PF01264] (10-352)
  IPR000453 Chorismate synthase [PIRSF001456] (3-357)
  IPR000453 Chorismate synthase [PTHR21085] (3-359)
  IPR000453 Chorismate synthase [TIGR00033] (10-356)
  IPR000453 Chorismate synthase [cd07304] (10-350)
  IPR020541 Chorismate synthase, conserved site [PS00787] (16-31)
  IPR020541 Chorismate synthase, conserved site [PS00789] (326-342)
  IPR035904 Chorismate synthase AroC superfamily [G3DSA:3.60.150.10] (3-363)
  IPR035904 Chorismate synthase AroC superfamily [SSF103263] (3-357)